Protein AF-A0A7W8F7G6-F1 (afdb_monomer)

Organism: NCBI:txid67303

Foldseek 3Di:
DWKDQFQLDVIDDDDDDPDDDDDDDPPPCPVSVLLVLLQLQVLLVVLLLDQDPVDFRWRQCDDQQHNQFWPVSTGHPPHDDDPPDDDDPFGKIKDWDQDPNDIWIWIFGCPPVCRRDSTTGTPDGDNDDPSNVDLDEAEDPQADAFDQWAFQDCVACPVSVYCGNRSRCVLNNLVVQVPDPHHDFDDDDPLAQPPFPGRGPQSSVQSVVCVQPPQKHWDWADDPPDRIIGIWIAGDDDPPGDRPDIDGSVPCPPPPPSCVVCVVVVLVVLLVPQQALLSCVVCCVVNQVQEAEDPVVNVCSNPDDSVCRNQVSVQSNQQSVQLVPDQCVVDVGTPGPADKDFADPVCQVQQWDQDPVRDTDTQRIWGATDDDQWIFTWDDDNVSSHIYTYDTGHDRDPDD

Solvent-accessible surface area (backbone atoms only — not comparable to full-atom values): 22681 Å² total; per-residue (Å²): 63,36,39,27,12,42,42,78,25,54,65,44,81,45,88,78,57,101,77,71,87,88,82,79,64,86,91,70,36,62,65,50,56,55,44,53,54,32,30,52,34,52,10,47,77,70,53,25,41,48,69,48,101,88,46,81,16,22,44,40,31,56,55,87,72,34,74,53,54,30,46,66,63,40,42,15,90,78,50,72,91,52,92,93,49,84,96,62,96,53,57,59,33,38,43,35,40,74,54,98,94,40,81,36,45,37,30,26,35,46,52,81,94,53,51,83,37,45,51,27,43,47,77,43,57,48,82,69,49,68,86,58,69,49,95,70,84,60,76,50,92,71,52,62,68,69,46,80,62,34,53,48,46,62,64,49,23,58,76,65,60,30,37,48,41,36,46,51,19,44,62,37,39,48,36,54,39,63,74,38,100,74,51,44,61,52,63,90,57,93,85,43,52,88,84,26,90,47,54,35,48,59,41,32,49,32,39,58,46,23,78,78,39,76,37,46,38,76,48,57,42,77,39,84,98,55,64,30,24,32,55,34,35,27,41,38,91,78,78,89,46,63,53,84,63,66,39,47,43,71,74,60,56,82,60,76,62,62,60,65,83,39,41,66,56,52,52,50,56,54,61,71,67,53,80,44,23,45,52,50,56,80,36,35,75,80,76,26,80,38,51,44,71,41,79,73,32,53,61,37,30,52,66,39,55,75,80,42,36,63,34,51,51,55,48,52,50,30,49,32,58,16,37,71,71,41,51,61,91,83,38,96,66,54,74,66,70,52,73,65,45,69,52,56,82,92,49,38,77,77,28,57,42,71,45,98,87,66,49,77,43,68,29,36,38,29,38,66,36,57,82,74,62,29,31,38,24,22,34,83,36,64,93,73,58,29,34,42,34,67,42,57,43,70,62,82,73,75,86,128

Structure (mmCIF, N/CA/C/O backbone):
data_AF-A0A7W8F7G6-F1
#
_entry.id   AF-A0A7W8F7G6-F1
#
loop_
_atom_site.group_PDB
_atom_site.id
_atom_site.type_symbol
_atom_site.label_atom_id
_atom_site.label_alt_id
_atom_site.label_comp_id
_atom_site.label_asym_id
_atom_site.label_entity_id
_atom_site.label_seq_id
_atom_site.pdbx_PDB_ins_code
_atom_site.Cartn_x
_atom_site.Cartn_y
_atom_site.Cartn_z
_atom_site.occupancy
_atom_site.B_iso_or_equiv
_atom_site.auth_seq_id
_atom_site.auth_comp_id
_atom_site.auth_asym_id
_atom_site.auth_atom_id
_atom_site.pdbx_PDB_model_num
ATOM 1 N N . MET A 1 1 ? 19.450 1.355 -2.710 1.00 92.44 1 MET A N 1
ATOM 2 C CA . MET A 1 1 ? 18.835 0.384 -3.642 1.00 92.44 1 MET A CA 1
ATOM 3 C C . MET A 1 1 ? 18.897 0.944 -5.053 1.00 92.44 1 MET A C 1
ATOM 5 O O . MET A 1 1 ? 18.663 2.134 -5.230 1.00 92.44 1 MET A O 1
ATOM 9 N N . LYS A 1 2 ? 19.199 0.111 -6.049 1.00 95.56 2 LYS A N 1
ATOM 10 C CA . LYS A 1 2 ? 19.146 0.460 -7.468 1.00 95.56 2 LYS A CA 1
ATOM 11 C C . LYS A 1 2 ? 18.276 -0.541 -8.228 1.00 95.56 2 LYS A C 1
ATOM 13 O O . LYS A 1 2 ? 18.344 -1.739 -7.954 1.00 95.56 2 LYS A O 1
ATOM 18 N N . LEU A 1 3 ? 17.468 -0.037 -9.157 1.00 96.88 3 LEU A N 1
ATOM 19 C CA . LEU A 1 3 ? 16.695 -0.826 -10.119 1.00 96.88 3 LEU A CA 1
ATOM 20 C C . LEU A 1 3 ? 17.192 -0.527 -11.523 1.00 96.88 3 LEU A C 1
ATOM 22 O O . LEU A 1 3 ? 17.430 0.636 -11.852 1.00 96.88 3 LEU A O 1
ATOM 26 N N . ILE A 1 4 ? 17.299 -1.560 -12.349 1.00 96.31 4 ILE A N 1
ATOM 27 C CA . ILE A 1 4 ? 17.745 -1.444 -13.732 1.00 96.31 4 ILE A CA 1
ATOM 28 C C . ILE A 1 4 ? 16.785 -2.226 -14.629 1.00 96.31 4 ILE A C 1
ATOM 30 O O . ILE A 1 4 ? 16.515 -3.398 -14.368 1.00 96.31 4 ILE A O 1
ATOM 34 N N . ASN A 1 5 ? 16.277 -1.564 -15.671 1.00 95.62 5 ASN A N 1
ATOM 35 C CA . ASN A 1 5 ? 15.314 -2.078 -16.648 1.00 95.62 5 ASN A CA 1
ATOM 36 C C . ASN A 1 5 ? 14.088 -2.772 -16.019 1.00 95.62 5 ASN A C 1
ATOM 38 O O . ASN A 1 5 ? 13.561 -3.727 -16.579 1.00 95.62 5 ASN A O 1
ATOM 42 N N . PHE A 1 6 ? 13.621 -2.292 -14.866 1.00 96.50 6 PHE A N 1
ATOM 43 C CA . PHE A 1 6 ? 12.532 -2.896 -14.104 1.00 96.50 6 PHE A CA 1
ATOM 44 C C . PHE A 1 6 ? 11.254 -2.056 -14.199 1.00 96.50 6 PHE A C 1
ATOM 46 O O . PHE A 1 6 ? 11.149 -0.981 -13.596 1.00 96.50 6 PHE A O 1
ATOM 53 N N . LYS A 1 7 ? 10.243 -2.578 -14.893 1.00 95.81 7 LYS A N 1
ATOM 54 C CA . LYS A 1 7 ? 8.890 -2.025 -15.029 1.00 95.81 7 LYS A CA 1
ATOM 55 C C . LYS A 1 7 ? 8.886 -0.558 -15.452 1.00 95.81 7 LYS A C 1
ATOM 57 O O . LYS A 1 7 ? 9.111 -0.250 -16.608 1.00 95.81 7 LYS A O 1
ATOM 62 N N . ALA A 1 8 ? 8.644 0.345 -14.500 1.00 94.50 8 ALA A N 1
ATOM 63 C CA . ALA A 1 8 ? 8.554 1.788 -14.719 1.00 94.50 8 ALA A CA 1
ATOM 64 C C . ALA A 1 8 ? 9.922 2.494 -14.702 1.00 94.50 8 ALA A C 1
ATOM 66 O O . ALA A 1 8 ? 9.988 3.706 -14.882 1.00 94.50 8 ALA A O 1
ATOM 67 N N . PHE A 1 9 ? 11.005 1.765 -14.418 1.00 95.62 9 PHE A N 1
ATOM 68 C CA . PHE A 1 9 ? 12.338 2.330 -14.281 1.00 95.62 9 PHE A CA 1
ATOM 69 C C . PHE A 1 9 ? 13.339 1.648 -15.204 1.00 95.62 9 PHE A C 1
ATOM 71 O O . PHE A 1 9 ? 13.794 0.536 -14.936 1.00 95.62 9 PHE A O 1
ATOM 78 N N . ARG A 1 10 ? 13.784 2.367 -16.238 1.00 94.56 10 ARG A N 1
ATOM 79 C CA . ARG A 1 10 ? 15.011 2.001 -16.954 1.00 94.56 10 ARG A CA 1
ATOM 80 C C . ARG A 1 10 ? 16.210 2.027 -16.004 1.00 94.56 10 ARG A C 1
ATOM 82 O O . ARG A 1 10 ? 17.043 1.129 -16.019 1.00 94.56 10 ARG A O 1
ATOM 89 N N . ARG A 1 11 ? 16.265 3.042 -15.138 1.00 94.50 11 ARG A N 1
ATOM 90 C CA . ARG A 1 11 ? 17.217 3.146 -14.032 1.00 94.50 11 ARG A CA 1
ATOM 91 C C . ARG A 1 11 ? 16.590 3.924 -12.882 1.00 94.50 11 ARG A C 1
ATOM 93 O O . ARG A 1 11 ? 16.018 4.989 -13.099 1.00 94.50 11 ARG A O 1
ATOM 100 N N . LEU A 1 12 ? 16.726 3.413 -11.666 1.00 95.75 12 LEU A N 1
ATOM 101 C CA . LEU A 1 12 ? 16.382 4.117 -10.434 1.00 95.75 12 LEU A CA 1
ATOM 102 C C . LEU A 1 12 ? 17.508 3.921 -9.430 1.00 95.75 12 LEU A C 1
ATOM 104 O O . LEU A 1 12 ? 17.932 2.793 -9.205 1.00 95.75 12 LEU A O 1
ATOM 108 N N . GLU A 1 13 ? 17.923 4.998 -8.775 1.00 95.38 13 GLU A N 1
ATOM 109 C CA . GLU A 1 13 ? 18.744 4.938 -7.570 1.00 95.38 13 GLU A CA 1
ATOM 110 C C . GLU A 1 13 ? 17.950 5.561 -6.425 1.00 95.38 13 GLU A C 1
ATOM 112 O O . GLU A 1 13 ? 17.568 6.729 -6.479 1.00 95.38 13 GLU A O 1
ATOM 117 N N . LEU A 1 14 ? 17.644 4.751 -5.414 1.00 94.56 14 LEU A N 1
ATOM 118 C CA . LEU A 1 14 ? 16.808 5.129 -4.285 1.00 94.56 14 LEU A CA 1
ATOM 119 C C . LEU A 1 14 ? 17.520 4.767 -2.972 1.00 94.56 14 LEU A C 1
ATOM 121 O O . LEU A 1 14 ? 17.702 3.574 -2.685 1.00 94.56 14 LEU A O 1
ATOM 125 N N . PRO A 1 15 ? 17.926 5.754 -2.156 1.00 92.19 15 PRO A N 1
ATOM 126 C CA . PRO A 1 15 ? 18.392 5.483 -0.804 1.00 92.19 15 PRO A CA 1
ATOM 127 C C . PRO A 1 15 ? 17.218 4.989 0.050 1.00 92.19 15 PRO A C 1
ATOM 129 O O . PRO A 1 15 ? 16.138 5.578 0.032 1.00 92.19 15 PRO A O 1
ATOM 132 N N . LEU A 1 16 ? 17.432 3.899 0.788 1.00 89.56 16 LEU A N 1
ATOM 133 C CA . LEU A 1 16 ? 16.465 3.373 1.749 1.00 89.56 16 LEU A CA 1
ATOM 134 C C . LEU A 1 16 ? 16.978 3.674 3.155 1.00 89.56 16 LEU A C 1
ATOM 136 O O . LEU A 1 16 ? 18.107 3.323 3.487 1.00 89.56 16 LEU A O 1
ATOM 140 N N . GLY A 1 17 ? 16.154 4.340 3.959 1.00 89.50 17 GLY A N 1
ATOM 141 C CA . GLY A 1 17 ? 16.392 4.530 5.388 1.00 89.50 17 GLY A CA 1
ATOM 142 C C . GLY A 1 17 ? 15.479 3.640 6.239 1.00 89.50 17 GLY A C 1
ATOM 143 O O . GLY A 1 17 ? 14.558 3.022 5.694 1.00 89.50 17 GLY A O 1
ATOM 144 N N . PRO A 1 18 ? 15.661 3.634 7.577 1.00 88.06 18 PRO A N 1
ATOM 145 C CA . PRO A 1 18 ? 14.818 2.872 8.508 1.00 88.06 18 PRO A CA 1
ATOM 146 C C . PRO A 1 18 ? 13.317 3.153 8.355 1.00 88.06 18 PRO A C 1
ATOM 148 O O . PRO A 1 18 ? 12.490 2.271 8.565 1.00 88.06 18 PRO A O 1
ATOM 151 N N . LEU A 1 19 ? 12.969 4.377 7.946 1.00 92.38 19 LEU A N 1
ATOM 152 C CA . LEU A 1 19 ? 11.637 4.750 7.491 1.00 92.38 19 LEU A CA 1
ATOM 153 C C . LEU A 1 19 ? 11.757 5.441 6.134 1.00 92.38 19 LEU A C 1
ATOM 155 O O . LEU A 1 19 ? 12.357 6.509 6.024 1.00 92.38 19 LEU A O 1
ATOM 159 N N . THR A 1 20 ? 11.164 4.838 5.107 1.00 93.25 20 THR A N 1
ATOM 160 C CA . THR A 1 20 ? 11.126 5.394 3.751 1.00 93.25 20 THR A CA 1
ATOM 161 C C . THR A 1 20 ? 9.673 5.543 3.316 1.00 93.25 20 THR A C 1
ATOM 163 O O . THR A 1 20 ? 8.952 4.553 3.210 1.00 93.25 20 THR A O 1
ATOM 166 N N . LEU A 1 21 ? 9.235 6.778 3.058 1.00 94.56 21 LEU A N 1
ATOM 167 C CA . LEU A 1 21 ? 7.876 7.074 2.605 1.00 94.56 21 LEU A CA 1
ATOM 168 C C . LEU A 1 21 ? 7.875 7.416 1.111 1.00 94.56 21 LEU A C 1
ATOM 170 O O . LEU A 1 21 ? 8.414 8.442 0.700 1.00 94.56 21 LEU A O 1
ATOM 174 N N . LEU A 1 22 ? 7.230 6.574 0.301 1.00 92.00 22 LEU A N 1
ATOM 175 C CA . LEU A 1 22 ? 7.057 6.809 -1.133 1.00 92.00 22 LEU A CA 1
ATOM 176 C C . LEU A 1 22 ? 5.720 7.515 -1.389 1.00 92.00 22 LEU A C 1
ATOM 178 O O . LEU A 1 22 ? 4.657 6.924 -1.204 1.00 92.00 22 LEU A O 1
ATOM 182 N N . THR A 1 23 ? 5.762 8.764 -1.853 1.00 90.50 23 THR A N 1
ATOM 183 C CA . THR A 1 23 ? 4.569 9.557 -2.202 1.00 90.50 23 THR A CA 1
ATOM 184 C C . THR A 1 23 ? 4.595 9.971 -3.675 1.00 90.50 23 THR A C 1
ATOM 186 O O . THR A 1 23 ? 5.631 9.913 -4.334 1.00 90.50 23 THR A O 1
ATOM 189 N N . GLY A 1 24 ? 3.433 10.312 -4.238 1.00 84.38 24 GLY A N 1
ATOM 190 C CA . GLY A 1 24 ? 3.299 10.716 -5.642 1.00 84.38 24 GLY A CA 1
ATOM 191 C C . GLY A 1 24 ? 2.054 10.146 -6.316 1.00 84.38 24 GLY A C 1
ATOM 192 O O . GLY A 1 24 ? 1.374 9.285 -5.754 1.00 84.38 24 GLY A O 1
ATOM 193 N N . LEU A 1 25 ? 1.772 10.599 -7.539 1.00 81.94 25 LEU A N 1
ATOM 194 C CA . LEU A 1 25 ? 0.599 10.195 -8.325 1.00 81.94 25 LEU A CA 1
ATOM 195 C C . LEU A 1 25 ? 0.576 8.692 -8.623 1.00 81.94 25 LEU A C 1
ATOM 197 O O . LEU A 1 25 ? 1.619 8.039 -8.668 1.00 81.94 25 LEU A O 1
ATOM 201 N N . ASN A 1 26 ? -0.607 8.122 -8.845 1.00 80.06 26 ASN A N 1
ATOM 202 C CA . ASN A 1 26 ? -0.709 6.750 -9.344 1.00 80.06 26 ASN A CA 1
ATOM 203 C C . ASN A 1 26 ? 0.092 6.596 -10.645 1.00 80.06 26 ASN A C 1
ATOM 205 O O . ASN A 1 26 ? 0.277 7.557 -11.385 1.00 80.06 26 ASN A O 1
ATOM 209 N N . SER A 1 27 ? 0.619 5.396 -10.888 1.00 80.12 27 SER A N 1
ATOM 210 C CA . SER A 1 27 ? 1.508 5.108 -12.024 1.00 80.12 27 SER A CA 1
ATOM 211 C C . SER A 1 27 ? 2.899 5.767 -11.995 1.00 80.12 27 SER A C 1
ATOM 213 O O . SER A 1 27 ? 3.693 5.534 -12.896 1.00 80.12 27 SER A O 1
ATOM 215 N N . SER A 1 28 ? 3.277 6.493 -10.935 1.00 85.38 28 SER A N 1
ATOM 216 C CA . SER A 1 28 ? 4.629 7.073 -10.798 1.00 85.38 28 SER A CA 1
ATOM 217 C C . SER A 1 28 ? 5.741 6.062 -10.441 1.00 85.38 28 SER A C 1
ATOM 219 O O . SER A 1 28 ? 6.811 6.463 -9.993 1.00 85.38 28 SER A O 1
ATOM 221 N N . GLY A 1 29 ? 5.473 4.753 -10.509 1.00 89.12 29 GLY A N 1
ATOM 222 C CA . GLY A 1 29 ? 6.448 3.695 -10.200 1.00 89.12 29 GLY A CA 1
ATOM 223 C C . GLY A 1 29 ? 6.619 3.310 -8.719 1.00 89.12 29 GLY A C 1
ATOM 224 O O . GLY A 1 29 ? 7.398 2.412 -8.417 1.00 89.12 29 GLY A O 1
ATOM 225 N N . LYS A 1 30 ? 5.866 3.898 -7.774 1.00 93.75 30 LYS A N 1
ATOM 226 C CA . LYS A 1 30 ? 5.946 3.538 -6.333 1.00 93.75 30 LYS A CA 1
ATOM 227 C C . LYS A 1 30 ? 5.715 2.046 -6.078 1.00 93.75 30 LYS A C 1
ATOM 229 O O . LYS A 1 30 ? 6.479 1.410 -5.359 1.00 93.75 30 LYS A O 1
ATOM 234 N N . SER A 1 31 ? 4.672 1.487 -6.694 1.00 93.00 31 SER A N 1
ATOM 235 C CA . SER A 1 31 ? 4.369 0.060 -6.581 1.00 93.00 31 SER A CA 1
ATOM 236 C C . SER A 1 31 ? 5.477 -0.794 -7.186 1.00 93.00 31 SER A C 1
ATOM 238 O O . SER A 1 31 ? 5.771 -1.838 -6.626 1.00 93.00 31 SER A O 1
ATOM 240 N N . SER A 1 32 ? 6.137 -0.336 -8.256 1.00 95.50 32 SER A N 1
ATOM 241 C CA . SER A 1 32 ? 7.269 -1.043 -8.864 1.00 95.50 32 SER A CA 1
ATOM 242 C C . SER A 1 32 ? 8.444 -1.174 -7.890 1.00 95.50 32 SER A C 1
ATOM 244 O O . SER A 1 32 ? 9.045 -2.238 -7.817 1.00 95.50 32 SER A O 1
ATOM 246 N N . VAL A 1 33 ? 8.729 -0.150 -7.074 1.00 96.00 33 VAL A N 1
ATOM 247 C CA . VAL A 1 33 ? 9.761 -0.242 -6.021 1.00 96.00 33 VAL A CA 1
ATOM 248 C C . VAL A 1 33 ? 9.411 -1.327 -5.000 1.00 96.00 33 VAL A C 1
ATOM 250 O O . VAL A 1 33 ? 10.226 -2.206 -4.731 1.00 96.00 33 VAL A O 1
ATOM 253 N N . LEU A 1 34 ? 8.187 -1.300 -4.461 1.00 95.00 34 LEU A N 1
ATOM 254 C CA . LEU A 1 34 ? 7.732 -2.300 -3.487 1.00 95.00 34 LEU A CA 1
ATOM 255 C C . LEU A 1 34 ? 7.693 -3.711 -4.088 1.00 95.00 34 LEU A C 1
ATOM 257 O O . LEU A 1 34 ? 8.066 -4.680 -3.433 1.00 95.00 34 LEU A O 1
ATOM 261 N N . GLN A 1 35 ? 7.276 -3.817 -5.348 1.00 95.75 35 GLN A N 1
ATOM 262 C CA . GLN A 1 35 ? 7.217 -5.072 -6.086 1.00 95.75 35 GLN A CA 1
ATOM 263 C C . GLN A 1 35 ? 8.600 -5.679 -6.305 1.00 95.75 35 GLN A C 1
ATOM 265 O O . GLN A 1 35 ? 8.737 -6.892 -6.217 1.00 95.75 35 GLN A O 1
ATOM 270 N N . ALA A 1 36 ? 9.624 -4.861 -6.543 1.00 96.25 36 ALA A N 1
ATOM 271 C CA . ALA A 1 36 ? 10.991 -5.341 -6.692 1.00 96.25 36 ALA A CA 1
ATOM 272 C C . ALA A 1 36 ? 11.545 -5.935 -5.381 1.00 96.25 36 ALA A C 1
ATOM 274 O O . ALA A 1 36 ? 12.225 -6.960 -5.401 1.00 96.25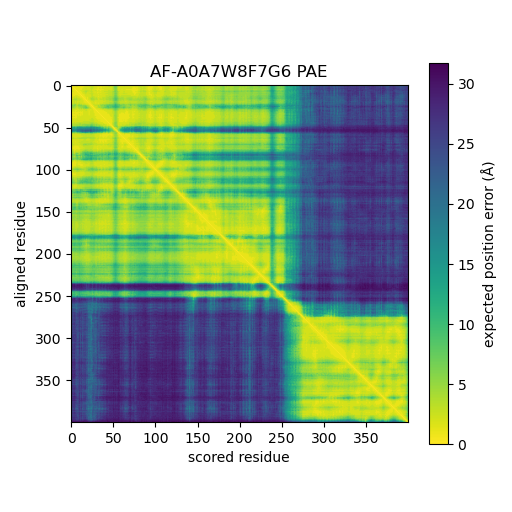 36 ALA A O 1
ATOM 275 N N . LEU A 1 37 ? 11.194 -5.343 -4.233 1.00 94.69 37 LEU A N 1
ATOM 276 C CA . LEU A 1 37 ? 11.518 -5.904 -2.916 1.00 94.69 37 LEU A CA 1
ATOM 277 C C . LEU A 1 37 ? 10.762 -7.213 -2.647 1.00 94.69 37 LEU A C 1
ATOM 279 O O . LEU A 1 37 ? 11.361 -8.187 -2.195 1.00 94.69 37 LEU A O 1
ATOM 283 N N . GLY A 1 38 ? 9.464 -7.256 -2.967 1.00 95.38 38 GLY A N 1
ATOM 284 C CA . GLY A 1 38 ? 8.654 -8.473 -2.864 1.00 95.38 38 GLY A CA 1
ATOM 285 C C . GLY A 1 38 ? 9.170 -9.604 -3.759 1.00 95.38 38 GLY A C 1
ATOM 286 O O . GLY A 1 38 ? 9.269 -10.742 -3.306 1.00 95.38 38 GLY A O 1
ATOM 287 N N . LEU A 1 39 ? 9.582 -9.275 -4.989 1.00 96.00 39 LEU A N 1
ATOM 288 C CA . LEU A 1 39 ? 10.209 -10.195 -5.940 1.00 96.00 39 LEU A CA 1
ATOM 289 C C . LEU A 1 39 ? 11.482 -10.816 -5.360 1.00 96.00 39 LEU A C 1
ATOM 291 O O . LEU A 1 39 ? 11.638 -12.039 -5.380 1.00 96.00 39 LEU A O 1
ATOM 295 N N . LEU A 1 40 ? 12.379 -9.986 -4.820 1.00 94.06 40 LEU A N 1
ATOM 296 C CA . LEU A 1 40 ? 13.609 -10.464 -4.195 1.00 94.06 40 LEU A CA 1
ATOM 297 C C . LEU A 1 40 ? 13.300 -11.392 -3.018 1.00 94.06 40 LEU A C 1
ATOM 299 O O . LEU A 1 40 ? 13.834 -12.499 -2.948 1.00 94.06 40 LEU A O 1
ATOM 303 N N . ARG A 1 41 ? 12.409 -10.963 -2.117 1.00 93.50 41 ARG A N 1
ATOM 304 C CA . ARG A 1 41 ? 12.056 -11.728 -0.921 1.00 93.50 41 ARG A CA 1
ATOM 305 C C . ARG A 1 41 ? 11.445 -13.087 -1.263 1.00 93.50 41 ARG A C 1
ATOM 307 O O . ARG A 1 41 ? 11.890 -14.089 -0.712 1.00 93.50 41 ARG A O 1
ATOM 314 N N . GLN A 1 42 ? 10.471 -13.156 -2.173 1.00 93.62 42 GLN A N 1
ATOM 315 C CA . GLN A 1 42 ? 9.834 -14.438 -2.505 1.00 93.62 42 GLN A CA 1
ATOM 316 C C . GLN A 1 42 ? 10.785 -15.383 -3.248 1.00 93.62 42 GLN A C 1
ATOM 318 O O . GLN A 1 42 ? 10.744 -16.596 -3.044 1.00 93.62 42 GLN A O 1
ATOM 323 N N . SER A 1 43 ? 11.693 -14.834 -4.060 1.00 93.75 43 SER A N 1
ATOM 324 C CA . SER A 1 43 ? 12.751 -15.615 -4.713 1.00 93.75 43 SER A CA 1
ATOM 325 C C . SER A 1 43 ? 13.758 -16.163 -3.695 1.00 93.75 43 SER A C 1
ATOM 327 O O . SER A 1 43 ? 14.259 -17.277 -3.848 1.00 93.75 43 SER A O 1
ATOM 329 N N . TYR A 1 44 ? 14.048 -15.401 -2.636 1.00 91.62 44 TYR A N 1
ATOM 330 C CA . TYR A 1 44 ? 14.892 -15.844 -1.526 1.00 91.62 44 TYR A CA 1
ATOM 331 C C . TYR A 1 44 ? 14.228 -16.968 -0.717 1.00 91.62 44 TYR A C 1
ATOM 333 O O . TYR A 1 44 ? 14.829 -18.020 -0.503 1.00 91.62 44 TYR A O 1
ATOM 341 N N . GLU A 1 45 ? 12.969 -16.788 -0.308 1.00 89.44 45 GLU A N 1
ATOM 342 C CA . GLU A 1 45 ? 12.237 -17.767 0.511 1.00 89.44 45 GLU A CA 1
ATOM 343 C C . GLU A 1 45 ? 12.066 -19.117 -0.195 1.00 89.44 45 GLU A C 1
ATOM 345 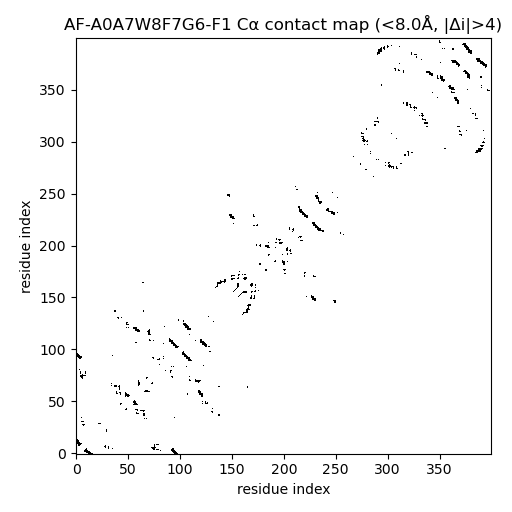O O . GLU A 1 45 ? 12.119 -20.165 0.445 1.00 89.44 45 GLU A O 1
ATOM 350 N N . THR A 1 46 ? 11.936 -19.102 -1.521 1.00 89.69 46 THR A N 1
ATOM 351 C CA . THR A 1 46 ? 11.849 -20.309 -2.359 1.00 89.69 46 THR A CA 1
ATOM 352 C C . THR A 1 46 ? 13.213 -20.895 -2.735 1.00 89.69 46 THR A C 1
ATOM 354 O O . THR A 1 46 ? 13.280 -21.869 -3.481 1.00 89.69 46 THR A O 1
ATOM 357 N N . GLN A 1 47 ? 14.309 -20.333 -2.207 1.00 88.25 47 GLN A N 1
ATOM 358 C CA . GLN A 1 47 ? 15.695 -20.731 -2.487 1.00 88.25 47 GLN A CA 1
ATOM 359 C C . GLN A 1 47 ? 16.087 -20.610 -3.972 1.00 88.25 47 GLN A C 1
ATOM 361 O O . GLN A 1 47 ? 17.090 -21.179 -4.405 1.00 88.25 47 GLN A O 1
ATOM 366 N N . MET A 1 48 ? 15.340 -19.827 -4.757 1.00 88.38 48 MET A N 1
ATOM 367 C CA . MET A 1 48 ? 15.591 -19.634 -6.187 1.00 88.38 48 MET A CA 1
ATOM 368 C C . MET A 1 48 ? 16.746 -18.670 -6.463 1.00 88.38 48 MET A C 1
ATOM 370 O O . MET A 1 48 ? 17.306 -18.692 -7.555 1.00 88.38 48 MET A O 1
ATOM 374 N N . LEU A 1 49 ? 17.188 -17.887 -5.474 1.00 87.19 49 LEU A N 1
ATOM 375 C CA . LEU A 1 49 ? 18.394 -17.058 -5.612 1.00 87.19 49 LEU A CA 1
ATOM 376 C C . LEU A 1 49 ? 19.698 -17.876 -5.644 1.00 87.19 49 LEU A C 1
ATOM 378 O O . LEU A 1 49 ? 20.751 -17.345 -5.997 1.00 87.19 49 LEU A O 1
ATOM 382 N N . ILE A 1 50 ? 19.645 -19.171 -5.312 1.00 75.38 50 ILE A N 1
ATOM 383 C CA . ILE A 1 50 ? 20.805 -20.064 -5.329 1.00 75.38 50 ILE A CA 1
ATOM 384 C C . ILE A 1 50 ? 20.868 -20.795 -6.669 1.00 75.38 50 ILE A C 1
ATOM 386 O O . ILE A 1 50 ? 20.040 -21.648 -6.986 1.00 75.38 50 ILE A O 1
ATOM 390 N N . ARG A 1 51 ? 21.918 -20.531 -7.446 1.00 69.44 51 ARG A N 1
ATOM 391 C CA . ARG A 1 51 ? 22.202 -21.288 -8.667 1.00 69.44 51 ARG A CA 1
ATOM 392 C C . ARG A 1 51 ? 22.943 -22.580 -8.316 1.00 69.44 51 ARG A C 1
ATOM 394 O O . ARG A 1 51 ? 24.090 -22.542 -7.875 1.00 69.44 51 ARG A O 1
ATOM 401 N N . THR A 1 52 ? 22.320 -23.736 -8.542 1.00 63.47 52 THR A N 1
ATOM 402 C CA . THR A 1 52 ? 22.973 -25.045 -8.364 1.00 63.47 52 THR A CA 1
ATOM 403 C C . THR A 1 52 ? 23.256 -25.709 -9.712 1.00 63.47 52 THR A C 1
ATOM 405 O O . THR A 1 52 ? 22.717 -25.321 -10.745 1.00 63.47 52 THR A O 1
ATOM 408 N N . LYS A 1 53 ? 24.092 -26.757 -9.727 1.00 55.72 53 LYS A N 1
ATOM 409 C CA . LYS A 1 53 ? 24.337 -27.550 -10.949 1.00 55.72 53 LYS A CA 1
ATOM 410 C C . LYS A 1 53 ? 23.095 -28.315 -11.441 1.00 55.72 53 LYS A C 1
ATOM 412 O O . LYS A 1 53 ? 23.104 -28.779 -12.574 1.00 55.72 53 LYS A O 1
ATOM 417 N N . ARG A 1 54 ? 22.073 -28.500 -10.591 1.00 49.72 54 ARG A N 1
ATOM 418 C CA . ARG A 1 54 ? 20.863 -29.300 -10.876 1.00 49.72 54 ARG A CA 1
ATOM 419 C C . ARG A 1 54 ? 19.598 -28.462 -11.070 1.00 49.72 54 ARG A C 1
ATOM 421 O O . ARG A 1 54 ? 18.718 -28.888 -11.804 1.00 49.72 54 ARG A O 1
ATOM 428 N N . ALA A 1 55 ? 19.518 -27.296 -10.438 1.00 58.62 55 ALA A N 1
ATOM 429 C CA . ALA A 1 55 ? 18.428 -26.340 -10.578 1.00 58.62 55 ALA A CA 1
ATOM 430 C C . ALA A 1 55 ? 19.019 -24.964 -10.906 1.00 58.62 55 ALA A C 1
ATOM 432 O O . ALA A 1 55 ? 19.865 -24.455 -10.163 1.00 58.62 55 ALA A O 1
ATOM 433 N N . GLY A 1 56 ? 18.600 -24.392 -12.038 1.00 68.06 56 GLY A N 1
ATOM 434 C CA . GLY A 1 56 ? 18.922 -23.010 -12.378 1.00 68.06 56 GLY A CA 1
ATOM 435 C C . GLY A 1 56 ? 18.289 -22.068 -11.355 1.00 68.06 56 GLY A C 1
ATOM 436 O O . GLY A 1 56 ? 17.132 -22.255 -10.994 1.00 68.06 56 GLY A O 1
ATOM 437 N N . GLY A 1 57 ? 19.059 -21.094 -10.870 1.00 86.06 57 GLY A N 1
ATOM 438 C CA . GLY A 1 57 ? 18.522 -20.020 -10.035 1.00 86.06 57 GLY A CA 1
ATOM 439 C C . GLY A 1 57 ? 17.745 -19.008 -10.880 1.00 86.06 57 GLY A C 1
ATOM 440 O O . GLY A 1 57 ? 17.985 -18.884 -12.085 1.00 86.06 57 GLY 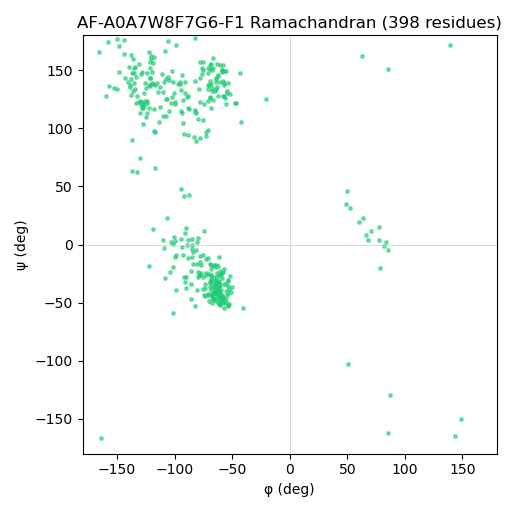A O 1
ATOM 441 N N . GLY A 1 58 ? 16.833 -18.272 -10.257 1.00 91.94 58 GLY A N 1
ATOM 442 C CA . GLY A 1 58 ? 15.976 -17.307 -10.927 1.00 91.94 58 GLY A CA 1
ATOM 443 C C . GLY A 1 58 ? 15.269 -16.347 -9.974 1.00 91.94 58 GLY A C 1
ATOM 444 O O . GLY A 1 58 ? 15.199 -16.578 -8.768 1.00 91.94 58 GLY A O 1
ATOM 445 N N . LEU A 1 59 ? 14.723 -15.276 -10.544 1.00 94.25 59 LEU A N 1
ATOM 446 C CA . LEU A 1 59 ? 13.732 -14.432 -9.889 1.00 94.25 59 LEU A CA 1
ATOM 447 C C . LEU A 1 59 ? 12.341 -15.012 -10.159 1.00 94.25 59 LEU A C 1
ATOM 449 O O . LEU A 1 59 ? 11.916 -15.078 -11.313 1.00 94.25 59 LEU A O 1
ATOM 453 N N . LEU A 1 60 ? 11.652 -15.439 -9.101 1.00 95.19 60 LEU A N 1
ATOM 454 C CA . LEU A 1 60 ? 10.290 -15.967 -9.147 1.00 95.19 60 LEU A CA 1
ATOM 455 C C . LEU A 1 60 ? 9.306 -14.814 -9.335 1.00 95.19 60 LEU A C 1
ATOM 457 O O . LEU A 1 60 ? 9.072 -14.064 -8.394 1.00 95.19 60 LEU A O 1
ATOM 461 N N . LEU A 1 61 ? 8.714 -14.667 -10.516 1.00 96.06 61 LEU A N 1
ATOM 462 C CA . LEU A 1 61 ? 7.868 -13.517 -10.850 1.00 96.06 61 LEU A CA 1
ATOM 463 C C . LEU A 1 61 ? 6.484 -13.580 -10.202 1.00 96.06 61 LEU A C 1
ATOM 465 O O . LEU A 1 61 ? 5.889 -12.534 -9.938 1.00 96.06 61 LEU A O 1
ATOM 469 N N . ASN A 1 62 ? 5.988 -14.790 -9.930 1.00 96.38 62 ASN A N 1
ATOM 470 C CA . ASN A 1 62 ? 4.665 -15.020 -9.360 1.00 96.38 62 ASN A CA 1
ATOM 471 C C . ASN A 1 62 ? 4.752 -15.891 -8.104 1.00 96.38 62 ASN A C 1
ATOM 473 O O . ASN A 1 62 ? 5.197 -17.033 -8.157 1.00 96.38 62 ASN A O 1
ATOM 477 N N . GLY A 1 63 ? 4.309 -15.344 -6.976 1.00 94.00 63 GLY A N 1
ATOM 478 C CA . GLY A 1 63 ? 4.291 -16.008 -5.678 1.00 94.00 63 GLY A CA 1
ATOM 479 C C . GLY A 1 63 ? 3.388 -15.273 -4.692 1.00 94.00 63 GLY A C 1
ATOM 480 O O . GLY A 1 63 ? 2.609 -14.401 -5.077 1.00 94.00 63 GLY A O 1
ATOM 481 N N . ASP A 1 64 ? 3.508 -15.615 -3.409 1.00 91.75 64 ASP A N 1
ATOM 482 C CA . ASP A 1 64 ? 2.632 -15.077 -2.360 1.00 91.75 64 ASP A CA 1
ATOM 483 C C . ASP A 1 64 ? 2.743 -13.553 -2.201 1.00 91.75 64 ASP A C 1
ATOM 485 O O . ASP A 1 64 ? 1.767 -12.896 -1.844 1.00 91.75 64 ASP A O 1
ATOM 489 N N . LEU A 1 65 ? 3.938 -12.984 -2.417 1.00 95.19 65 LEU A N 1
ATOM 490 C CA . LEU A 1 65 ? 4.187 -11.563 -2.174 1.00 95.19 65 LEU A CA 1
ATOM 491 C C . LEU A 1 65 ? 3.802 -10.720 -3.385 1.00 95.19 65 LEU A C 1
ATOM 493 O O . LEU A 1 65 ? 3.138 -9.694 -3.230 1.00 95.19 65 LEU A O 1
ATOM 497 N N . VAL A 1 66 ? 4.223 -11.132 -4.581 1.00 96.19 66 VAL A N 1
ATOM 498 C CA . VAL A 1 66 ? 3.957 -10.437 -5.840 1.00 96.19 66 VAL A CA 1
ATOM 499 C C . VAL A 1 66 ? 3.596 -11.414 -6.955 1.00 96.19 66 VAL A C 1
ATOM 501 O O . VAL A 1 66 ? 4.197 -12.478 -7.095 1.00 96.19 66 VAL A O 1
ATOM 504 N N . ALA A 1 67 ? 2.650 -10.992 -7.791 1.00 95.81 67 ALA A N 1
ATOM 505 C CA . ALA A 1 67 ? 2.325 -11.612 -9.069 1.00 95.81 67 ALA A CA 1
ATOM 506 C C . ALA A 1 67 ? 2.613 -10.593 -10.174 1.00 95.81 67 ALA A C 1
ATOM 508 O O . ALA A 1 67 ? 1.837 -9.659 -10.388 1.00 95.81 67 ALA A O 1
ATOM 509 N N . LEU A 1 68 ? 3.792 -10.699 -10.786 1.00 95.94 68 LEU A N 1
ATOM 510 C CA . LEU A 1 68 ? 4.268 -9.747 -11.789 1.00 95.94 68 LEU A CA 1
ATOM 511 C C . LEU A 1 68 ? 3.936 -10.160 -13.222 1.00 95.94 68 LEU A C 1
ATOM 513 O O . LEU A 1 68 ? 4.104 -9.331 -14.108 1.00 95.94 68 LEU A O 1
ATOM 517 N N . GLY A 1 69 ? 3.444 -11.381 -13.435 1.00 94.94 69 GLY A N 1
ATOM 518 C CA . GLY A 1 69 ? 3.181 -11.924 -14.762 1.00 94.94 69 GLY A CA 1
ATOM 519 C C . GLY A 1 69 ? 4.421 -12.595 -15.340 1.00 94.94 69 GLY A C 1
ATOM 520 O O . GLY A 1 69 ? 5.034 -13.452 -14.700 1.00 94.94 69 GLY A O 1
ATOM 521 N N . THR A 1 70 ? 4.766 -12.226 -16.561 1.00 93.69 70 THR A N 1
ATOM 522 C CA . THR A 1 70 ? 5.875 -12.794 -17.328 1.00 93.69 70 THR A CA 1
ATOM 523 C C . THR A 1 70 ? 7.121 -11.919 -17.253 1.00 93.69 70 THR A C 1
ATOM 525 O O . THR A 1 70 ? 7.101 -10.785 -16.769 1.00 93.69 70 THR A O 1
ATOM 528 N N . ALA A 1 71 ? 8.235 -12.426 -17.777 1.00 90.56 71 ALA A N 1
ATOM 529 C CA . ALA A 1 71 ? 9.466 -11.648 -17.864 1.00 90.56 71 ALA A CA 1
ATOM 530 C C . ALA A 1 71 ? 9.303 -10.383 -18.736 1.00 90.56 71 ALA A C 1
ATOM 532 O O . ALA A 1 71 ? 9.985 -9.386 -18.499 1.00 90.56 71 ALA A O 1
ATOM 533 N N . GLN A 1 72 ? 8.369 -10.395 -19.695 1.00 90.81 72 GLN A N 1
ATOM 534 C CA . GLN A 1 72 ? 8.030 -9.227 -20.508 1.00 90.81 72 GLN A CA 1
ATOM 535 C C . GLN A 1 72 ? 7.341 -8.129 -19.684 1.00 90.81 72 GLN A C 1
ATOM 537 O O . GLN A 1 72 ? 7.667 -6.960 -19.854 1.00 90.81 72 GLN A O 1
ATOM 542 N N . ASP A 1 73 ? 6.450 -8.491 -18.756 1.00 93.06 73 ASP A N 1
ATOM 543 C CA . ASP A 1 73 ? 5.739 -7.538 -17.882 1.00 93.06 73 ASP A CA 1
ATOM 544 C C . ASP A 1 73 ? 6.666 -6.849 -16.863 1.00 93.06 73 ASP A C 1
ATOM 546 O O . ASP A 1 73 ? 6.346 -5.799 -16.289 1.00 93.06 73 ASP A O 1
ATOM 550 N N . VAL A 1 74 ? 7.816 -7.472 -16.597 1.00 94.62 74 VAL A N 1
ATOM 551 C CA . VAL A 1 74 ? 8.838 -6.981 -15.669 1.00 94.62 74 VAL A CA 1
ATOM 552 C C . VAL A 1 74 ? 9.877 -6.115 -16.370 1.00 94.62 74 VAL A C 1
ATOM 554 O O . VAL A 1 74 ? 10.404 -5.190 -15.749 1.00 94.62 74 VAL A O 1
ATOM 557 N N . LEU A 1 75 ? 10.180 -6.388 -17.636 1.00 93.56 75 LEU A N 1
ATOM 558 C CA . LEU A 1 75 ? 11.164 -5.633 -18.401 1.00 93.56 75 LEU A CA 1
ATOM 559 C C . LEU A 1 75 ? 10.634 -4.227 -18.729 1.00 93.56 75 LEU A C 1
ATOM 561 O O . LEU A 1 75 ? 9.495 -4.053 -19.148 1.00 93.56 75 LEU A O 1
ATOM 565 N N . HIS A 1 76 ? 11.468 -3.208 -18.532 1.00 94.88 76 HIS A N 1
ATOM 566 C CA . HIS A 1 76 ? 11.141 -1.837 -18.930 1.00 94.88 76 HIS A CA 1
ATOM 567 C C . HIS A 1 76 ? 10.985 -1.718 -20.454 1.00 94.88 76 HIS A C 1
ATOM 569 O O . HIS A 1 76 ? 11.770 -2.311 -21.185 1.00 94.88 76 HIS A O 1
ATOM 575 N N . GLU A 1 77 ? 10.046 -0.900 -20.940 1.00 91.81 77 GLU A N 1
ATOM 576 C CA . GLU A 1 77 ? 9.784 -0.733 -22.382 1.00 91.81 77 GLU A CA 1
ATOM 577 C C . GLU A 1 77 ? 11.007 -0.216 -23.164 1.00 91.81 77 GLU A C 1
ATOM 579 O O . GLU A 1 77 ? 11.408 -0.814 -24.157 1.00 91.81 77 GLU A O 1
ATOM 584 N N . ASP A 1 78 ? 11.680 0.814 -22.644 1.00 91.12 78 ASP A N 1
ATOM 585 C CA . ASP A 1 78 ? 12.942 1.346 -23.182 1.00 91.12 78 ASP A CA 1
ATOM 586 C C . ASP A 1 78 ? 14.184 0.694 -22.543 1.00 91.12 78 ASP A C 1
ATOM 588 O O . ASP A 1 78 ? 15.127 1.388 -22.138 1.00 91.12 78 ASP A O 1
ATOM 592 N N . PHE A 1 79 ? 14.176 -0.627 -22.342 1.00 90.50 79 PHE A N 1
ATOM 593 C CA . PHE A 1 79 ? 15.342 -1.316 -21.784 1.00 90.50 79 PHE A CA 1
ATOM 594 C C . PHE A 1 79 ? 16.592 -1.070 -22.643 1.00 90.50 79 PHE A C 1
ATOM 596 O O . PHE A 1 79 ? 16.535 -0.903 -23.861 1.00 90.50 79 PHE A O 1
ATOM 603 N N . GLY A 1 80 ? 17.759 -1.061 -22.007 1.00 85.31 80 GLY A N 1
ATOM 604 C CA . GLY A 1 80 ? 19.015 -0.905 -22.730 1.00 85.31 80 GLY A CA 1
ATOM 605 C C . GLY A 1 80 ? 20.213 -1.440 -21.960 1.00 85.31 80 GLY A C 1
ATOM 606 O O . GLY A 1 80 ? 20.067 -1.831 -20.797 1.00 85.31 80 GLY A O 1
ATOM 607 N N . PRO A 1 81 ? 21.395 -1.452 -22.598 1.00 80.75 81 PRO A N 1
ATOM 608 C CA . PRO A 1 81 ? 22.629 -1.826 -21.930 1.00 80.75 81 PRO A CA 1
ATOM 609 C C . PRO A 1 81 ? 22.933 -0.821 -20.821 1.00 80.75 81 PRO A C 1
ATOM 611 O O . PRO A 1 81 ? 22.691 0.382 -20.970 1.00 80.75 81 PRO A O 1
ATOM 614 N N . VAL A 1 82 ? 23.458 -1.326 -19.710 1.00 78.56 82 VAL A N 1
ATOM 615 C CA . VAL A 1 82 ? 23.868 -0.518 -18.564 1.00 78.56 82 VAL A CA 1
ATOM 616 C C . VAL A 1 82 ? 25.221 -1.043 -18.097 1.00 78.56 82 VAL A C 1
ATOM 618 O O . VAL A 1 82 ? 25.383 -2.254 -17.986 1.00 78.56 82 VAL A O 1
ATOM 621 N N . GLU A 1 83 ? 26.188 -0.150 -17.878 1.00 76.56 83 GLU A N 1
ATOM 622 C CA . GLU A 1 83 ? 27.587 -0.510 -17.590 1.00 76.56 83 GLU A CA 1
ATOM 623 C C . GLU A 1 83 ? 27.744 -1.387 -16.340 1.00 76.56 83 GLU A C 1
ATOM 625 O O . GLU A 1 83 ? 28.662 -2.199 -16.280 1.00 76.56 83 GLU A O 1
ATOM 630 N N . GLU A 1 84 ? 26.843 -1.266 -15.359 1.00 73.69 84 GLU A N 1
ATOM 631 C CA . GLU A 1 84 ? 26.860 -2.099 -14.151 1.00 73.69 84 GLU A CA 1
ATOM 632 C C . GLU A 1 84 ? 26.368 -3.535 -14.373 1.00 73.69 84 GLU A C 1
ATOM 634 O O . GLU A 1 84 ? 26.457 -4.352 -13.457 1.00 73.69 84 GLU A O 1
ATOM 639 N N . LEU A 1 85 ? 25.812 -3.850 -15.546 1.00 78.56 85 LEU A N 1
ATOM 640 C CA . LEU A 1 85 ? 25.306 -5.180 -15.858 1.00 78.56 85 LEU A CA 1
ATOM 641 C C . LEU A 1 85 ? 26.283 -5.963 -16.751 1.00 78.56 85 LEU A C 1
ATOM 643 O O . LEU A 1 85 ? 26.970 -5.374 -17.588 1.00 78.56 85 LEU A O 1
ATOM 647 N N . PRO A 1 86 ? 26.326 -7.303 -16.623 1.00 79.38 86 PRO A N 1
ATOM 648 C CA . PRO A 1 86 ? 27.144 -8.134 -17.491 1.00 79.38 86 PRO A CA 1
ATOM 649 C C . PRO A 1 86 ? 26.790 -7.921 -18.967 1.00 79.38 86 PRO A C 1
ATOM 651 O O . PRO A 1 86 ? 25.619 -7.867 -19.343 1.00 79.38 86 PRO A O 1
ATOM 654 N N . ALA A 1 87 ? 27.814 -7.861 -19.818 1.00 78.00 87 ALA A N 1
ATOM 655 C CA . ALA A 1 87 ? 27.633 -7.790 -21.261 1.00 78.00 87 ALA A CA 1
ATOM 656 C C . ALA A 1 87 ? 27.164 -9.152 -21.801 1.00 78.00 87 ALA A C 1
ATOM 658 O O . ALA A 1 87 ? 27.974 -10.032 -22.100 1.00 78.00 87 ALA A O 1
ATOM 659 N N . VAL A 1 88 ? 25.847 -9.323 -21.910 1.00 80.75 88 VAL A N 1
ATOM 660 C CA . VAL A 1 88 ? 25.206 -10.464 -22.577 1.00 80.75 88 VAL A CA 1
ATOM 661 C C . VAL A 1 88 ? 24.284 -9.985 -23.697 1.00 80.75 88 VAL A C 1
ATOM 663 O O . VAL A 1 88 ? 23.971 -8.799 -23.795 1.00 80.75 88 VAL A O 1
ATOM 666 N N . ASN A 1 89 ? 23.875 -10.908 -24.569 1.00 82.62 89 ASN A N 1
ATOM 667 C CA . ASN A 1 89 ? 23.012 -10.586 -25.708 1.00 82.62 89 ASN A CA 1
ATOM 668 C C . ASN A 1 89 ? 21.538 -10.448 -25.300 1.00 82.62 89 ASN A C 1
ATOM 670 O O . ASN A 1 89 ? 20.756 -9.811 -26.003 1.00 82.62 89 ASN A O 1
ATOM 674 N N . GLU A 1 90 ? 21.148 -11.073 -24.192 1.00 87.69 90 GLU A N 1
ATOM 675 C CA . GLU A 1 90 ? 19.795 -11.027 -23.661 1.00 87.69 90 GLU A CA 1
ATOM 676 C C . GLU A 1 90 ? 19.517 -9.706 -22.921 1.00 87.69 90 GLU A C 1
ATOM 678 O O . GLU A 1 90 ? 20.386 -9.204 -22.204 1.00 87.69 90 GLU A O 1
ATOM 683 N N . PRO A 1 91 ? 18.295 -9.148 -23.015 1.00 90.75 91 PRO A N 1
ATOM 684 C CA . PRO A 1 91 ? 17.880 -8.056 -22.144 1.00 90.75 91 PRO A CA 1
ATOM 685 C C . PRO A 1 91 ? 17.963 -8.467 -20.673 1.00 90.75 91 PRO A C 1
ATOM 687 O O . PRO A 1 91 ? 17.608 -9.588 -20.306 1.00 90.75 91 PRO A O 1
ATOM 690 N N . LEU A 1 92 ? 18.406 -7.544 -19.825 1.00 93.12 92 LEU A N 1
ATOM 691 C CA . LEU A 1 92 ? 18.648 -7.807 -18.412 1.00 93.12 92 LEU A CA 1
ATOM 692 C C . LEU A 1 92 ? 17.810 -6.904 -17.522 1.00 93.12 92 LEU A C 1
ATOM 694 O O . LEU A 1 92 ? 17.686 -5.710 -17.791 1.00 93.12 92 LEU A O 1
ATOM 698 N N . VAL A 1 93 ? 17.347 -7.471 -16.413 1.00 94.56 93 VAL A N 1
ATOM 699 C CA . VAL A 1 93 ? 16.760 -6.768 -15.272 1.00 94.56 93 VAL A CA 1
ATOM 700 C C . VAL A 1 93 ? 17.732 -6.862 -14.104 1.00 94.56 93 VAL A C 1
ATOM 702 O O . VAL A 1 93 ? 18.223 -7.947 -13.793 1.00 94.56 93 VAL A O 1
ATOM 705 N N . GLY A 1 94 ? 18.010 -5.732 -13.455 1.00 94.38 94 GLY A N 1
ATOM 706 C CA . GLY A 1 94 ? 18.977 -5.643 -12.363 1.00 94.38 94 GLY A CA 1
ATOM 707 C C . GLY A 1 94 ? 18.373 -5.104 -11.072 1.00 94.38 94 GLY A C 1
ATOM 708 O O . GLY A 1 94 ? 17.641 -4.111 -11.074 1.00 94.38 94 GLY A O 1
ATOM 709 N N . LEU A 1 95 ? 18.738 -5.735 -9.962 1.00 94.44 95 LEU A N 1
ATOM 710 C CA . LEU A 1 95 ? 18.463 -5.294 -8.604 1.00 94.44 95 LEU A CA 1
ATOM 711 C C . LEU A 1 95 ? 19.785 -5.183 -7.848 1.00 94.44 95 LEU A C 1
ATOM 713 O O . LEU A 1 95 ? 20.521 -6.164 -7.758 1.00 94.44 95 LEU A O 1
ATOM 717 N N . VAL A 1 96 ? 20.082 -4.010 -7.290 1.00 93.00 96 VAL A N 1
ATOM 718 C CA . VAL A 1 96 ? 21.288 -3.806 -6.474 1.00 93.00 96 VAL A CA 1
ATOM 719 C C . VAL A 1 96 ? 20.903 -3.215 -5.127 1.00 93.00 96 VAL A C 1
ATOM 721 O O . VAL A 1 96 ? 20.169 -2.226 -5.045 1.00 93.00 96 VAL A O 1
ATOM 724 N N . ILE A 1 97 ? 21.404 -3.797 -4.048 1.00 91.56 97 ILE A N 1
ATOM 725 C CA . ILE A 1 97 ? 21.214 -3.303 -2.685 1.00 91.56 97 ILE A CA 1
ATOM 726 C C . ILE A 1 97 ? 22.593 -3.110 -2.070 1.00 91.56 97 ILE A C 1
ATOM 728 O O . ILE A 1 97 ? 23.467 -3.951 -2.225 1.00 91.56 97 ILE A O 1
ATOM 732 N N . GLU A 1 98 ? 22.792 -1.979 -1.406 1.00 90.38 98 GLU A N 1
ATOM 733 C CA . GLU A 1 98 ? 24.010 -1.701 -0.653 1.00 90.38 98 GLU A CA 1
ATOM 734 C C . GLU A 1 98 ? 23.726 -1.968 0.825 1.00 90.38 98 GLU A C 1
ATOM 736 O O . GLU A 1 98 ? 22.792 -1.388 1.383 1.00 90.38 98 GLU A O 1
ATOM 741 N N . GLU A 1 99 ? 24.485 -2.880 1.428 1.00 87.19 99 GLU A N 1
ATOM 742 C CA . GLU A 1 99 ? 24.349 -3.322 2.819 1.00 87.19 99 GLU A CA 1
ATOM 743 C C . GLU A 1 99 ? 25.751 -3.445 3.425 1.00 87.19 99 GLU A C 1
ATOM 745 O O . GLU A 1 99 ? 26.621 -4.074 2.830 1.00 87.19 99 GLU A O 1
ATOM 750 N N . ASP A 1 100 ? 25.986 -2.837 4.591 1.00 86.38 100 ASP A N 1
ATOM 751 C CA . ASP A 1 100 ? 27.272 -2.881 5.313 1.00 86.38 100 ASP A CA 1
ATOM 752 C C . ASP A 1 100 ? 28.504 -2.476 4.478 1.00 86.38 100 ASP A C 1
ATOM 754 O O . ASP A 1 100 ? 29.612 -2.966 4.685 1.00 86.38 100 ASP A O 1
ATOM 758 N N . GLY A 1 101 ? 28.317 -1.562 3.519 1.00 85.62 101 GLY A N 1
ATOM 759 C CA . GLY A 1 101 ? 29.370 -1.121 2.598 1.00 85.62 101 GLY A CA 1
ATOM 760 C C . GLY A 1 101 ? 29.675 -2.106 1.462 1.00 85.62 101 GLY A C 1
ATOM 761 O O . GLY A 1 101 ? 30.568 -1.844 0.659 1.00 85.62 101 GLY A O 1
ATOM 762 N N . GLU A 1 102 ? 28.931 -3.211 1.356 1.00 89.62 102 GLU A N 1
ATOM 763 C CA . GLU A 1 102 ? 29.002 -4.162 0.248 1.00 89.62 102 GLU A CA 1
ATOM 764 C C . GLU A 1 102 ? 27.792 -4.026 -0.684 1.00 89.62 102 GLU A C 1
ATOM 766 O O . GLU A 1 102 ? 26.655 -3.815 -0.256 1.00 89.62 102 GLU A O 1
ATOM 771 N N . GLN A 1 103 ? 28.020 -4.205 -1.986 1.00 89.94 103 GLN A N 1
ATOM 772 C CA . GLN A 1 103 ? 26.938 -4.301 -2.963 1.00 89.94 103 GLN A CA 1
ATOM 773 C C . GLN A 1 103 ? 26.494 -5.755 -3.124 1.00 89.94 103 GLN A C 1
ATOM 775 O O . GLN A 1 103 ? 27.293 -6.650 -3.400 1.00 89.94 103 GLN A O 1
ATOM 780 N N . ARG A 1 104 ? 25.192 -5.979 -2.968 1.00 91.69 104 ARG A N 1
ATOM 781 C CA . ARG A 1 104 ? 24.493 -7.217 -3.301 1.00 91.69 104 ARG A CA 1
ATOM 782 C C . ARG A 1 104 ? 23.742 -7.010 -4.607 1.00 91.69 104 ARG A C 1
ATOM 784 O O . ARG A 1 104 ? 22.894 -6.123 -4.703 1.00 91.69 104 ARG A O 1
ATOM 791 N N . THR A 1 105 ? 24.050 -7.838 -5.592 1.00 91.31 105 THR A N 1
ATOM 792 C CA . THR A 1 105 ? 23.542 -7.710 -6.959 1.00 91.31 105 THR A CA 1
ATOM 793 C C . THR A 1 105 ? 22.791 -8.967 -7.377 1.00 91.31 105 THR A C 1
ATOM 795 O O . THR A 1 105 ? 23.251 -10.086 -7.132 1.00 91.31 105 THR A O 1
ATOM 798 N N . TRP A 1 106 ? 21.645 -8.775 -8.029 1.00 92.94 106 TRP A N 1
ATOM 799 C CA . TRP A 1 106 ? 20.882 -9.809 -8.721 1.00 92.94 106 TRP A CA 1
ATOM 800 C C . TRP A 1 106 ? 20.537 -9.321 -10.117 1.00 92.94 106 TRP A C 1
ATOM 802 O O . TRP A 1 106 ? 19.893 -8.287 -10.286 1.00 92.94 106 TRP A O 1
ATOM 812 N N . VAL A 1 107 ? 20.959 -10.084 -11.114 1.00 93.06 107 VAL A N 1
ATOM 813 C CA . VAL A 1 107 ? 20.739 -9.802 -12.525 1.00 93.06 107 VAL A CA 1
ATOM 814 C C . VAL A 1 107 ? 20.042 -10.996 -13.137 1.00 93.06 107 VAL A C 1
ATOM 816 O O . VAL A 1 107 ? 20.567 -12.111 -13.109 1.00 93.06 107 VAL A O 1
ATOM 819 N N . ALA A 1 108 ? 18.869 -10.764 -13.709 1.00 93.25 108 ALA A N 1
ATOM 820 C CA . ALA A 1 108 ? 18.084 -11.794 -14.363 1.00 93.25 108 ALA A CA 1
ATOM 821 C C . ALA A 1 108 ? 17.919 -11.485 -15.850 1.00 93.25 108 ALA A C 1
ATOM 823 O O . ALA A 1 108 ? 17.682 -10.340 -16.237 1.00 93.25 108 ALA A O 1
ATOM 824 N N . ALA A 1 109 ? 18.058 -12.517 -16.675 1.00 91.75 109 ALA A N 1
ATOM 825 C CA . ALA A 1 109 ? 17.957 -12.401 -18.120 1.00 91.75 109 ALA A CA 1
ATOM 826 C C . ALA A 1 109 ? 16.521 -12.643 -18.591 1.00 91.75 109 ALA A C 1
ATOM 828 O O . ALA A 1 109 ? 15.832 -13.548 -18.115 1.00 91.75 109 ALA A O 1
ATOM 829 N N . TYR A 1 110 ? 16.089 -11.854 -19.568 1.00 90.69 110 TYR A N 1
ATOM 830 C CA . TYR A 1 110 ? 14.893 -12.121 -20.349 1.00 90.69 110 TYR A CA 1
ATOM 831 C C . TYR A 1 110 ? 15.211 -13.165 -21.430 1.00 90.69 110 TYR A C 1
ATOM 833 O O . TYR A 1 110 ? 15.899 -12.875 -22.410 1.00 90.69 110 TYR A O 1
ATOM 841 N N . ASP A 1 111 ? 14.711 -14.393 -21.264 1.00 86.50 111 ASP A N 1
ATOM 842 C CA . ASP A 1 111 ? 14.842 -15.441 -22.282 1.00 86.50 111 ASP A CA 1
ATOM 843 C C . ASP A 1 111 ? 13.741 -15.286 -23.337 1.00 86.50 111 ASP A C 1
ATOM 845 O O . ASP A 1 111 ? 12.651 -15.837 -23.204 1.00 86.50 111 ASP A O 1
ATOM 849 N N . ILE A 1 112 ? 14.046 -14.563 -24.417 1.00 83.38 112 ILE A N 1
ATOM 850 C CA . ILE A 1 112 ? 13.113 -14.311 -25.529 1.00 83.38 112 ILE A CA 1
ATOM 851 C C . ILE A 1 112 ? 12.563 -15.591 -26.178 1.00 83.38 112 ILE A C 1
ATOM 853 O O . ILE A 1 112 ? 11.524 -15.560 -26.831 1.00 83.38 112 ILE A O 1
ATOM 857 N N . ARG A 1 113 ? 13.244 -16.731 -26.010 1.00 85.31 113 ARG A N 1
ATOM 858 C CA . ARG A 1 113 ? 12.780 -18.027 -26.531 1.00 85.31 113 ARG A CA 1
ATOM 859 C C . ARG A 1 113 ? 11.668 -18.633 -25.679 1.00 85.31 113 ARG A C 1
ATOM 861 O O . ARG A 1 113 ? 10.990 -19.544 -26.141 1.00 85.31 113 ARG A O 1
ATOM 868 N N . HIS A 1 114 ? 11.505 -18.158 -24.447 1.00 85.31 114 HIS A N 1
ATOM 869 C CA . HIS A 1 114 ? 10.503 -18.628 -23.499 1.00 85.31 114 HIS A CA 1
ATOM 870 C C . HIS A 1 114 ? 9.843 -17.437 -22.778 1.00 85.31 114 HIS A C 1
ATOM 872 O O . HIS A 1 114 ? 9.980 -17.313 -21.556 1.00 85.31 114 HIS A O 1
ATOM 878 N N . PRO A 1 115 ? 9.136 -16.561 -23.517 1.00 82.25 115 PRO A N 1
ATOM 879 C CA . PRO A 1 115 ? 8.585 -15.318 -22.976 1.00 82.25 115 PRO A CA 1
ATOM 880 C C . PRO A 1 115 ? 7.534 -15.560 -21.885 1.00 82.25 115 PRO A C 1
ATOM 882 O O . PRO A 1 115 ? 7.427 -14.765 -20.959 1.00 82.25 115 PRO A O 1
ATOM 885 N N . ASP A 1 116 ? 6.832 -16.695 -21.939 1.00 85.62 116 ASP A N 1
ATOM 886 C CA . ASP A 1 116 ? 5.749 -17.047 -21.012 1.00 85.62 116 ASP A CA 1
ATOM 887 C C . ASP A 1 116 ? 6.236 -17.597 -19.659 1.00 85.62 116 ASP A C 1
ATOM 889 O O . ASP A 1 116 ? 5.427 -18.007 -18.826 1.00 85.62 116 ASP A O 1
ATOM 893 N N . ARG A 1 117 ? 7.555 -17.661 -19.422 1.00 85.56 117 ARG A N 1
ATOM 894 C CA . ARG A 1 117 ? 8.085 -18.126 -18.135 1.00 85.56 117 ARG A CA 1
ATOM 895 C C . ARG A 1 117 ? 7.803 -17.111 -17.031 1.00 85.56 117 ARG A C 1
ATOM 897 O O . ARG A 1 117 ? 8.049 -15.914 -17.165 1.00 85.56 117 ARG A O 1
ATOM 904 N N . ASP A 1 118 ? 7.387 -17.645 -15.894 1.00 88.44 118 ASP A N 1
ATOM 905 C CA . ASP A 1 118 ? 7.159 -16.951 -14.627 1.00 88.44 118 ASP A CA 1
ATOM 906 C C . ASP A 1 118 ? 8.405 -16.928 -13.724 1.00 88.44 118 ASP A C 1
ATOM 908 O O . ASP A 1 118 ? 8.338 -16.537 -12.559 1.00 88.44 118 ASP A O 1
ATOM 912 N N . VAL A 1 119 ? 9.558 -17.333 -14.260 1.00 92.00 119 VAL A N 1
ATOM 913 C CA . VAL A 1 119 ? 10.857 -17.291 -13.590 1.00 92.00 119 VAL A CA 1
ATOM 914 C C . VAL A 1 119 ? 11.887 -16.709 -14.547 1.00 92.00 119 VAL A C 1
ATOM 916 O O . VAL A 1 119 ? 12.138 -17.271 -15.616 1.00 92.00 119 VAL A O 1
ATOM 919 N N . MET A 1 120 ? 12.533 -15.613 -14.144 1.00 92.75 120 MET A N 1
ATOM 920 C CA . MET A 1 120 ? 13.652 -15.048 -14.901 1.00 92.75 120 MET A CA 1
ATOM 921 C C . MET A 1 120 ? 14.969 -15.682 -14.447 1.00 92.75 120 MET A C 1
ATOM 923 O O . MET A 1 120 ? 15.333 -15.519 -13.282 1.00 92.75 120 MET A O 1
ATOM 927 N N . PRO A 1 121 ? 15.706 -16.395 -15.316 1.00 91.50 121 PRO A N 1
ATOM 928 C CA . PRO A 1 121 ? 16.958 -17.040 -14.938 1.00 91.50 121 PRO A CA 1
ATOM 929 C C . PRO A 1 121 ? 18.015 -16.015 -14.512 1.00 91.50 121 PRO A C 1
ATOM 931 O O . PRO A 1 121 ? 18.224 -15.004 -15.185 1.00 91.50 121 PRO A O 1
ATOM 934 N N . LEU A 1 122 ? 18.713 -16.295 -13.409 1.00 91.12 122 LEU A N 1
ATOM 935 C CA . LEU A 1 122 ? 19.784 -15.430 -12.913 1.00 91.12 122 LEU A CA 1
ATOM 936 C C . LEU A 1 122 ? 21.041 -15.562 -13.784 1.00 91.12 122 LEU A C 1
ATOM 938 O O . LEU A 1 122 ? 21.638 -16.640 -13.891 1.00 91.12 122 LEU A O 1
ATOM 942 N N . ALA A 1 123 ? 21.470 -14.439 -14.353 1.00 88.31 123 ALA A N 1
ATOM 943 C CA . ALA A 1 123 ? 22.794 -14.274 -14.941 1.00 88.31 123 ALA A CA 1
ATOM 944 C C . ALA A 1 123 ? 23.853 -14.137 -13.834 1.00 88.31 123 ALA A C 1
ATOM 946 O O . ALA A 1 123 ? 24.882 -14.811 -13.870 1.00 88.31 123 ALA A O 1
ATOM 947 N N . GLU A 1 124 ? 23.539 -13.342 -12.810 1.00 87.38 124 GLU A N 1
ATOM 948 C CA . GLU A 1 124 ? 24.361 -13.093 -11.627 1.00 87.38 124 GLU A CA 1
ATOM 949 C C . GLU A 1 124 ? 23.446 -12.963 -10.405 1.00 87.38 124 GLU A C 1
ATOM 951 O O . GLU A 1 124 ? 22.343 -12.433 -10.509 1.00 87.38 124 GLU A O 1
ATOM 956 N N . GLY A 1 125 ? 23.864 -13.455 -9.241 1.00 84.81 125 GLY A N 1
ATOM 957 C CA . GLY A 1 125 ? 23.037 -13.378 -8.042 1.00 84.81 125 GLY A CA 1
ATOM 958 C C . GLY A 1 125 ? 23.843 -13.529 -6.766 1.00 84.81 125 GLY A C 1
ATOM 959 O O . GLY A 1 125 ? 24.579 -14.501 -6.593 1.00 84.81 125 GLY A O 1
ATOM 960 N N . SER A 1 126 ? 23.668 -12.580 -5.855 1.00 84.81 126 SER A N 1
ATOM 961 C CA . SER A 1 126 ? 24.165 -12.684 -4.488 1.00 84.81 126 SER A CA 1
ATO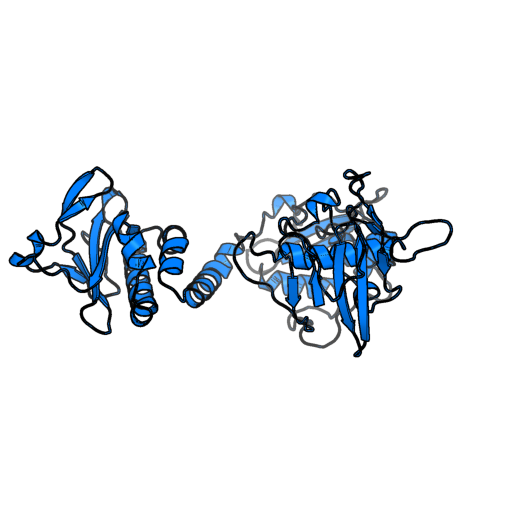M 962 C C . SER A 1 126 ? 23.352 -13.720 -3.711 1.00 84.81 126 SER A C 1
ATOM 964 O O . SER A 1 126 ? 22.127 -13.769 -3.799 1.00 84.81 126 SER A O 1
ATOM 966 N N . VAL A 1 127 ? 24.027 -14.561 -2.931 1.00 74.12 127 VAL A N 1
ATOM 967 C CA . VAL A 1 127 ? 23.360 -15.649 -2.190 1.00 74.12 127 VAL A CA 1
ATOM 968 C C . VAL A 1 127 ? 22.692 -15.146 -0.907 1.00 74.12 127 VAL A C 1
ATOM 970 O O . VAL A 1 127 ? 21.719 -15.739 -0.448 1.00 74.12 127 VAL A O 1
ATOM 973 N N . ARG A 1 128 ? 23.215 -14.064 -0.322 1.00 78.25 128 ARG A N 1
ATOM 974 C CA . ARG A 1 128 ? 22.770 -13.518 0.964 1.00 78.25 128 ARG A CA 1
ATOM 975 C C . ARG A 1 128 ? 22.492 -12.028 0.873 1.00 78.25 128 ARG A C 1
ATOM 977 O O . ARG A 1 128 ? 23.175 -11.313 0.142 1.00 78.25 128 ARG A O 1
ATOM 984 N N . SER A 1 129 ? 21.506 -11.587 1.642 1.00 82.06 129 SER A N 1
ATOM 985 C CA . SER A 1 129 ? 21.182 -10.181 1.873 1.00 82.06 129 SER A CA 1
ATOM 986 C C . SER A 1 129 ? 20.419 -10.058 3.178 1.00 82.06 129 SER A C 1
ATOM 988 O O . SER A 1 129 ? 19.495 -10.830 3.435 1.00 82.06 129 SER A O 1
ATOM 990 N N . HIS A 1 130 ? 20.783 -9.063 3.979 1.00 83.88 130 HIS A N 1
ATOM 991 C CA . HIS A 1 130 ? 20.101 -8.767 5.230 1.00 83.88 130 HIS A CA 1
ATOM 992 C C . HIS A 1 130 ? 18.637 -8.405 4.982 1.00 83.88 130 HIS A C 1
ATOM 994 O O . HIS A 1 130 ? 17.764 -8.869 5.712 1.00 83.88 130 HIS A O 1
ATOM 1000 N N . LEU A 1 131 ? 18.345 -7.641 3.925 1.00 80.44 131 LEU A N 1
ATOM 1001 C CA . LEU A 1 131 ? 16.974 -7.310 3.546 1.00 80.44 131 LEU A CA 1
ATOM 1002 C C . LEU A 1 131 ? 16.146 -8.556 3.203 1.00 80.44 131 LEU A C 1
ATOM 1004 O O . LEU A 1 131 ? 14.953 -8.611 3.502 1.00 80.44 131 LEU A O 1
ATOM 1008 N N . ALA A 1 132 ? 16.775 -9.559 2.588 1.00 79.56 132 ALA A N 1
ATOM 1009 C CA . ALA A 1 132 ? 16.123 -10.816 2.251 1.00 79.56 132 ALA A CA 1
ATOM 1010 C C . ALA A 1 132 ? 15.994 -11.768 3.452 1.00 79.56 132 ALA A C 1
ATOM 1012 O O . ALA A 1 132 ? 15.069 -12.571 3.457 1.00 79.56 132 ALA A O 1
ATOM 1013 N N . GLU A 1 133 ? 16.867 -11.675 4.459 1.00 83.31 133 GLU A N 1
ATOM 1014 C CA . GLU A 1 133 ? 16.932 -12.573 5.626 1.00 83.31 133 GLU A CA 1
ATOM 1015 C C . GLU A 1 133 ? 16.109 -12.099 6.835 1.00 83.31 133 GLU A C 1
ATOM 1017 O O . GLU A 1 133 ? 15.632 -12.918 7.621 1.00 83.31 133 GLU A O 1
ATOM 1022 N N . GLN A 1 134 ? 15.905 -10.790 6.987 1.00 86.06 134 GLN A N 1
ATOM 1023 C CA . GLN A 1 134 ? 15.180 -10.218 8.125 1.00 86.06 134 GLN A CA 1
ATOM 1024 C C . GLN A 1 134 ? 13.687 -10.600 8.151 1.00 86.06 134 GLN A C 1
ATOM 1026 O O . GLN A 1 134 ? 13.116 -10.983 7.122 1.00 86.06 134 GLN A O 1
ATOM 1031 N N . PRO A 1 135 ? 13.011 -10.485 9.314 1.00 88.00 135 PRO A N 1
ATOM 1032 C CA . PRO A 1 135 ? 11.556 -10.561 9.373 1.00 88.00 135 PRO A CA 1
ATOM 1033 C C . PRO A 1 135 ? 10.929 -9.589 8.371 1.00 88.00 135 PRO A C 1
ATOM 1035 O O . PRO A 1 135 ? 11.283 -8.411 8.331 1.00 88.00 135 PRO A O 1
ATOM 1038 N N . PHE A 1 136 ? 9.997 -10.081 7.557 1.00 91.25 136 PHE A N 1
ATOM 1039 C CA . PHE A 1 136 ? 9.463 -9.326 6.430 1.00 91.25 136 PHE A CA 1
ATOM 1040 C C . PHE A 1 136 ? 7.939 -9.344 6.449 1.00 91.25 136 PHE A C 1
ATOM 1042 O O . PHE A 1 136 ? 7.320 -10.407 6.427 1.00 91.25 136 PHE A O 1
ATOM 1049 N N . GLN A 1 137 ? 7.333 -8.158 6.462 1.00 93.81 137 GLN A N 1
ATOM 1050 C CA . GLN A 1 137 ? 5.904 -7.985 6.227 1.00 93.81 137 GLN A CA 1
ATOM 1051 C C . GLN A 1 137 ? 5.716 -7.213 4.933 1.00 93.81 137 GLN A C 1
ATOM 1053 O O . GLN A 1 137 ? 6.301 -6.147 4.744 1.00 93.81 137 GLN A O 1
ATOM 1058 N N . TYR A 1 138 ? 4.850 -7.725 4.066 1.00 93.88 138 TYR A N 1
ATOM 1059 C CA . TYR A 1 138 ? 4.413 -7.011 2.881 1.00 93.88 138 TYR A CA 1
ATOM 1060 C C . TYR A 1 138 ? 2.907 -6.954 2.865 1.00 93.88 138 TYR A C 1
ATOM 1062 O O . TYR A 1 138 ? 2.239 -7.973 2.945 1.00 93.88 138 TYR A O 1
ATOM 1070 N N . LEU A 1 139 ? 2.389 -5.739 2.797 1.00 93.31 139 LEU A N 1
ATOM 1071 C CA . LEU A 1 139 ? 1.003 -5.445 3.076 1.00 93.31 139 LEU A CA 1
ATOM 1072 C C . LEU A 1 139 ? 0.428 -4.658 1.886 1.00 93.31 139 LEU A C 1
ATOM 1074 O O . LEU A 1 139 ? 0.630 -3.451 1.770 1.00 93.31 139 LEU A O 1
ATOM 1078 N N . HIS A 1 140 ? -0.359 -5.330 1.039 1.00 90.75 140 HIS A N 1
ATOM 1079 C CA . HIS A 1 140 ? -1.000 -4.783 -0.171 1.00 90.75 140 HIS A CA 1
ATOM 1080 C C . HIS A 1 140 ? -2.095 -3.755 0.124 1.00 90.75 140 HIS A C 1
ATOM 1082 O O . HIS A 1 140 ? -2.724 -3.802 1.170 1.00 90.75 140 HIS A O 1
ATOM 1088 N N . ALA A 1 141 ? -2.389 -2.854 -0.813 1.00 84.38 141 ALA A N 1
ATOM 1089 C CA . ALA A 1 141 ? -3.498 -1.910 -0.643 1.00 84.38 141 ALA A CA 1
ATOM 1090 C C . ALA A 1 141 ? -4.878 -2.606 -0.561 1.00 84.38 141 ALA A C 1
ATOM 1092 O O . ALA A 1 141 ? -5.750 -2.134 0.166 1.00 84.38 141 ALA A O 1
ATOM 1093 N N . ASP A 1 142 ? -5.058 -3.737 -1.254 1.00 84.50 142 ASP A N 1
ATOM 1094 C CA . ASP A 1 142 ? -6.239 -4.603 -1.128 1.00 84.50 142 ASP A CA 1
ATOM 1095 C C . ASP A 1 142 ? -6.135 -5.449 0.150 1.00 84.50 142 ASP A C 1
ATOM 1097 O O . ASP A 1 142 ? -5.540 -6.529 0.184 1.00 84.50 142 ASP A O 1
ATOM 1101 N N . ARG A 1 143 ? -6.687 -4.910 1.237 1.00 85.19 143 ARG A N 1
ATOM 1102 C CA . ARG A 1 143 ? -6.784 -5.588 2.533 1.00 85.19 143 ARG A CA 1
ATOM 1103 C C . ARG A 1 143 ? -7.917 -6.604 2.532 1.00 85.19 143 ARG A C 1
ATOM 1105 O O . ARG A 1 143 ? -8.894 -6.473 1.798 1.00 85.19 143 ARG A O 1
ATOM 1112 N N . ILE A 1 144 ? -7.827 -7.584 3.427 1.00 84.75 144 ILE A N 1
ATOM 1113 C CA . ILE A 1 144 ? -8.948 -8.479 3.692 1.00 84.75 144 ILE A CA 1
ATOM 1114 C C . ILE A 1 144 ? -10.170 -7.648 4.107 1.00 84.75 144 ILE A C 1
ATOM 1116 O O . ILE A 1 144 ? -10.112 -6.819 5.017 1.00 84.75 144 ILE A O 1
ATOM 1120 N N . THR A 1 145 ? -11.288 -7.850 3.416 1.00 80.88 145 THR A N 1
ATOM 1121 C CA . THR A 1 145 ? -12.567 -7.248 3.799 1.00 80.88 145 THR A CA 1
ATOM 1122 C C . THR A 1 145 ? -13.077 -7.886 5.092 1.00 80.88 145 THR A C 1
ATOM 1124 O O . THR A 1 145 ? -12.750 -9.047 5.351 1.00 80.88 145 THR A O 1
ATOM 1127 N N . PRO A 1 146 ? -13.913 -7.196 5.892 1.00 79.56 146 PRO A N 1
ATOM 1128 C CA . PRO A 1 146 ? -14.518 -7.791 7.080 1.00 79.56 146 PRO A CA 1
ATOM 1129 C C . PRO A 1 146 ? -15.123 -9.168 6.779 1.00 79.56 146 PRO A C 1
ATOM 1131 O O . PRO A 1 146 ? -15.987 -9.300 5.912 1.00 79.56 146 PRO A O 1
ATOM 1134 N N . ALA A 1 147 ? -14.651 -10.190 7.490 1.00 79.31 147 ALA A N 1
ATOM 1135 C CA . ALA A 1 147 ? -15.018 -11.581 7.260 1.00 79.31 147 ALA A CA 1
ATOM 1136 C C . ALA A 1 147 ? -15.639 -12.194 8.519 1.00 79.31 147 ALA A C 1
ATOM 1138 O O . ALA A 1 147 ? -15.431 -11.722 9.638 1.00 79.31 147 ALA A O 1
ATOM 1139 N N . VAL A 1 148 ? -16.431 -13.252 8.338 1.00 78.19 148 VAL A N 1
ATOM 1140 C CA . VAL A 1 148 ? -17.020 -13.999 9.464 1.00 78.19 148 VAL A CA 1
ATOM 1141 C C . VAL A 1 148 ? -15.960 -14.851 10.169 1.00 78.19 148 VAL A C 1
ATOM 1143 O O . VAL A 1 148 ? -16.019 -15.019 11.386 1.00 78.19 148 VAL A O 1
ATOM 1146 N N . THR A 1 149 ? -14.994 -15.361 9.407 1.00 86.94 149 THR A N 1
ATOM 1147 C CA . THR A 1 149 ? -13.890 -16.201 9.872 1.00 86.94 149 THR A CA 1
ATOM 1148 C C . THR A 1 149 ? -12.595 -15.820 9.164 1.00 86.94 149 THR A C 1
ATOM 1150 O O . THR A 1 149 ? -12.612 -15.332 8.034 1.00 86.94 149 THR A O 1
ATOM 1153 N N . TYR A 1 150 ? -11.477 -16.073 9.838 1.00 92.31 150 TYR A N 1
ATOM 1154 C CA . TYR A 1 150 ? -10.117 -15.816 9.374 1.00 92.31 150 TYR A CA 1
ATOM 1155 C C . TYR A 1 150 ? -9.297 -17.113 9.420 1.00 92.31 150 TYR A C 1
ATOM 1157 O O . TYR A 1 150 ? -9.537 -17.932 10.312 1.00 92.31 150 TYR A O 1
ATOM 1165 N N . PRO A 1 151 ? -8.329 -17.323 8.510 1.00 93.06 151 PRO A N 1
ATOM 1166 C CA . PRO A 1 151 ? -7.545 -18.554 8.480 1.00 93.06 151 PRO A CA 1
ATOM 1167 C C . PRO A 1 151 ? -6.713 -18.772 9.751 1.00 93.06 151 PRO A C 1
ATOM 1169 O O . PRO A 1 151 ? -5.900 -17.926 10.140 1.00 93.06 151 PRO A O 1
ATOM 1172 N N . ARG A 1 152 ? -6.853 -19.952 10.360 1.00 93.19 152 ARG A N 1
ATOM 1173 C CA . ARG A 1 152 ? -6.018 -20.427 11.469 1.00 93.19 152 ARG A CA 1
ATOM 1174 C C . ARG A 1 152 ? -4.845 -21.231 10.908 1.00 93.19 152 ARG A C 1
ATOM 1176 O O . ARG A 1 152 ? -4.964 -22.426 10.680 1.00 93.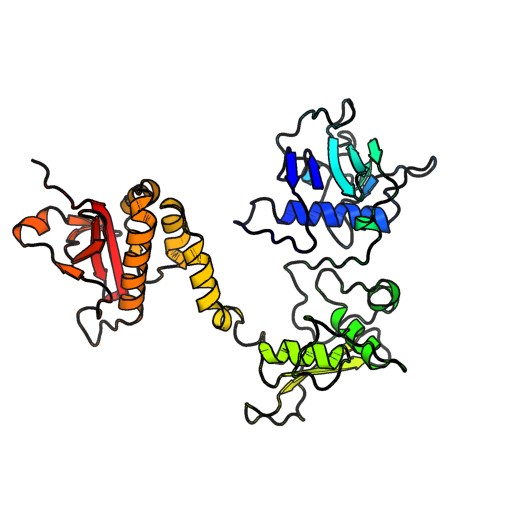19 152 ARG A O 1
ATOM 1183 N N . SER A 1 153 ? -3.696 -20.592 10.710 1.00 93.00 153 SER A N 1
ATOM 1184 C CA . SER A 1 153 ? -2.474 -21.272 10.256 1.00 93.00 153 SER A CA 1
ATOM 1185 C C . SER A 1 153 ? -1.332 -21.029 11.229 1.00 93.00 153 SER A C 1
ATOM 1187 O O . SER A 1 153 ? -0.850 -19.904 11.348 1.00 93.00 153 SER A O 1
ATOM 1189 N N . HIS A 1 154 ? -0.883 -22.083 11.915 1.00 92.44 154 HIS A N 1
ATOM 1190 C CA . HIS A 1 154 ? 0.312 -21.998 12.756 1.00 92.44 154 HIS A CA 1
ATOM 1191 C C . HIS A 1 154 ? 1.566 -21.774 11.902 1.00 92.44 154 HIS A C 1
ATOM 1193 O O . HIS A 1 154 ? 2.399 -20.940 12.238 1.00 92.44 154 HIS A O 1
ATOM 1199 N N . GLN A 1 155 ? 1.683 -22.471 10.767 1.00 92.62 155 GLN A N 1
ATOM 1200 C CA . GLN A 1 155 ? 2.868 -22.384 9.915 1.00 92.62 155 GLN A CA 1
ATOM 1201 C C . GLN A 1 155 ? 3.069 -20.978 9.334 1.00 92.62 155 GLN A C 1
ATOM 1203 O O . GLN A 1 155 ? 4.185 -20.465 9.341 1.00 92.62 155 GLN A O 1
ATOM 1208 N N . ILE A 1 156 ? 1.999 -20.343 8.845 1.00 91.44 156 ILE A N 1
ATOM 1209 C CA . ILE A 1 156 ? 2.098 -19.024 8.205 1.00 91.44 156 ILE A CA 1
ATOM 1210 C C . ILE A 1 156 ? 2.113 -17.912 9.256 1.00 91.44 156 ILE A C 1
ATOM 1212 O O . ILE A 1 156 ? 3.030 -17.094 9.268 1.00 91.44 156 ILE A O 1
ATOM 1216 N N . ALA A 1 157 ? 1.125 -17.894 10.155 1.00 92.50 157 ALA A N 1
ATOM 1217 C CA . ALA A 1 157 ? 0.981 -16.786 11.092 1.00 92.50 157 ALA A CA 1
ATOM 1218 C C . ALA A 1 157 ? 2.083 -16.803 12.155 1.00 92.50 157 ALA A C 1
ATOM 1220 O O . ALA A 1 157 ? 2.639 -15.760 12.462 1.00 92.50 157 ALA A O 1
ATOM 1221 N N . ILE A 1 158 ? 2.405 -17.976 12.710 1.00 92.12 158 ILE A N 1
ATOM 1222 C CA . ILE A 1 158 ? 3.238 -18.076 13.915 1.00 92.12 158 ILE A CA 1
ATOM 1223 C C . ILE A 1 158 ? 4.671 -18.453 13.554 1.00 92.12 158 ILE A C 1
ATOM 1225 O O . ILE A 1 158 ? 5.586 -17.682 13.813 1.00 92.12 158 ILE A O 1
ATOM 1229 N N . ALA A 1 159 ? 4.876 -19.599 12.898 1.00 91.00 159 ALA A N 1
ATOM 1230 C CA . ALA A 1 159 ? 6.223 -20.087 12.595 1.00 91.00 159 ALA A CA 1
ATOM 1231 C C . ALA A 1 159 ? 6.974 -19.165 11.618 1.00 91.00 159 ALA A C 1
ATOM 1233 O O . ALA A 1 159 ? 8.151 -18.885 11.822 1.00 91.00 159 ALA A O 1
ATOM 1234 N N . ARG A 1 160 ? 6.294 -18.664 10.575 1.00 89.69 160 ARG A N 1
ATOM 1235 C CA . ARG A 1 160 ? 6.851 -17.658 9.652 1.00 89.69 160 ARG A CA 1
ATOM 1236 C C . ARG A 1 160 ? 6.692 -16.223 10.173 1.00 89.69 160 ARG A C 1
ATOM 1238 O O . ARG A 1 160 ? 7.353 -15.323 9.661 1.00 89.69 160 ARG A O 1
ATOM 1245 N N . GLY A 1 161 ? 5.818 -15.991 11.155 1.00 91.62 161 GLY A N 1
ATOM 1246 C CA . GLY A 1 161 ? 5.508 -14.650 11.649 1.00 91.62 161 GLY A CA 1
ATOM 1247 C C . GLY A 1 161 ? 4.861 -13.745 10.596 1.00 91.62 161 GLY A C 1
ATOM 1248 O O . GLY A 1 161 ? 4.997 -12.532 10.692 1.00 91.62 161 GLY A O 1
ATOM 1249 N N . PHE A 1 162 ? 4.229 -14.291 9.549 1.00 94.00 162 PHE A N 1
ATOM 1250 C CA . PHE A 1 162 ? 3.733 -13.527 8.399 1.00 94.00 162 PHE A CA 1
ATOM 1251 C C . PHE A 1 162 ? 2.221 -13.312 8.478 1.00 94.00 162 PHE A C 1
ATOM 1253 O O . PHE A 1 162 ? 1.448 -14.263 8.591 1.00 94.00 162 PHE A O 1
ATOM 1260 N N . LEU A 1 163 ? 1.782 -12.054 8.375 1.00 95.06 163 LEU A N 1
ATOM 1261 C CA . LEU A 1 163 ? 0.367 -11.697 8.524 1.00 95.06 163 LEU A CA 1
ATOM 1262 C C . LEU A 1 163 ? -0.467 -11.926 7.253 1.00 95.06 163 LEU A C 1
ATOM 1264 O O . LEU A 1 163 ? -1.690 -11.780 7.296 1.00 95.06 163 LEU A O 1
ATOM 1268 N N . GLY A 1 164 ? 0.172 -12.318 6.147 1.00 94.19 164 GLY A N 1
ATOM 1269 C CA . GLY A 1 164 ? -0.462 -12.409 4.835 1.00 94.19 164 GLY A CA 1
ATOM 1270 C C . GLY A 1 164 ? -0.454 -11.066 4.106 1.00 94.19 164 GLY A C 1
ATOM 1271 O O . GLY A 1 164 ? -0.487 -10.004 4.734 1.00 94.19 164 GLY A O 1
ATOM 1272 N N . VAL A 1 165 ? -0.427 -11.090 2.770 1.00 94.94 165 VAL A N 1
ATOM 1273 C CA . VAL A 1 165 ? -0.356 -9.852 1.970 1.00 94.94 165 VAL A CA 1
ATOM 1274 C C . VAL A 1 165 ? -1.579 -8.954 2.142 1.00 94.94 165 VAL A C 1
ATOM 1276 O O . VAL A 1 165 ? -1.482 -7.732 1.988 1.00 94.94 165 VAL A O 1
ATOM 1279 N N . ARG A 1 166 ? -2.718 -9.532 2.531 1.00 93.38 166 ARG A N 1
ATOM 1280 C CA . ARG A 1 166 ? -3.969 -8.819 2.804 1.00 93.38 166 ARG A CA 1
ATOM 1281 C C . ARG A 1 166 ? -4.216 -8.637 4.305 1.00 93.38 166 ARG A C 1
ATOM 1283 O O . ARG A 1 166 ? -5.218 -8.023 4.671 1.00 93.38 166 ARG A O 1
ATOM 1290 N N . GLY A 1 167 ? -3.310 -9.109 5.164 1.00 93.25 167 GLY A N 1
ATOM 1291 C CA . GLY A 1 167 ? -3.453 -9.114 6.623 1.00 93.25 167 GLY A CA 1
ATOM 1292 C C . GLY A 1 167 ? -4.366 -10.225 7.157 1.00 93.25 167 GLY A C 1
ATOM 1293 O O . GLY A 1 167 ? -4.804 -10.161 8.306 1.00 93.25 167 GLY A O 1
ATOM 1294 N N . GLU A 1 168 ? -4.686 -11.230 6.344 1.00 93.06 168 GLU A N 1
ATOM 1295 C CA . GLU A 1 168 ? -5.648 -12.295 6.632 1.00 93.06 168 GLU A CA 1
ATOM 1296 C C . GLU A 1 168 ? -5.308 -13.146 7.867 1.00 93.06 168 GLU A C 1
ATOM 1298 O O . GLU A 1 168 ? -6.215 -13.679 8.508 1.00 93.06 168 GLU A O 1
ATOM 1303 N N . HIS A 1 169 ? -4.034 -13.231 8.256 1.00 95.31 169 HIS A N 1
ATOM 1304 C CA . HIS A 1 169 ? -3.586 -14.002 9.418 1.00 95.31 169 HIS A CA 1
ATOM 1305 C C . HIS A 1 169 ? -3.486 -13.187 10.712 1.00 95.31 169 HIS A C 1
ATOM 1307 O O . HIS A 1 169 ? -3.217 -13.763 11.766 1.00 95.31 169 HIS A O 1
ATOM 1313 N N . THR A 1 170 ? -3.762 -11.879 10.670 1.00 94.75 170 THR A N 1
ATOM 1314 C CA . THR A 1 170 ? -3.670 -10.976 11.835 1.00 94.75 170 THR A CA 1
ATOM 1315 C C . THR A 1 170 ? -4.497 -11.471 13.017 1.00 94.75 170 THR A C 1
ATOM 1317 O O . THR A 1 170 ? -4.021 -11.499 14.147 1.00 94.75 170 THR A O 1
ATOM 1320 N N . VAL A 1 171 ? -5.723 -11.932 12.760 1.00 94.00 171 VAL A N 1
ATOM 1321 C CA . VAL A 1 171 ? -6.632 -12.410 13.812 1.00 94.00 171 VAL A CA 1
ATOM 1322 C C . VAL A 1 171 ? -6.082 -13.667 14.489 1.00 94.00 171 VAL A C 1
ATOM 1324 O O . VAL A 1 171 ? -6.134 -13.778 15.709 1.00 94.00 171 VAL A O 1
ATOM 1327 N N . ASN A 1 172 ? -5.509 -14.596 13.718 1.00 94.69 172 ASN A N 1
ATOM 1328 C CA . ASN A 1 172 ? -4.881 -15.789 14.283 1.00 94.69 172 ASN A CA 1
ATOM 1329 C C . ASN A 1 172 ? -3.589 -15.458 15.043 1.00 94.69 172 ASN A C 1
ATOM 1331 O O . ASN A 1 172 ? -3.326 -16.074 16.072 1.00 94.69 172 ASN A O 1
ATOM 1335 N N . TYR A 1 173 ? -2.813 -14.487 14.554 1.00 95.12 173 TYR A N 1
ATOM 1336 C CA . TYR A 1 173 ? -1.596 -14.011 15.209 1.00 95.12 173 TYR A CA 1
ATOM 1337 C C . TYR A 1 173 ? -1.899 -13.437 16.597 1.00 95.12 173 TYR A C 1
ATOM 1339 O O . TYR A 1 173 ? -1.329 -13.889 17.587 1.00 95.12 173 TYR A O 1
ATOM 1347 N N . LEU A 1 174 ? -2.857 -12.505 16.680 1.00 94.19 174 LEU A N 1
ATOM 1348 C CA . LEU A 1 174 ? -3.298 -11.916 17.948 1.00 94.19 174 LEU A CA 1
ATOM 1349 C C . LEU A 1 174 ? -3.783 -12.995 18.915 1.00 94.19 174 LEU A C 1
ATOM 1351 O O . LEU A 1 174 ? -3.288 -13.077 20.034 1.00 94.19 174 LEU A O 1
ATOM 1355 N N . ARG A 1 175 ? -4.677 -13.871 18.440 1.00 92.81 175 ARG A N 1
ATOM 1356 C CA . ARG A 1 175 ? -5.230 -14.970 19.232 1.00 92.81 175 ARG A CA 1
ATOM 1357 C C . ARG A 1 175 ? -4.138 -15.835 19.842 1.00 92.81 175 ARG A C 1
ATOM 1359 O O . ARG A 1 175 ? -4.130 -16.058 21.047 1.00 92.81 175 ARG A O 1
ATOM 1366 N N . HIS A 1 176 ? -3.216 -16.315 19.006 1.00 92.44 176 HIS A N 1
ATOM 1367 C CA . HIS A 1 176 ? -2.150 -17.201 19.454 1.00 92.44 176 HIS A CA 1
ATOM 1368 C C . HIS A 1 176 ? -1.313 -16.549 20.550 1.00 92.44 176 HIS A C 1
ATOM 1370 O O . HIS A 1 176 ? -1.078 -17.184 21.564 1.00 92.44 176 HIS A O 1
ATOM 1376 N N . HIS A 1 177 ? -0.917 -15.287 20.372 1.00 91.12 177 HIS A N 1
ATOM 1377 C CA . HIS A 1 177 ? -0.049 -14.576 21.310 1.00 91.12 177 HIS A CA 1
ATOM 1378 C C . HIS A 1 177 ? -0.744 -14.058 22.578 1.00 91.12 177 HIS A C 1
ATOM 1380 O O . HIS A 1 177 ? -0.053 -13.635 23.503 1.00 91.12 177 HIS A O 1
ATOM 1386 N N . THR A 1 178 ? -2.077 -14.097 22.642 1.00 86.94 178 THR A N 1
ATOM 1387 C CA . THR A 1 178 ? -2.847 -13.871 23.878 1.00 86.94 178 THR A CA 1
ATOM 1388 C C . THR A 1 178 ? -3.008 -15.153 24.697 1.00 86.94 178 THR A C 1
ATOM 1390 O O . THR A 1 178 ? -3.004 -15.095 25.920 1.00 86.94 178 THR A O 1
ATOM 1393 N N . GLU A 1 179 ? -3.127 -16.311 24.044 1.00 81.75 179 GLU A N 1
ATOM 1394 C CA . GLU A 1 179 ? -3.374 -17.606 24.701 1.00 81.75 179 GLU A CA 1
ATOM 1395 C C . GLU A 1 179 ? -2.101 -18.320 25.204 1.00 81.75 179 GLU A C 1
ATOM 1397 O O . GLU A 1 179 ? -2.199 -19.420 25.744 1.00 81.75 179 GLU A O 1
ATOM 1402 N N . GLN A 1 180 ? -0.905 -17.748 25.015 1.00 80.19 180 GLN A N 1
ATOM 1403 C CA . GLN A 1 180 ? 0.347 -18.358 25.490 1.00 80.19 180 GLN A CA 1
ATOM 1404 C C . GLN A 1 180 ? 0.526 -18.205 27.006 1.00 80.19 180 GLN A C 1
ATOM 1406 O O . GLN A 1 180 ? 0.139 -17.190 27.580 1.00 80.19 180 GLN A O 1
ATOM 1411 N N . ASP A 1 181 ? 1.225 -19.165 27.628 1.00 74.06 181 ASP A N 1
ATOM 1412 C CA . ASP A 1 181 ? 1.633 -19.097 29.044 1.00 74.06 181 ASP A CA 1
ATOM 1413 C C . ASP A 1 181 ? 2.428 -17.820 29.361 1.00 74.06 181 ASP A C 1
ATOM 1415 O O . ASP A 1 181 ? 2.318 -17.255 30.449 1.00 74.06 181 ASP A O 1
ATOM 1419 N N . VAL A 1 182 ? 3.220 -17.359 28.388 1.00 76.75 182 VAL A N 1
ATOM 1420 C CA . VAL A 1 182 ? 3.872 -16.049 28.396 1.00 76.75 182 VAL A CA 1
ATOM 1421 C C . VAL A 1 182 ? 3.331 -15.259 27.204 1.00 76.75 182 VAL A C 1
ATOM 1423 O O . VAL A 1 182 ? 3.797 -15.473 26.082 1.00 76.75 182 VAL A O 1
ATOM 1426 N N . PRO A 1 183 ? 2.335 -14.381 27.415 1.00 82.12 183 PRO A N 1
ATOM 1427 C CA . PRO A 1 183 ? 1.776 -13.563 26.350 1.00 82.12 183 PRO A CA 1
ATOM 1428 C C . PRO A 1 183 ? 2.837 -12.676 25.697 1.00 82.12 183 PRO A C 1
ATOM 1430 O O . PRO A 1 183 ? 3.771 -12.205 26.349 1.00 82.12 183 PRO A O 1
ATOM 1433 N N . MET A 1 184 ? 2.676 -12.403 24.403 1.00 89.75 184 MET A N 1
ATOM 1434 C CA . MET A 1 184 ? 3.562 -11.466 23.715 1.00 89.75 184 MET A CA 1
ATOM 1435 C C . MET A 1 184 ? 3.317 -10.046 24.224 1.00 89.75 184 MET A C 1
ATOM 1437 O O . MET A 1 184 ? 2.192 -9.546 24.172 1.00 89.75 184 MET A O 1
ATOM 1441 N N . GLU A 1 185 ? 4.384 -9.375 24.643 1.00 92.56 185 GLU A N 1
ATOM 1442 C CA . GLU A 1 185 ? 4.348 -7.993 25.109 1.00 92.56 185 GLU A CA 1
ATOM 1443 C C . GLU A 1 185 ? 4.988 -7.036 24.098 1.00 92.56 185 GLU A C 1
ATOM 1445 O O . GLU A 1 185 ? 5.991 -7.351 23.455 1.00 92.56 185 GLU A O 1
ATOM 1450 N N . VAL A 1 186 ? 4.406 -5.845 23.961 1.00 93.12 186 VAL A N 1
ATOM 1451 C CA . VAL A 1 186 ? 4.994 -4.740 23.204 1.00 93.12 186 VAL A CA 1
ATOM 1452 C C . VAL A 1 186 ? 6.089 -4.101 24.062 1.00 93.12 186 VAL A C 1
ATOM 1454 O O . VAL A 1 186 ? 5.789 -3.650 25.173 1.00 93.12 186 VAL A O 1
ATOM 1457 N N . PRO A 1 187 ? 7.341 -4.029 23.567 1.00 91.94 187 PRO A N 1
ATOM 1458 C CA . PRO A 1 187 ? 8.441 -3.420 24.303 1.00 91.94 187 PRO A CA 1
ATOM 1459 C C . PRO A 1 187 ? 8.171 -1.960 24.674 1.00 91.94 187 PRO A C 1
ATOM 1461 O O . PRO A 1 187 ? 7.445 -1.245 23.976 1.00 91.94 187 PRO A O 1
ATOM 1464 N N . ASP A 1 188 ? 8.818 -1.494 25.742 1.00 90.75 188 ASP A N 1
ATOM 1465 C CA . ASP A 1 188 ? 8.816 -0.077 26.093 1.00 90.75 188 ASP A CA 1
ATOM 1466 C C . ASP A 1 188 ? 9.345 0.784 24.944 1.00 90.75 188 ASP A C 1
ATOM 1468 O O . ASP A 1 188 ? 10.343 0.463 24.298 1.00 90.75 188 ASP A O 1
ATOM 1472 N N . GLY A 1 189 ? 8.670 1.906 24.694 1.00 91.75 189 GLY A N 1
ATOM 1473 C CA . GLY A 1 189 ? 9.047 2.831 23.634 1.00 91.75 189 GLY A CA 1
ATOM 1474 C C . GLY A 1 189 ? 7.848 3.468 22.933 1.00 91.75 189 GLY A C 1
ATOM 1475 O O . GLY A 1 189 ? 6.727 3.416 23.438 1.00 91.75 189 GLY A O 1
ATOM 1476 N N . PRO A 1 190 ? 8.068 4.086 21.759 1.00 89.19 190 PRO A N 1
ATOM 1477 C CA . PRO A 1 190 ? 7.044 4.861 21.056 1.00 89.19 190 PRO A CA 1
ATOM 1478 C C . PRO A 1 190 ? 5.890 4.013 20.505 1.00 89.19 190 PRO A C 1
ATOM 1480 O O . PRO A 1 190 ? 4.833 4.556 20.206 1.00 89.19 190 PRO A O 1
ATOM 1483 N N . LEU A 1 191 ? 6.079 2.695 20.376 1.00 88.44 191 LEU A N 1
ATOM 1484 C CA . LEU A 1 191 ? 5.038 1.766 19.925 1.00 88.44 191 LEU A CA 1
ATOM 1485 C C . LEU A 1 191 ? 4.066 1.374 21.048 1.00 88.44 191 LEU A C 1
ATOM 1487 O O . LEU A 1 191 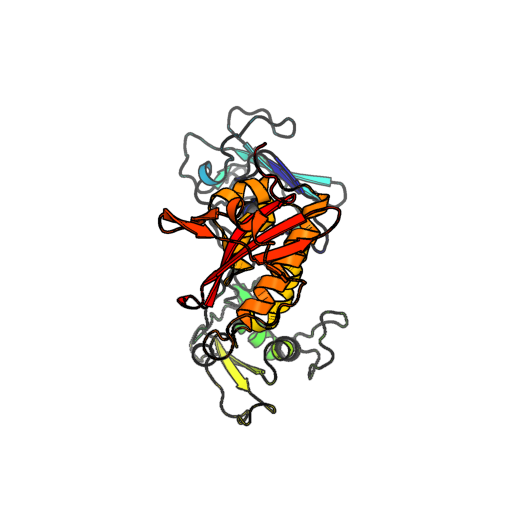? 2.977 0.875 20.764 1.00 88.44 191 LEU A O 1
ATOM 1491 N N . ARG A 1 192 ? 4.443 1.604 22.313 1.00 93.81 192 ARG A N 1
ATOM 1492 C CA . ARG A 1 192 ? 3.612 1.293 23.473 1.00 93.81 192 ARG A CA 1
ATOM 1493 C C . ARG A 1 192 ? 2.608 2.421 23.701 1.00 93.81 192 ARG A C 1
ATOM 1495 O O . ARG A 1 192 ? 2.973 3.553 24.024 1.00 93.81 192 ARG A O 1
ATOM 1502 N N . HIS A 1 193 ? 1.330 2.104 23.557 1.00 94.94 193 HIS A N 1
ATOM 1503 C CA . HIS A 1 193 ? 0.242 3.021 23.832 1.00 94.94 193 HIS A CA 1
ATOM 1504 C C . HIS A 1 193 ? 0.114 3.258 25.339 1.00 94.94 193 HIS A C 1
ATOM 1506 O O . HIS A 1 193 ? -0.063 2.323 26.124 1.00 94.94 193 HIS A O 1
ATOM 1512 N N . ARG A 1 194 ? 0.179 4.527 25.757 1.00 91.19 194 ARG A N 1
ATOM 1513 C CA . ARG A 1 194 ? 0.178 4.909 27.183 1.00 91.19 194 ARG A CA 1
ATOM 1514 C C . ARG A 1 194 ? -1.152 4.633 27.883 1.00 91.19 194 ARG A C 1
ATOM 1516 O O . ARG A 1 194 ? -1.163 4.431 29.088 1.00 91.19 194 ARG A O 1
ATOM 1523 N N . GLY A 1 195 ? -2.252 4.644 27.132 1.00 89.06 195 GLY A N 1
ATOM 1524 C CA . GLY A 1 195 ? -3.596 4.354 27.639 1.00 89.06 195 GLY A CA 1
ATOM 1525 C C . GLY A 1 195 ? -3.987 2.874 27.599 1.00 89.06 195 GLY A C 1
ATOM 1526 O O . GLY A 1 195 ? -5.137 2.560 27.883 1.00 89.06 195 GLY A O 1
ATOM 1527 N N . ALA A 1 196 ? -3.086 1.972 27.196 1.00 92.44 196 ALA A N 1
ATOM 1528 C CA . ALA A 1 196 ? -3.394 0.545 27.148 1.00 92.44 196 ALA A CA 1
ATOM 1529 C C . ALA A 1 196 ? -3.506 -0.067 28.550 1.00 92.44 196 ALA A C 1
ATOM 1531 O O . ALA A 1 196 ? -2.785 0.317 29.470 1.00 92.44 196 ALA A O 1
ATOM 1532 N N . THR A 1 197 ? -4.373 -1.069 28.692 1.00 90.12 197 THR A N 1
ATOM 1533 C CA . THR A 1 197 ? -4.597 -1.776 29.962 1.00 90.12 197 THR A CA 1
ATOM 1534 C C . THR A 1 197 ? -3.389 -2.611 30.399 1.00 90.12 197 THR A C 1
ATOM 1536 O O . THR A 1 197 ? -3.147 -2.749 31.595 1.00 90.12 197 THR A O 1
ATOM 1539 N N . SER A 1 198 ? -2.602 -3.131 29.452 1.00 93.12 198 SER A N 1
ATOM 1540 C CA . SER A 1 198 ? -1.360 -3.865 29.725 1.00 93.12 198 SER A CA 1
ATOM 1541 C C . SER A 1 198 ? -0.337 -3.701 28.588 1.00 93.12 198 SER A C 1
ATOM 1543 O O . SER A 1 198 ? -0.607 -3.039 27.583 1.00 93.12 198 SER A O 1
ATOM 1545 N N . SER A 1 199 ? 0.867 -4.271 28.736 1.00 93.69 199 SER A N 1
ATOM 1546 C CA . SER A 1 199 ? 1.855 -4.394 27.645 1.00 93.69 199 SER A CA 1
ATOM 1547 C C . SER A 1 199 ? 1.487 -5.447 26.602 1.00 93.69 199 SER A C 1
ATOM 1549 O O . SER A 1 199 ? 2.134 -5.480 25.558 1.00 93.69 199 SER A O 1
ATOM 1551 N N . GLN A 1 200 ? 0.503 -6.312 26.851 1.00 93.62 200 GLN A N 1
ATOM 1552 C CA . GLN A 1 200 ? 0.207 -7.424 25.954 1.00 93.62 200 GLN A CA 1
ATOM 1553 C C . GLN A 1 200 ? -0.219 -6.928 24.572 1.00 93.62 200 GLN A C 1
ATOM 1555 O O . GLN A 1 200 ? -0.908 -5.915 24.434 1.00 93.62 200 GLN A O 1
ATOM 1560 N N . LEU A 1 201 ? 0.171 -7.670 23.536 1.00 94.25 201 LEU A N 1
ATOM 1561 C CA . LEU A 1 201 ? -0.048 -7.303 22.140 1.00 94.25 201 LEU A CA 1
ATOM 1562 C C . LEU A 1 201 ? -1.518 -6.986 21.835 1.00 94.25 201 LEU A C 1
ATOM 1564 O O . LEU A 1 201 ? -1.797 -6.018 21.126 1.00 94.25 201 LEU A O 1
ATOM 1568 N N . LEU A 1 202 ? -2.455 -7.774 22.370 1.00 92.88 202 LEU A N 1
ATOM 1569 C CA . LEU A 1 202 ? -3.884 -7.566 22.143 1.00 92.88 202 LEU A CA 1
ATOM 1570 C C . LEU A 1 202 ? -4.376 -6.262 22.784 1.00 92.88 202 LEU A C 1
ATOM 1572 O O . LEU A 1 202 ? -5.009 -5.464 22.099 1.00 92.88 202 LEU A O 1
ATOM 1576 N N . ASP A 1 203 ? -4.022 -6.000 24.043 1.00 92.75 203 ASP A N 1
ATOM 1577 C CA . ASP A 1 203 ? -4.409 -4.770 24.749 1.00 92.75 203 ASP A CA 1
ATOM 1578 C C . ASP A 1 203 ? -3.808 -3.521 24.099 1.00 92.75 203 ASP A C 1
ATOM 1580 O O . ASP A 1 203 ? -4.465 -2.487 23.983 1.00 92.75 203 ASP A O 1
ATOM 1584 N N . GLN A 1 204 ? -2.568 -3.623 23.621 1.00 95.31 204 GLN A N 1
ATOM 1585 C CA . GLN A 1 204 ? -1.898 -2.565 22.868 1.00 95.31 204 GLN A CA 1
ATOM 1586 C C . GLN A 1 204 ? -2.576 -2.323 21.517 1.00 95.31 204 GLN A C 1
ATOM 1588 O O . GLN A 1 204 ? -2.811 -1.176 21.139 1.00 95.31 204 GLN A O 1
ATOM 1593 N N . THR A 1 205 ? -2.956 -3.394 20.816 1.00 94.00 205 THR A N 1
ATOM 1594 C CA . THR A 1 205 ? -3.714 -3.308 19.561 1.00 94.00 205 THR A CA 1
ATOM 1595 C C . THR A 1 205 ? -5.069 -2.642 19.793 1.00 94.00 205 THR A C 1
ATOM 1597 O O . THR A 1 205 ? -5.426 -1.719 19.064 1.00 94.00 205 THR A O 1
ATOM 1600 N N . ILE A 1 206 ? -5.803 -3.048 20.834 1.00 92.00 206 ILE A N 1
ATOM 1601 C CA . ILE A 1 206 ? -7.084 -2.446 21.223 1.00 92.00 206 ILE A CA 1
ATOM 1602 C C . ILE A 1 206 ? -6.912 -0.955 21.514 1.00 92.00 206 ILE A C 1
ATOM 1604 O O . ILE A 1 206 ? -7.684 -0.149 21.002 1.00 92.00 206 ILE A O 1
ATOM 1608 N N . ALA A 1 207 ? -5.898 -0.574 22.291 1.00 92.56 207 ALA A N 1
ATOM 1609 C CA . ALA A 1 207 ? -5.665 0.819 22.652 1.00 92.56 207 ALA A CA 1
ATOM 1610 C C . ALA A 1 207 ? -5.379 1.697 21.421 1.00 92.56 207 ALA A C 1
ATOM 1612 O O . ALA A 1 207 ? -5.992 2.748 21.267 1.00 92.56 207 ALA A O 1
ATOM 1613 N N . TRP A 1 208 ? -4.546 1.223 20.488 1.00 92.88 208 TRP A N 1
ATOM 1614 C CA . TRP A 1 208 ? -4.326 1.910 19.210 1.00 92.88 208 TRP A CA 1
ATOM 1615 C C . TRP A 1 208 ? -5.584 1.971 18.337 1.00 92.88 208 TRP A C 1
ATOM 1617 O O . TRP A 1 208 ? -5.820 2.966 17.657 1.00 92.88 208 TRP A O 1
ATOM 1627 N N . MET A 1 209 ? -6.426 0.936 18.356 1.00 88.56 209 MET A N 1
ATOM 1628 C CA . MET A 1 209 ? -7.710 0.968 17.652 1.00 88.56 209 MET A CA 1
ATOM 1629 C C . MET A 1 209 ? -8.696 1.961 18.279 1.00 88.56 209 MET A C 1
ATOM 1631 O O . MET A 1 209 ? -9.507 2.535 17.553 1.00 88.56 209 MET A O 1
ATOM 1635 N N . GLN A 1 210 ? -8.634 2.191 19.593 1.00 87.25 210 GLN A N 1
ATOM 1636 C CA . GLN A 1 210 ? -9.498 3.150 20.287 1.00 87.25 210 GLN A CA 1
ATOM 1637 C C . GLN A 1 210 ? -9.187 4.610 19.948 1.00 87.25 210 GLN A C 1
ATOM 1639 O O . GLN A 1 210 ? -10.104 5.426 19.989 1.00 87.25 210 GLN A O 1
ATOM 1644 N N . GLU A 1 211 ? -7.957 4.927 19.538 1.00 86.69 211 GLU A N 1
ATOM 1645 C CA . GLU A 1 211 ? -7.612 6.243 18.973 1.00 86.69 211 GLU A CA 1
ATOM 1646 C C . GLU A 1 211 ? -8.397 6.528 17.679 1.00 86.69 211 GLU A C 1
ATOM 1648 O O . GLU A 1 211 ? -8.747 7.671 17.393 1.00 86.69 211 GLU A O 1
ATOM 1653 N N . LEU A 1 212 ? -8.718 5.482 16.907 1.00 81.62 212 LEU A N 1
ATOM 1654 C CA . LEU A 1 212 ? -9.508 5.591 15.675 1.00 81.62 212 LEU A CA 1
ATOM 1655 C C . LEU A 1 212 ? -11.013 5.442 15.924 1.00 81.62 212 LEU A C 1
ATOM 1657 O O . LEU A 1 212 ? -11.823 6.090 15.265 1.00 81.62 212 LEU A O 1
ATOM 1661 N N . CYS A 1 213 ? -11.404 4.555 16.839 1.00 79.75 213 CYS A N 1
ATOM 1662 C CA . CYS A 1 213 ? -12.796 4.256 17.150 1.00 79.75 213 CYS A CA 1
ATOM 1663 C C . CYS A 1 213 ? -12.985 4.142 18.672 1.00 79.75 213 CYS A C 1
ATOM 1665 O O . CYS A 1 213 ? -12.848 3.049 19.235 1.00 79.75 213 CYS A O 1
ATOM 1667 N N . PRO A 1 214 ? -13.301 5.254 19.361 1.00 81.12 214 PRO A N 1
ATOM 1668 C CA . PRO A 1 214 ? -13.393 5.277 20.814 1.00 81.12 214 PRO A CA 1
ATOM 1669 C C . PRO A 1 214 ? -14.345 4.217 21.373 1.00 81.12 214 PRO A C 1
ATOM 1671 O O . PRO A 1 214 ? -15.481 4.064 20.923 1.00 81.12 214 PRO A O 1
ATOM 1674 N N . GLY A 1 215 ? -13.876 3.489 22.387 1.00 79.62 215 GLY A N 1
ATOM 1675 C CA . GLY A 1 215 ? -14.642 2.432 23.047 1.00 79.62 215 GLY A CA 1
ATOM 1676 C C . GLY A 1 215 ? -14.636 1.083 22.324 1.00 79.62 215 GLY A C 1
ATOM 1677 O O . GLY A 1 215 ? -15.228 0.139 22.851 1.00 79.62 215 GLY A O 1
ATOM 1678 N N . VAL A 1 216 ? -13.979 0.952 21.163 1.00 84.81 216 VAL A N 1
ATOM 1679 C CA . VAL A 1 216 ? -13.831 -0.341 20.484 1.00 84.81 216 VAL A CA 1
ATOM 1680 C C . VAL A 1 216 ? -13.013 -1.319 21.328 1.00 84.81 216 VAL A C 1
ATOM 1682 O O . VAL A 1 216 ? -12.008 -0.977 21.948 1.00 84.81 216 VAL A O 1
ATOM 1685 N N . ASN A 1 217 ? -13.446 -2.570 21.336 1.00 86.50 217 ASN A N 1
ATOM 1686 C CA . ASN A 1 217 ? -12.715 -3.690 21.905 1.00 86.50 217 ASN A CA 1
ATOM 1687 C C . ASN A 1 217 ? -12.821 -4.885 20.952 1.00 86.50 217 ASN A C 1
ATOM 1689 O O . ASN A 1 217 ? -13.855 -5.045 20.301 1.00 86.50 217 ASN A O 1
ATOM 1693 N N . ILE A 1 218 ? -11.794 -5.729 20.891 1.00 88.56 218 ILE A N 1
ATOM 1694 C CA . ILE A 1 218 ? -11.761 -6.922 20.043 1.00 88.56 218 ILE A CA 1
ATOM 1695 C C . ILE A 1 218 ? -11.554 -8.191 20.866 1.00 88.56 218 ILE A C 1
ATOM 1697 O O . ILE A 1 218 ? -10.965 -8.171 21.938 1.00 88.56 218 ILE A O 1
ATOM 1701 N N . GLU A 1 219 ? -12.069 -9.298 20.351 1.00 88.94 219 GLU A N 1
ATOM 1702 C CA . GLU A 1 219 ? -11.941 -10.633 20.928 1.00 88.94 219 GLU A CA 1
ATOM 1703 C C . GLU A 1 219 ? -11.734 -11.637 19.797 1.00 88.94 219 GLU A C 1
ATOM 1705 O O . GLU A 1 219 ? -12.345 -11.510 18.728 1.00 88.94 219 GLU A O 1
ATOM 1710 N N . THR A 1 220 ? -10.852 -12.606 20.017 1.00 89.69 220 THR A N 1
ATOM 1711 C CA . THR A 1 220 ? -10.458 -13.587 19.007 1.00 89.69 220 THR A CA 1
ATOM 1712 C C . THR A 1 220 ? -10.625 -14.997 19.549 1.00 89.69 220 THR A C 1
ATOM 1714 O O . THR A 1 220 ? -9.912 -15.370 20.474 1.00 89.69 220 THR A O 1
ATOM 1717 N N . ASP A 1 221 ? -11.501 -15.787 18.930 1.00 88.44 221 ASP A N 1
ATOM 1718 C CA . ASP A 1 221 ? -11.808 -17.152 19.373 1.00 88.44 221 ASP A CA 1
ATOM 1719 C C . ASP A 1 221 ? -11.473 -18.176 18.284 1.00 88.44 221 ASP A C 1
ATOM 1721 O O . ASP A 1 221 ? -11.813 -17.948 17.114 1.00 88.44 221 ASP A O 1
ATOM 1725 N N . PRO A 1 222 ? -10.890 -19.342 18.611 1.00 90.62 222 PRO A N 1
ATOM 1726 C CA . PRO A 1 222 ? -10.885 -20.462 17.681 1.00 90.62 222 PRO A CA 1
ATOM 1727 C C . PRO A 1 222 ? -12.316 -20.921 17.374 1.00 90.62 222 PRO A C 1
ATOM 1729 O O . PRO A 1 222 ? -13.202 -20.919 18.228 1.00 90.62 222 PRO A O 1
ATOM 1732 N N . VAL A 1 223 ? -12.542 -21.366 16.141 1.00 88.31 223 VAL A N 1
ATOM 1733 C CA . VAL A 1 223 ? -13.744 -22.125 15.798 1.00 88.31 223 VAL A CA 1
ATOM 1734 C C . VAL A 1 223 ? -13.401 -23.605 15.941 1.00 88.31 223 VAL A C 1
ATOM 1736 O O . VAL A 1 223 ? -12.676 -24.163 15.115 1.00 88.31 223 VAL A O 1
ATOM 1739 N N . GLU A 1 224 ? -13.885 -24.219 17.019 1.00 88.12 224 GLU A N 1
ATOM 1740 C CA . GLU A 1 224 ? -13.579 -25.611 17.359 1.00 88.12 224 GLU A CA 1
ATOM 1741 C C . GLU A 1 224 ? -13.872 -26.583 16.211 1.00 88.12 224 GLU A C 1
ATOM 1743 O O . GLU A 1 224 ? -14.870 -26.455 15.500 1.00 88.12 224 GLU A O 1
ATOM 1748 N N . GLY A 1 225 ? -12.972 -27.551 16.021 1.00 86.38 225 GLY A N 1
ATOM 1749 C CA . GLY A 1 225 ? -13.048 -28.519 14.924 1.00 86.38 225 GLY A CA 1
ATOM 1750 C C . GLY A 1 225 ? -12.761 -27.948 13.528 1.00 86.38 225 GLY A C 1
ATOM 1751 O O . GLY A 1 225 ? -13.015 -28.637 12.543 1.00 86.38 225 GLY A O 1
ATOM 1752 N N . THR A 1 226 ? -12.248 -26.714 13.415 1.00 89.12 226 THR A N 1
ATOM 1753 C CA . THR A 1 226 ? -11.932 -26.081 12.123 1.00 89.12 226 THR A CA 1
ATOM 1754 C C . THR A 1 226 ? -10.602 -25.317 12.131 1.00 89.12 226 THR A C 1
ATOM 1756 O O . THR A 1 226 ? -10.102 -24.899 13.180 1.00 89.12 226 THR A O 1
ATOM 1759 N N . ASP A 1 227 ? -10.088 -25.029 10.933 1.00 88.31 227 ASP A N 1
ATOM 1760 C CA . ASP A 1 227 ? -8.924 -24.162 10.708 1.00 88.31 227 ASP A CA 1
ATOM 1761 C C . ASP A 1 227 ? -9.321 -22.679 10.593 1.00 88.31 227 ASP A C 1
ATOM 1763 O O . ASP A 1 227 ? -8.834 -21.934 9.739 1.00 88.31 227 ASP A O 1
ATOM 1767 N N . SER A 1 228 ? -10.233 -22.226 11.457 1.00 90.12 228 SER A N 1
ATOM 1768 C CA . SER A 1 228 ? -10.743 -20.852 11.461 1.00 90.12 228 SER A CA 1
ATOM 1769 C C . SER A 1 228 ? -10.659 -20.182 12.830 1.00 90.12 228 SER A C 1
ATOM 1771 O O . SER A 1 228 ? -10.788 -20.817 13.877 1.00 90.12 228 SER A O 1
ATOM 1773 N N . VAL A 1 229 ? -10.462 -18.864 12.809 1.00 89.94 229 VAL A N 1
ATOM 1774 C CA . VAL A 1 229 ? -10.545 -17.969 13.969 1.00 89.94 229 VAL A CA 1
ATOM 1775 C C . VAL A 1 229 ? -11.647 -16.947 13.718 1.00 89.94 229 VAL A C 1
ATOM 1777 O O . VAL A 1 229 ? -11.788 -16.421 12.612 1.00 89.94 229 VAL A O 1
ATOM 1780 N N . ARG A 1 230 ? -12.447 -16.661 14.738 1.00 89.94 230 ARG A N 1
ATOM 1781 C CA . ARG A 1 230 ? -13.496 -15.647 14.713 1.00 89.94 230 ARG A CA 1
ATOM 1782 C C . ARG A 1 230 ? -12.997 -14.388 15.408 1.00 89.94 230 ARG A C 1
ATOM 1784 O O . ARG A 1 230 ? -12.537 -14.455 16.539 1.00 89.94 230 ARG A O 1
ATOM 1791 N N . LEU A 1 231 ? -13.155 -13.247 14.747 1.00 89.56 231 LEU A N 1
ATOM 1792 C CA . LEU A 1 231 ? -12.994 -11.926 15.352 1.00 89.56 231 LEU A CA 1
ATOM 1793 C C . LEU A 1 231 ? -14.367 -11.407 15.784 1.00 89.56 231 LEU A C 1
ATOM 1795 O O . LEU A 1 231 ? -15.335 -11.531 15.033 1.00 89.56 231 LEU A O 1
ATOM 1799 N N . SER A 1 232 ? -14.449 -10.796 16.960 1.00 87.25 232 SER A N 1
ATOM 1800 C CA . SER A 1 232 ? -15.655 -10.133 17.452 1.00 87.25 232 SER A CA 1
ATOM 1801 C C . SER A 1 232 ? -15.324 -8.762 18.026 1.00 87.25 232 SER A C 1
ATOM 1803 O O . SER A 1 232 ? -14.296 -8.587 18.667 1.00 87.25 232 SER A O 1
ATOM 1805 N N . TYR A 1 233 ? -16.223 -7.799 17.839 1.00 85.75 233 TYR A N 1
ATOM 1806 C CA . TYR A 1 233 ? -16.088 -6.436 18.348 1.00 85.75 233 TYR A CA 1
ATOM 1807 C C . TYR A 1 233 ? -17.067 -6.165 19.488 1.00 85.75 233 TYR A C 1
ATOM 1809 O O . TYR A 1 233 ? -18.233 -6.549 19.408 1.00 85.75 233 TYR A O 1
ATOM 1817 N N . GLY A 1 234 ? -16.623 -5.459 20.522 1.00 83.00 234 GLY A N 1
ATOM 1818 C CA . GLY A 1 234 ? -17.481 -4.816 21.519 1.00 83.00 234 GLY A CA 1
ATOM 1819 C C . GLY A 1 234 ? -17.294 -3.300 21.506 1.00 83.00 234 GLY A C 1
ATOM 1820 O O . GLY A 1 234 ? -16.286 -2.809 21.007 1.00 83.00 234 GLY A O 1
ATOM 1821 N N . PHE A 1 235 ? -18.262 -2.579 22.070 1.00 79.50 235 PHE A N 1
ATOM 1822 C CA . PHE A 1 235 ? -18.191 -1.130 22.266 1.00 79.50 235 PHE A CA 1
ATOM 1823 C C . PHE A 1 235 ? -18.533 -0.809 23.716 1.00 79.50 235 PHE A C 1
ATOM 1825 O O . PHE A 1 235 ? -19.620 -1.163 24.173 1.00 79.50 235 PHE A O 1
ATOM 1832 N N . GLY A 1 236 ? -17.604 -0.193 24.442 1.00 68.25 236 GLY A N 1
ATOM 1833 C CA . GLY A 1 236 ? -17.778 0.202 25.837 1.00 68.25 236 GLY A CA 1
ATOM 1834 C C . GLY A 1 236 ? -17.853 1.718 26.023 1.00 68.25 236 GLY A C 1
ATOM 1835 O O . GLY A 1 236 ? -17.188 2.476 25.327 1.00 68.25 236 GLY A O 1
ATOM 1836 N N . GLY A 1 237 ? -18.643 2.159 27.005 1.00 57.69 237 GLY A N 1
ATOM 1837 C CA . GLY A 1 237 ? -18.389 3.391 27.766 1.00 57.69 237 GLY A CA 1
ATOM 1838 C C . GLY A 1 237 ? -18.726 4.753 27.147 1.00 57.69 237 GLY A C 1
ATOM 1839 O O . GLY A 1 237 ? -18.907 5.688 27.916 1.00 57.69 237 GLY A O 1
ATOM 1840 N N . THR A 1 238 ? -18.872 4.909 25.829 1.00 44.38 238 THR A N 1
ATOM 1841 C CA . THR A 1 238 ? -19.075 6.250 25.221 1.00 44.38 238 THR A CA 1
ATOM 1842 C C . THR A 1 238 ? -20.351 6.410 24.389 1.00 44.38 238 THR A C 1
ATOM 1844 O O . THR A 1 238 ? -20.805 7.533 24.198 1.00 44.38 238 THR A O 1
ATOM 1847 N N . ALA A 1 239 ? -20.989 5.318 23.953 1.00 42.62 239 ALA A N 1
ATOM 1848 C CA . ALA A 1 239 ? -22.145 5.361 23.040 1.00 42.62 239 ALA A CA 1
ATOM 1849 C C . ALA A 1 239 ? -23.455 4.773 23.612 1.00 42.62 239 ALA A C 1
ATOM 1851 O O . ALA A 1 239 ? -24.374 4.463 22.857 1.00 42.62 239 ALA A O 1
ATOM 1852 N N . GLY A 1 240 ? -23.548 4.534 24.927 1.00 40.16 240 GLY A N 1
ATOM 1853 C CA . GLY A 1 240 ? -24.729 3.896 25.542 1.00 40.16 240 GLY A CA 1
ATOM 1854 C C . GLY A 1 240 ? -24.957 2.430 25.130 1.00 40.16 240 GLY A C 1
ATOM 1855 O O . GLY A 1 240 ? -25.984 1.839 25.459 1.00 40.16 240 GLY A O 1
ATOM 1856 N N . ILE A 1 241 ? -24.003 1.824 24.416 1.00 48.38 241 ILE A N 1
ATOM 1857 C CA . ILE A 1 241 ? -24.025 0.415 24.022 1.00 48.38 241 ILE A CA 1
ATOM 1858 C C . ILE A 1 241 ? -23.371 -0.395 25.141 1.00 48.38 241 ILE A C 1
ATOM 1860 O O . ILE A 1 241 ? -22.264 -0.098 25.583 1.00 48.38 241 ILE A O 1
ATOM 1864 N N . ASN A 1 242 ? -24.073 -1.424 25.609 1.00 49.56 242 ASN A N 1
ATOM 1865 C CA . ASN A 1 242 ? -23.566 -2.335 26.624 1.00 49.56 242 ASN A CA 1
ATOM 1866 C C . ASN A 1 242 ? -22.426 -3.184 26.025 1.00 49.56 242 ASN A C 1
ATOM 1868 O O . ASN A 1 242 ? -22.628 -3.843 25.000 1.00 49.56 242 ASN A O 1
ATOM 1872 N N . ALA A 1 243 ? -21.255 -3.202 26.671 1.00 55.72 243 ALA A N 1
ATOM 1873 C CA . ALA A 1 243 ? -20.051 -3.899 26.192 1.00 55.72 243 ALA A CA 1
ATOM 1874 C C . ALA A 1 243 ? -20.230 -5.427 26.041 1.00 55.72 243 ALA A C 1
ATOM 1876 O O . ALA A 1 243 ? -19.399 -6.095 25.432 1.00 55.72 243 ALA A O 1
ATOM 1877 N N . THR A 1 244 ? -21.333 -5.977 26.558 1.00 58.78 244 THR A N 1
ATOM 1878 C CA . THR A 1 244 ? -21.672 -7.404 26.522 1.00 58.78 244 THR A CA 1
ATOM 1879 C C . THR A 1 244 ? -22.106 -7.902 25.144 1.00 58.78 244 THR A C 1
ATOM 1881 O O . THR A 1 244 ? -21.940 -9.083 24.840 1.00 58.78 244 THR A O 1
ATOM 1884 N N . ARG A 1 245 ? -22.657 -7.041 24.272 1.00 70.38 245 ARG A N 1
ATOM 1885 C CA . ARG A 1 245 ? -23.133 -7.481 22.950 1.00 70.38 245 ARG A CA 1
ATOM 1886 C C . ARG A 1 245 ? -22.019 -7.410 21.912 1.00 70.38 245 ARG A C 1
ATOM 1888 O O . ARG A 1 245 ? -21.834 -6.387 21.252 1.00 70.38 245 ARG A O 1
ATOM 1895 N N . ARG A 1 246 ? -21.335 -8.537 21.721 1.00 81.56 246 ARG A N 1
ATOM 1896 C CA . ARG A 1 246 ? -20.326 -8.707 20.672 1.00 81.56 246 ARG A CA 1
ATOM 1897 C C . ARG A 1 246 ? -20.947 -8.722 19.270 1.00 81.56 246 ARG A C 1
ATOM 1899 O O . ARG A 1 246 ? -22.024 -9.280 19.048 1.00 81.56 246 ARG A O 1
ATOM 1906 N N . ARG A 1 247 ? -20.271 -8.093 18.310 1.00 81.38 247 ARG A N 1
ATOM 1907 C CA . ARG A 1 247 ? -20.694 -7.953 16.909 1.00 81.38 247 ARG A CA 1
ATOM 1908 C C . ARG A 1 247 ? -19.649 -8.558 15.979 1.00 81.38 247 ARG A C 1
ATOM 1910 O O . ARG A 1 247 ? -18.453 -8.444 16.223 1.00 81.38 247 ARG A O 1
ATOM 1917 N N . ARG A 1 248 ? -20.110 -9.182 14.894 1.00 79.44 248 ARG A N 1
ATOM 1918 C CA . ARG A 1 248 ? -19.234 -9.706 13.835 1.00 79.44 248 ARG A CA 1
ATOM 1919 C C . ARG A 1 248 ? -18.629 -8.549 13.031 1.00 79.44 248 ARG A C 1
ATOM 1921 O O . ARG A 1 248 ? -19.322 -7.543 12.874 1.00 79.44 248 ARG A O 1
ATOM 1928 N N . PRO A 1 249 ? -17.429 -8.704 12.442 1.00 80.81 249 PRO A N 1
ATOM 1929 C CA . PRO A 1 249 ? -16.801 -7.675 11.613 1.00 80.81 249 PRO A CA 1
ATOM 1930 C C . PRO A 1 249 ? -17.726 -7.183 10.492 1.00 80.81 249 PRO A C 1
ATOM 1932 O O . PRO A 1 249 ? -17.835 -5.986 10.249 1.00 80.81 249 PRO A O 1
ATOM 1935 N N . THR A 1 250 ? -18.495 -8.094 9.888 1.00 78.62 250 THR A N 1
ATOM 1936 C CA . THR A 1 250 ? -19.481 -7.797 8.833 1.00 78.62 250 THR A CA 1
ATOM 1937 C C . THR A 1 250 ? -20.623 -6.870 9.271 1.00 78.62 250 THR A C 1
ATOM 1939 O O . THR A 1 250 ? -21.304 -6.310 8.421 1.00 78.62 250 THR A O 1
ATOM 1942 N N . HIS A 1 251 ? -20.863 -6.709 10.577 1.00 68.56 251 HIS A N 1
ATOM 1943 C CA . HIS A 1 251 ? -21.941 -5.881 11.139 1.00 68.56 251 HIS A CA 1
ATOM 1944 C C . HIS A 1 251 ? -21.446 -4.603 11.818 1.00 68.56 251 HIS A C 1
ATOM 1946 O O . HIS A 1 251 ? -22.256 -3.827 12.320 1.00 68.56 251 HIS A O 1
ATOM 1952 N N . VAL A 1 252 ? -20.133 -4.402 11.896 1.00 64.75 252 VAL A N 1
ATOM 1953 C CA . VAL A 1 252 ? -19.553 -3.196 12.501 1.00 64.75 252 VAL A CA 1
ATOM 1954 C C . VAL A 1 252 ? -19.400 -2.081 11.464 1.00 64.75 252 VAL A C 1
ATOM 1956 O O . VAL A 1 252 ? -19.226 -0.927 11.839 1.00 64.75 252 VAL A O 1
ATOM 1959 N N . GLY A 1 253 ? -19.574 -2.403 10.174 1.00 55.06 253 GLY A N 1
ATOM 1960 C CA . GLY A 1 253 ? -19.249 -1.501 9.076 1.00 55.06 253 GLY A CA 1
ATOM 1961 C C . GLY A 1 253 ? -17.750 -1.204 9.067 1.00 55.06 253 GLY A C 1
ATOM 1962 O O . GLY A 1 253 ? -17.047 -1.403 10.057 1.00 55.06 253 GLY A O 1
ATOM 1963 N N . PHE A 1 254 ? -17.224 -0.716 7.950 1.00 49.50 254 PHE A N 1
ATOM 1964 C CA . PHE A 1 254 ? -16.016 0.093 8.062 1.00 49.50 254 PHE A CA 1
ATOM 1965 C C . PHE A 1 254 ? -16.394 1.209 9.039 1.00 49.50 254 PHE A C 1
ATOM 1967 O O . PHE A 1 254 ? -17.409 1.866 8.795 1.00 49.50 254 PHE A O 1
ATOM 1974 N N . GLY A 1 255 ? -15.686 1.348 10.170 1.00 47.06 255 GLY A N 1
ATOM 1975 C CA . GLY A 1 255 ? -15.909 2.470 11.090 1.00 47.06 255 GLY A CA 1
ATOM 1976 C C . GLY A 1 255 ? -16.059 3.760 10.281 1.00 47.06 255 GLY A C 1
ATOM 1977 O O . GLY A 1 255 ? -15.497 3.809 9.182 1.00 47.06 255 GLY A O 1
ATOM 1978 N N . GLU A 1 256 ? -16.877 4.715 10.762 1.00 38.56 256 GLU A N 1
ATOM 1979 C CA . GLU A 1 256 ? -17.149 6.018 10.113 1.00 38.56 256 GLU A CA 1
ATOM 1980 C C . GLU A 1 256 ? -16.054 6.376 9.118 1.00 38.56 256 GLU A C 1
ATOM 1982 O O . GLU A 1 256 ? -14.905 6.348 9.562 1.00 38.56 256 GLU A O 1
ATOM 1987 N N . PRO A 1 257 ? -16.357 6.661 7.830 1.00 44.34 257 PRO A N 1
ATOM 1988 C CA . PRO A 1 257 ? -15.363 6.649 6.764 1.00 44.34 257 PRO A CA 1
ATOM 1989 C C . PRO A 1 257 ? -14.103 7.315 7.284 1.00 44.34 257 PRO A C 1
ATOM 1991 O O . PRO A 1 257 ? -14.115 8.520 7.491 1.00 44.34 257 PRO A O 1
ATOM 1994 N N . HIS A 1 258 ? -13.062 6.538 7.595 1.00 50.78 258 HIS A N 1
ATOM 1995 C CA . HIS A 1 258 ? -11.851 7.047 8.253 1.00 50.78 258 HIS A CA 1
ATOM 1996 C C . HIS A 1 258 ? -11.302 8.260 7.486 1.00 50.78 258 HIS A C 1
ATOM 1998 O O . HIS A 1 258 ? -10.702 9.173 8.044 1.00 50.78 258 HIS A O 1
ATOM 2004 N N . LEU A 1 259 ? -11.586 8.301 6.182 1.00 43.41 259 LEU A N 1
ATOM 2005 C CA . LEU A 1 259 ? -11.481 9.479 5.344 1.00 43.41 259 LEU A CA 1
ATOM 2006 C C . LEU A 1 259 ? -11.985 10.761 6.029 1.00 43.41 259 LEU A C 1
ATOM 2008 O O . LEU A 1 259 ? -11.197 11.685 6.110 1.00 43.41 259 LEU A O 1
ATOM 2012 N N . ASN A 1 260 ? -13.219 10.822 6.540 1.00 45.75 260 ASN A N 1
ATOM 2013 C CA . ASN A 1 260 ? -13.844 11.988 7.176 1.00 45.75 260 ASN A CA 1
ATOM 2014 C C . ASN A 1 260 ? -13.058 12.520 8.374 1.00 45.75 260 ASN A C 1
ATOM 2016 O O . ASN A 1 260 ? -12.829 13.723 8.444 1.00 45.75 260 ASN A O 1
ATOM 2020 N N . VAL A 1 261 ? -12.594 11.640 9.265 1.00 49.16 261 VAL A N 1
ATOM 2021 C CA . VAL A 1 261 ? -11.780 12.032 10.432 1.00 49.16 261 VAL A CA 1
ATOM 2022 C C . VAL A 1 261 ? -10.461 12.668 9.987 1.00 49.16 261 VAL A C 1
ATOM 2024 O O . VAL A 1 261 ? -9.966 13.609 10.602 1.00 49.16 261 VAL A O 1
ATOM 2027 N N . HIS A 1 262 ? -9.917 12.202 8.863 1.00 53.31 262 HIS A N 1
ATOM 2028 C CA . HIS A 1 262 ? -8.681 12.719 8.293 1.00 53.31 262 HIS A CA 1
ATOM 2029 C C . HIS A 1 262 ? -8.897 13.700 7.136 1.00 53.31 262 HIS A C 1
ATOM 2031 O O . HIS A 1 262 ? -7.908 14.154 6.570 1.00 53.31 262 HIS A O 1
ATOM 2037 N N . LEU A 1 263 ? -10.134 14.061 6.768 1.00 52.44 263 LEU A N 1
ATOM 2038 C CA . LEU A 1 263 ? -10.409 14.838 5.551 1.00 52.44 263 LEU A CA 1
ATOM 2039 C C . LEU A 1 263 ? -9.757 16.207 5.650 1.00 52.44 263 LEU A C 1
ATOM 2041 O O . LEU A 1 263 ? -9.157 16.668 4.683 1.00 52.44 263 LEU A O 1
ATOM 2045 N N . ASP A 1 264 ? -9.825 16.832 6.821 1.00 55.22 264 ASP A N 1
ATOM 2046 C CA . ASP A 1 264 ? -9.230 18.143 7.045 1.00 55.22 264 ASP A CA 1
ATOM 2047 C C . ASP A 1 264 ? -7.703 18.090 6.965 1.00 55.22 264 ASP A C 1
ATOM 2049 O O . ASP A 1 264 ? -7.102 18.930 6.289 1.00 55.22 264 ASP A O 1
ATOM 2053 N N . TRP A 1 265 ? -7.079 17.056 7.541 1.00 59.94 265 TRP A N 1
ATOM 2054 C CA . TRP A 1 265 ? -5.637 16.821 7.428 1.00 59.94 265 TRP A CA 1
ATOM 2055 C C . TRP A 1 265 ? -5.213 16.473 5.994 1.00 59.94 265 TRP A C 1
ATOM 2057 O O . TRP A 1 265 ? -4.273 17.067 5.479 1.00 59.94 265 TRP A O 1
ATOM 2067 N N . ILE A 1 266 ? -5.928 15.580 5.302 1.00 55.28 266 ILE A N 1
ATOM 2068 C CA . ILE A 1 266 ? -5.668 15.192 3.904 1.00 55.28 266 ILE A CA 1
ATOM 2069 C C . ILE A 1 266 ? -5.798 16.411 2.992 1.00 55.28 266 ILE A C 1
ATOM 2071 O O . ILE A 1 266 ? -4.946 16.643 2.132 1.00 55.28 266 ILE A O 1
ATOM 2075 N N . ARG A 1 267 ? -6.845 17.220 3.187 1.00 58.69 267 ARG A N 1
ATOM 2076 C CA . ARG A 1 267 ? -7.036 18.472 2.455 1.00 58.69 267 ARG A CA 1
ATOM 2077 C C . ARG A 1 267 ? -5.922 19.458 2.782 1.00 58.69 267 ARG A C 1
ATOM 2079 O O . ARG A 1 267 ? -5.473 20.143 1.873 1.00 58.69 267 ARG A O 1
ATOM 2086 N N . ALA A 1 268 ? -5.475 19.571 4.031 1.00 58.50 268 ALA A N 1
ATOM 2087 C CA . ALA A 1 268 ? -4.357 20.441 4.404 1.00 58.50 268 ALA A CA 1
ATOM 2088 C C . ALA A 1 268 ? -3.029 19.978 3.769 1.00 58.50 268 ALA A C 1
ATOM 2090 O O . ALA A 1 268 ? -2.356 20.768 3.112 1.00 58.50 268 ALA A O 1
ATOM 2091 N N . ALA A 1 269 ? -2.712 18.686 3.842 1.00 57.03 269 ALA A N 1
ATOM 2092 C CA . ALA A 1 269 ? -1.504 18.099 3.265 1.00 57.03 269 ALA A CA 1
ATOM 2093 C C . ALA A 1 269 ? -1.478 18.199 1.727 1.00 57.03 269 ALA A C 1
ATOM 2095 O O . ALA A 1 269 ? -0.459 18.563 1.138 1.00 57.03 269 ALA A O 1
ATOM 2096 N N . ARG A 1 270 ? -2.614 17.953 1.051 1.00 56.09 270 ARG A N 1
ATOM 2097 C CA . ARG A 1 270 ? -2.745 18.191 -0.400 1.00 56.09 270 ARG A CA 1
ATOM 2098 C C . ARG A 1 270 ? -2.548 19.668 -0.744 1.00 56.09 270 ARG A C 1
ATOM 2100 O O . ARG A 1 270 ? -1.867 19.966 -1.720 1.00 56.09 270 ARG A O 1
ATOM 2107 N N . ARG A 1 271 ? -3.087 20.587 0.067 1.00 60.59 271 ARG A N 1
ATOM 2108 C CA . ARG A 1 271 ? -2.957 22.046 -0.114 1.00 60.59 271 ARG A CA 1
ATOM 2109 C C . ARG A 1 271 ? -1.508 22.536 -0.015 1.00 60.59 271 ARG A C 1
ATOM 2111 O O . ARG A 1 271 ? -1.144 23.487 -0.708 1.00 60.59 271 ARG A O 1
ATOM 2118 N N . GLU A 1 272 ? -0.676 21.887 0.792 1.00 56.50 272 GLU A N 1
ATOM 2119 C CA . GLU A 1 272 ? 0.756 22.196 0.918 1.00 56.50 272 GLU A CA 1
ATOM 2120 C C . GLU A 1 272 ? 1.599 21.662 -0.256 1.00 56.50 272 GLU A C 1
ATOM 2122 O O . GLU A 1 272 ? 2.628 22.247 -0.587 1.00 56.50 272 GLU A O 1
ATOM 2127 N N . GLY A 1 273 ? 1.135 20.614 -0.952 1.00 56.06 273 GLY A N 1
ATOM 2128 C CA . GLY A 1 273 ? 1.813 20.013 -2.111 1.00 56.06 273 GLY A CA 1
ATOM 2129 C C . GLY A 1 273 ? 1.560 20.690 -3.469 1.00 56.06 273 GLY A C 1
ATOM 2130 O O . GLY A 1 273 ? 2.187 20.321 -4.474 1.00 56.06 273 GLY A O 1
ATOM 2131 N N . VAL A 1 274 ? 0.657 21.677 -3.535 1.00 61.06 274 VAL A N 1
ATOM 2132 C CA . VAL A 1 274 ? 0.367 22.439 -4.761 1.00 61.06 274 VAL A CA 1
ATOM 2133 C C . VAL A 1 274 ? 1.416 23.536 -4.951 1.00 61.06 274 VAL A C 1
ATOM 2135 O O . VAL A 1 274 ? 1.269 24.666 -4.485 1.00 61.06 274 VAL A O 1
ATOM 2138 N N . THR A 1 275 ? 2.501 23.183 -5.637 1.00 66.31 275 THR A N 1
ATOM 2139 C CA . THR A 1 275 ? 3.655 24.063 -5.882 1.00 66.31 275 THR A CA 1
ATOM 2140 C C . THR A 1 275 ? 3.643 24.731 -7.259 1.00 66.31 275 THR A C 1
ATOM 2142 O O . THR A 1 275 ? 4.445 25.628 -7.507 1.00 66.31 275 THR A O 1
ATOM 2145 N N . THR A 1 276 ? 2.731 24.336 -8.154 1.00 82.19 276 THR A N 1
ATOM 2146 C CA . THR A 1 276 ? 2.602 24.879 -9.515 1.00 82.19 276 THR A CA 1
ATOM 2147 C C . THR A 1 276 ? 1.142 25.135 -9.874 1.00 82.19 276 THR A C 1
ATOM 2149 O O . THR A 1 276 ? 0.232 24.561 -9.275 1.00 82.19 276 THR A O 1
ATOM 2152 N N . GLY A 1 277 ? 0.907 25.994 -10.865 1.00 82.62 277 GLY A N 1
ATOM 2153 C CA . GLY A 1 277 ? -0.443 26.300 -11.326 1.00 82.62 277 GLY A CA 1
ATOM 2154 C C . GLY A 1 277 ? -1.132 25.131 -12.049 1.00 82.62 277 GLY A C 1
ATOM 2155 O O . GLY A 1 277 ? -2.322 24.922 -11.834 1.00 82.62 277 GLY A O 1
ATOM 2156 N N . SER A 1 278 ? -0.392 24.281 -12.774 1.00 83.94 278 SER A N 1
ATOM 2157 C CA . SER A 1 278 ? -0.938 23.029 -13.335 1.00 83.94 278 SER A CA 1
ATOM 2158 C C . SER A 1 278 ? -1.470 22.093 -12.248 1.00 83.94 278 SER A C 1
ATOM 2160 O O . SER A 1 278 ? -2.561 21.557 -12.382 1.00 83.94 278 SER A O 1
ATOM 2162 N N . ARG A 1 279 ? -0.782 21.988 -11.100 1.00 80.75 279 ARG A N 1
ATOM 2163 C CA . ARG A 1 279 ? -1.282 21.190 -9.969 1.00 80.75 279 ARG A CA 1
ATOM 2164 C C . ARG A 1 279 ? -2.567 21.748 -9.353 1.00 80.75 279 ARG A C 1
ATOM 2166 O O . ARG A 1 279 ? -3.334 20.969 -8.793 1.00 80.75 279 ARG A O 1
ATOM 2173 N N . ILE A 1 280 ? -2.801 23.066 -9.430 1.00 83.62 280 ILE A N 1
ATOM 2174 C CA . ILE A 1 280 ? -4.094 23.657 -9.041 1.00 83.62 280 ILE A CA 1
ATOM 2175 C C . ILE A 1 280 ? -5.180 23.112 -9.973 1.00 83.62 280 ILE A C 1
ATOM 2177 O O . ILE A 1 280 ? -6.192 22.626 -9.479 1.00 83.62 280 ILE A O 1
ATOM 2181 N N . TRP A 1 281 ? -4.943 23.162 -11.288 1.00 88.06 281 TRP A N 1
ATOM 2182 C CA . TRP A 1 281 ? -5.891 22.706 -12.306 1.00 88.06 281 TRP A CA 1
ATOM 2183 C C . TRP A 1 281 ? -6.230 21.219 -12.180 1.00 88.06 281 TRP A C 1
ATOM 2185 O O . TRP A 1 281 ? -7.403 20.873 -12.048 1.00 88.06 281 TRP A O 1
ATOM 2195 N N . ASP A 1 282 ? -5.211 20.360 -12.107 1.00 81.06 282 ASP A N 1
ATOM 2196 C CA . ASP A 1 282 ? -5.380 18.904 -11.987 1.00 81.06 282 ASP A CA 1
ATOM 2197 C C . ASP A 1 282 ? -6.193 18.508 -10.743 1.00 81.06 282 ASP A C 1
ATOM 2199 O O . ASP A 1 282 ? -6.799 17.440 -10.693 1.00 81.06 282 ASP A O 1
ATOM 2203 N N . SER A 1 283 ? -6.211 19.377 -9.728 1.00 79.75 283 SER A N 1
ATOM 2204 C CA . SER A 1 283 ? -6.893 19.148 -8.454 1.00 79.75 283 SER A CA 1
ATOM 2205 C C . SER A 1 283 ? -8.218 19.911 -8.324 1.00 79.75 283 SER A C 1
ATOM 2207 O O . SER A 1 283 ? -8.843 19.836 -7.267 1.00 79.75 283 SER A O 1
ATOM 2209 N N . CYS A 1 284 ? -8.662 20.660 -9.344 1.00 82.69 284 CYS A N 1
ATOM 2210 C CA . CYS A 1 284 ? -9.817 21.559 -9.236 1.00 82.69 284 CYS A CA 1
ATOM 2211 C C . CYS A 1 284 ? -11.107 20.832 -8.835 1.00 82.69 284 CYS A C 1
ATOM 2213 O O . CYS A 1 284 ? -11.805 21.301 -7.940 1.00 82.69 284 CYS A O 1
ATOM 2215 N N . ALA A 1 285 ? -11.398 19.683 -9.453 1.00 74.94 285 ALA A N 1
ATOM 2216 C CA . ALA A 1 285 ? -12.608 18.909 -9.162 1.00 74.94 285 ALA A CA 1
ATOM 2217 C C . ALA A 1 285 ? -12.627 18.357 -7.724 1.00 74.94 285 ALA A C 1
ATOM 2219 O O . ALA A 1 285 ? -13.679 18.312 -7.092 1.00 74.94 285 ALA A O 1
ATOM 2220 N N . ASP A 1 286 ? -11.456 17.985 -7.200 1.00 73.69 286 ASP A N 1
ATOM 2221 C CA . ASP A 1 286 ? -11.309 17.416 -5.858 1.00 73.69 286 ASP A CA 1
ATOM 2222 C C . ASP A 1 286 ? -11.309 18.491 -4.762 1.00 73.69 286 ASP A C 1
ATOM 2224 O O . ASP A 1 286 ? -11.811 18.269 -3.659 1.00 73.69 286 ASP A O 1
ATOM 2228 N N . LEU A 1 287 ? -10.670 19.635 -5.030 1.00 79.75 287 LEU A N 1
ATOM 2229 C CA . LEU A 1 287 ? -10.441 20.681 -4.033 1.00 79.75 287 LEU A CA 1
ATOM 2230 C C . LEU A 1 287 ? -11.563 21.715 -3.984 1.00 79.75 287 LEU A C 1
ATOM 2232 O O . LEU A 1 287 ? -11.760 22.320 -2.931 1.00 79.75 287 LEU A O 1
ATOM 2236 N N . TYR A 1 288 ? -12.265 21.929 -5.098 1.00 90.19 288 TYR A N 1
ATOM 2237 C CA . TYR A 1 288 ? -13.213 23.027 -5.262 1.00 90.19 288 TYR A CA 1
ATOM 2238 C C . TYR A 1 288 ? -14.547 22.552 -5.863 1.00 90.19 288 TYR A C 1
ATOM 2240 O O . TYR A 1 288 ? -14.912 22.968 -6.965 1.00 90.19 288 TYR A O 1
ATOM 2248 N N . PRO A 1 289 ? -15.286 21.663 -5.176 1.00 88.38 289 PRO A N 1
ATOM 2249 C CA . PRO A 1 289 ? -16.518 21.082 -5.709 1.00 88.38 289 PRO A CA 1
ATOM 2250 C C . PRO A 1 289 ? -17.610 22.117 -6.028 1.00 88.38 289 PRO A C 1
ATOM 2252 O O . PRO A 1 289 ? -18.469 21.839 -6.865 1.00 88.38 289 PRO A O 1
ATOM 2255 N N . HIS A 1 290 ? -17.576 23.309 -5.417 1.00 95.31 290 HIS A N 1
ATOM 2256 C CA . HIS A 1 290 ? -18.536 24.385 -5.679 1.00 95.31 290 HIS A CA 1
ATOM 2257 C C . HIS A 1 290 ? -17.987 25.474 -6.621 1.00 95.31 290 HIS A C 1
ATOM 2259 O O . HIS A 1 290 ? -18.654 26.489 -6.854 1.00 95.31 290 HIS A O 1
ATOM 2265 N N . LEU A 1 291 ? -16.791 25.283 -7.191 1.00 95.50 291 LEU A N 1
ATOM 2266 C CA . LEU A 1 291 ? -16.209 26.166 -8.203 1.00 95.50 291 LEU A CA 1
ATOM 2267 C C . LEU A 1 291 ? -16.131 25.439 -9.549 1.00 95.50 291 LEU A C 1
ATOM 2269 O O . LEU A 1 291 ? -15.396 24.467 -9.710 1.00 95.50 291 LEU A O 1
ATOM 2273 N N . ARG A 1 292 ? -16.826 25.953 -10.565 1.00 94.88 292 ARG A N 1
ATOM 2274 C CA . ARG A 1 292 ? -16.661 25.489 -11.949 1.00 94.88 292 ARG A CA 1
ATOM 2275 C C . ARG A 1 292 ? -15.808 26.449 -12.755 1.00 94.88 292 ARG A C 1
ATOM 2277 O O . ARG A 1 292 ? -15.962 27.660 -12.654 1.00 94.88 292 ARG A O 1
ATOM 2284 N N . PHE A 1 293 ? -14.939 25.914 -13.600 1.00 94.62 293 PHE A N 1
ATOM 2285 C CA . PHE A 1 293 ? -13.982 26.698 -14.375 1.00 94.62 293 PHE A CA 1
ATOM 2286 C C . PHE A 1 293 ? -14.320 26.626 -15.864 1.00 94.62 293 PHE A C 1
ATOM 2288 O O . PHE A 1 293 ? -14.607 25.550 -16.386 1.00 94.62 293 PHE A O 1
ATOM 2295 N N . LEU A 1 294 ? -14.285 27.765 -16.561 1.00 94.94 294 LEU A N 1
ATOM 2296 C CA . LEU A 1 294 ? -14.389 27.771 -18.021 1.00 94.94 294 LEU A CA 1
ATOM 2297 C C . LEU A 1 294 ? -13.122 27.168 -18.656 1.00 94.94 294 LEU A C 1
ATOM 2299 O O . LEU A 1 294 ? -12.038 27.353 -18.097 1.00 94.94 294 LEU A O 1
ATOM 2303 N N . PRO A 1 295 ? -13.203 26.550 -19.855 1.00 91.81 295 PRO A N 1
ATOM 2304 C CA . PRO A 1 295 ? -12.061 25.877 -20.491 1.00 91.81 295 PRO A CA 1
ATOM 2305 C C . PRO A 1 295 ? -10.807 26.753 -20.625 1.00 91.81 295 PRO A C 1
ATOM 2307 O O . PRO A 1 295 ? -9.689 26.304 -20.412 1.00 91.81 295 PRO A O 1
ATOM 2310 N N . ARG A 1 296 ? -10.982 28.056 -20.883 1.00 90.75 296 ARG A N 1
ATOM 2311 C CA . ARG A 1 296 ? -9.872 29.025 -20.969 1.00 90.75 296 ARG A CA 1
ATOM 2312 C C . ARG A 1 296 ? -9.020 29.130 -19.699 1.00 90.75 296 ARG A C 1
ATOM 2314 O O . ARG A 1 296 ? -7.878 29.576 -19.781 1.00 90.75 296 ARG A O 1
ATOM 2321 N N . VAL A 1 297 ? -9.569 28.789 -18.532 1.00 93.38 297 VAL A N 1
ATOM 2322 C CA . VAL A 1 297 ? -8.878 28.937 -17.243 1.00 93.38 297 VAL A CA 1
ATOM 2323 C C . VAL A 1 297 ? -7.769 27.895 -17.081 1.00 93.38 297 VAL A C 1
ATOM 2325 O O . VAL A 1 297 ? -6.780 28.177 -16.408 1.00 93.38 297 VAL A O 1
ATOM 2328 N N . GLU A 1 298 ? -7.858 26.757 -17.771 1.00 90.88 298 GLU A N 1
ATOM 2329 C CA . GLU A 1 298 ? -6.810 25.732 -17.802 1.00 90.88 298 GLU A CA 1
ATOM 2330 C C . GLU A 1 298 ? -5.454 26.310 -18.216 1.00 90.88 298 GLU A C 1
ATOM 2332 O O . GLU A 1 298 ? -4.461 26.177 -17.497 1.00 90.88 298 GLU A O 1
ATOM 2337 N N . GLY A 1 299 ? -5.421 27.023 -19.346 1.00 88.06 299 GLY A N 1
ATOM 2338 C CA . GLY A 1 299 ? -4.201 27.659 -19.844 1.00 88.06 299 GLY A CA 1
ATOM 2339 C C . GLY A 1 299 ? -3.684 28.755 -18.909 1.00 88.06 299 GLY A C 1
ATOM 2340 O O . GLY A 1 299 ? -2.477 28.963 -18.797 1.00 88.06 299 GLY A O 1
ATOM 2341 N N . GLN A 1 300 ? -4.582 29.430 -18.187 1.00 92.38 300 GLN A N 1
ATOM 2342 C CA . GLN A 1 300 ? -4.228 30.494 -17.244 1.00 92.38 300 GLN A CA 1
ATOM 2343 C C . GLN A 1 300 ? -3.623 29.960 -15.947 1.00 92.38 300 GLN A C 1
ATOM 2345 O O . GLN A 1 300 ? -2.697 30.566 -15.409 1.00 92.38 300 GLN A O 1
ATOM 2350 N N . LEU A 1 301 ? -4.136 28.834 -15.449 1.00 90.19 301 LEU A N 1
ATOM 2351 C CA . LEU A 1 301 ? -3.572 28.143 -14.298 1.00 90.19 301 LEU A CA 1
ATOM 2352 C C . LEU A 1 301 ? -2.272 27.438 -14.681 1.00 90.19 301 LEU A C 1
ATOM 2354 O O . LEU A 1 301 ? -1.273 27.601 -13.991 1.00 90.19 301 LEU A O 1
ATOM 2358 N N . SER A 1 302 ? -2.228 26.747 -15.818 1.00 86.88 302 SER A N 1
ATOM 2359 C CA . SER A 1 302 ? -1.013 26.070 -16.285 1.00 86.88 302 SER A CA 1
ATOM 2360 C C . SER A 1 302 ? 0.141 27.043 -16.555 1.00 86.88 302 SER A C 1
ATOM 2362 O O . SER A 1 302 ? 1.284 26.753 -16.213 1.00 86.88 302 SER A O 1
ATOM 2364 N N . GLY A 1 303 ? -0.153 28.232 -17.093 1.00 87.25 303 GLY A N 1
ATOM 2365 C CA . GLY A 1 303 ? 0.818 29.309 -17.320 1.00 87.25 303 GLY A CA 1
ATOM 2366 C C . GLY A 1 303 ? 0.976 30.300 -16.159 1.00 87.25 303 GLY A C 1
ATOM 2367 O O . GLY A 1 303 ? 1.504 31.396 -16.362 1.00 87.25 303 GLY A O 1
ATOM 2368 N N . LEU A 1 304 ? 0.478 29.981 -14.960 1.00 88.69 304 LEU A N 1
ATOM 2369 C CA . LEU A 1 304 ? 0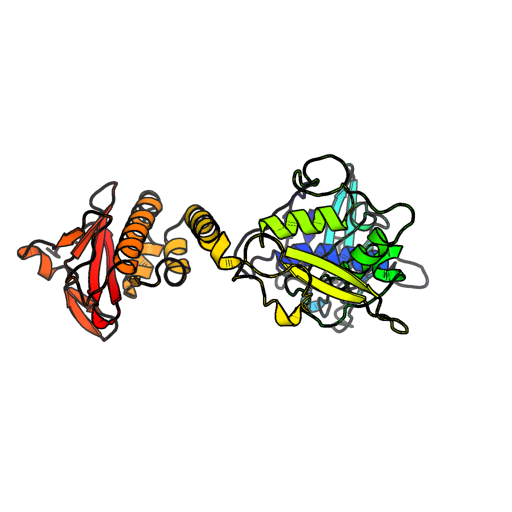.446 30.927 -13.846 1.00 88.69 304 LEU A CA 1
ATOM 2370 C C . LEU A 1 304 ? 1.859 31.261 -13.345 1.00 88.69 304 LEU A C 1
ATOM 2372 O O . LEU A 1 304 ? 2.675 30.375 -13.097 1.00 88.69 304 LEU A O 1
ATOM 2376 N N . ASN A 1 305 ? 2.132 32.552 -13.118 1.00 85.12 305 ASN A N 1
ATOM 2377 C CA . ASN A 1 305 ? 3.390 32.994 -12.511 1.00 85.12 305 ASN A CA 1
ATOM 2378 C C . ASN A 1 305 ? 3.607 32.267 -11.164 1.00 85.12 305 ASN A C 1
ATOM 2380 O O . ASN A 1 305 ? 2.699 32.303 -10.329 1.00 85.12 305 ASN A O 1
ATOM 2384 N N . PRO A 1 306 ? 4.788 31.672 -10.898 1.00 82.81 306 PRO A N 1
ATOM 2385 C CA . PRO A 1 306 ? 5.074 30.981 -9.637 1.00 82.81 306 PRO A CA 1
ATOM 2386 C C . PRO A 1 306 ? 4.745 31.797 -8.376 1.00 82.81 306 PRO A C 1
ATOM 2388 O O . PRO A 1 306 ? 4.200 31.261 -7.413 1.00 82.81 306 PRO A O 1
ATOM 2391 N N . HIS A 1 307 ? 4.965 33.117 -8.400 1.00 85.06 307 HIS A N 1
ATOM 2392 C CA . HIS A 1 307 ? 4.640 34.015 -7.282 1.00 85.06 307 HIS A CA 1
ATOM 2393 C C . HIS A 1 307 ? 3.130 34.186 -7.049 1.00 85.06 307 HIS A C 1
ATOM 2395 O O . HIS A 1 307 ? 2.716 34.676 -6.000 1.00 85.06 307 HIS A O 1
ATOM 2401 N N . TRP A 1 308 ? 2.299 33.817 -8.024 1.00 88.12 308 TRP A N 1
ATOM 2402 C CA . TRP A 1 308 ? 0.840 33.880 -7.961 1.00 88.12 308 TRP A CA 1
ATOM 2403 C C . TRP A 1 308 ? 0.187 32.542 -7.632 1.00 88.12 308 TRP A C 1
ATOM 2405 O O . TRP A 1 308 ? -0.987 32.545 -7.278 1.00 88.12 308 TRP A O 1
ATOM 2415 N N . VAL A 1 309 ? 0.928 31.430 -7.644 1.00 86.75 309 VAL A N 1
ATOM 2416 C CA . VAL A 1 309 ? 0.393 30.094 -7.329 1.00 86.75 309 VAL A CA 1
ATOM 2417 C C . VAL A 1 309 ? -0.250 30.068 -5.941 1.00 86.75 309 VAL A C 1
ATOM 2419 O O . VAL A 1 309 ? -1.432 29.755 -5.811 1.00 86.75 309 VAL A O 1
ATOM 2422 N N . VAL A 1 310 ? 0.482 30.473 -4.899 1.00 83.69 310 VAL A N 1
ATOM 2423 C CA . VAL A 1 310 ? -0.047 30.487 -3.522 1.00 83.69 310 VAL A CA 1
ATOM 2424 C C . VAL A 1 310 ? -1.172 31.522 -3.337 1.00 83.69 310 VAL A C 1
ATOM 2426 O O . VAL A 1 310 ? -2.203 31.164 -2.762 1.00 83.69 310 VAL A O 1
ATOM 2429 N N . PRO A 1 311 ? -1.046 32.778 -3.813 1.00 88.81 311 PRO A N 1
ATOM 2430 C CA . PRO A 1 311 ? -2.135 33.752 -3.739 1.00 88.81 311 PRO A CA 1
ATOM 2431 C C . PRO A 1 311 ? -3.425 33.327 -4.449 1.00 88.81 311 PRO A C 1
ATOM 2433 O O . PRO A 1 311 ? -4.503 33.503 -3.881 1.00 88.81 311 PRO A O 1
ATOM 2436 N N . VAL A 1 312 ? -3.330 32.759 -5.656 1.00 91.31 312 VAL A N 1
ATOM 2437 C CA . VAL A 1 312 ? -4.490 32.255 -6.407 1.00 91.31 312 VAL A CA 1
ATOM 2438 C C . VAL A 1 312 ? -5.120 31.081 -5.674 1.00 91.31 312 VAL A C 1
ATOM 2440 O O . VAL A 1 312 ? -6.326 31.110 -5.443 1.00 91.31 312 VAL A O 1
ATOM 2443 N N . ARG A 1 313 ? -4.317 30.105 -5.227 1.00 89.19 313 ARG A N 1
ATOM 2444 C CA . ARG A 1 313 ? -4.802 28.970 -4.430 1.00 89.19 313 ARG A CA 1
ATOM 2445 C C . ARG A 1 313 ? -5.594 29.442 -3.209 1.00 89.19 313 ARG A C 1
ATOM 2447 O O . ARG A 1 313 ? -6.737 29.038 -3.034 1.00 89.19 313 ARG A O 1
ATOM 2454 N N . ARG A 1 314 ? -5.031 30.353 -2.406 1.00 86.38 314 ARG A N 1
ATOM 2455 C CA . ARG A 1 314 ? -5.700 30.905 -1.211 1.00 86.38 314 ARG A CA 1
ATOM 2456 C C . ARG A 1 314 ? -6.977 31.677 -1.541 1.00 86.38 314 ARG A C 1
ATOM 2458 O O . ARG A 1 314 ? -7.906 31.702 -0.738 1.00 86.38 314 ARG A O 1
ATOM 2465 N N . ALA A 1 315 ? -7.018 32.356 -2.685 1.00 91.00 315 ALA A N 1
ATOM 2466 C CA . ALA A 1 315 ? -8.214 33.065 -3.122 1.00 91.00 315 ALA A CA 1
ATOM 2467 C C . ALA A 1 315 ? -9.325 32.089 -3.545 1.00 91.00 315 ALA A C 1
ATOM 2469 O O . ALA A 1 315 ? -10.464 32.286 -3.135 1.00 91.00 315 ALA A O 1
ATOM 2470 N N . LEU A 1 316 ? -8.992 31.024 -4.284 1.00 92.88 316 LEU A N 1
ATOM 2471 C CA . LEU A 1 316 ? -9.933 29.954 -4.635 1.00 92.88 316 LEU A CA 1
ATOM 2472 C C . LEU A 1 316 ? -10.459 29.234 -3.387 1.00 92.88 316 LEU A C 1
ATOM 2474 O O . LEU A 1 316 ? -11.659 29.041 -3.270 1.00 92.88 316 LEU A O 1
ATOM 2478 N N . GLU A 1 317 ? -9.595 28.937 -2.414 1.00 88.81 317 GLU A N 1
ATOM 2479 C CA . GLU A 1 317 ? -9.994 28.321 -1.137 1.00 88.81 317 GLU A CA 1
ATOM 2480 C C . GLU A 1 317 ? -11.034 29.159 -0.385 1.00 88.81 317 GLU A C 1
ATOM 2482 O O . GLU A 1 317 ? -12.057 28.644 0.053 1.00 88.81 317 GLU A O 1
ATOM 2487 N N . ARG A 1 318 ? -10.814 30.473 -0.282 1.00 90.69 318 ARG A N 1
ATOM 2488 C CA . ARG A 1 318 ? -11.762 31.379 0.385 1.00 90.69 318 ARG A CA 1
ATOM 2489 C C . ARG A 1 318 ? -13.090 31.499 -0.359 1.00 90.69 318 ARG A C 1
ATOM 2491 O O . ARG A 1 318 ? -14.112 31.725 0.282 1.00 90.69 318 ARG A O 1
ATOM 2498 N N . LEU A 1 319 ? -13.068 31.404 -1.689 1.00 94.50 319 LEU A N 1
ATOM 2499 C CA . LEU A 1 319 ? -14.286 31.389 -2.498 1.00 94.50 319 LEU A CA 1
ATOM 2500 C C . LEU A 1 319 ? -15.048 30.078 -2.295 1.00 94.50 319 LEU A C 1
ATOM 2502 O O . LEU A 1 319 ? -16.232 30.127 -1.995 1.00 94.50 319 LEU A O 1
ATOM 2506 N N . GLU A 1 320 ? -14.370 28.934 -2.379 1.00 93.94 320 GLU A N 1
ATOM 2507 C CA . GLU A 1 320 ? -14.955 27.611 -2.135 1.00 93.94 320 GLU A CA 1
ATOM 2508 C C . GLU A 1 320 ? -15.611 27.536 -0.751 1.00 93.94 320 GLU A C 1
ATOM 2510 O O . GLU A 1 320 ? -16.777 27.174 -0.644 1.00 93.94 320 GLU A O 1
ATOM 2515 N N . GLU A 1 321 ? -14.915 27.961 0.307 1.00 89.19 321 GLU A N 1
ATOM 2516 C CA . GLU A 1 321 ? -15.465 27.964 1.668 1.00 89.19 321 GLU A CA 1
ATOM 2517 C C . GLU A 1 321 ? -16.704 28.863 1.816 1.00 89.19 321 GLU A C 1
ATOM 2519 O O . GLU A 1 321 ? -17.625 28.522 2.558 1.00 89.19 321 GLU A O 1
ATOM 2524 N N . ALA A 1 322 ? -16.733 30.012 1.131 1.00 92.56 322 ALA A N 1
ATOM 2525 C CA . ALA A 1 322 ? -17.886 30.910 1.150 1.00 92.56 322 ALA A CA 1
ATOM 2526 C C . ALA A 1 322 ? -19.091 30.291 0.425 1.00 92.56 322 ALA A C 1
ATOM 2528 O O . ALA A 1 322 ? -20.209 30.339 0.930 1.00 92.56 322 ALA A O 1
ATOM 2529 N N . VAL A 1 323 ? -18.862 29.676 -0.738 1.00 94.31 323 VAL A N 1
ATOM 2530 C CA . VAL A 1 323 ? -19.921 29.081 -1.567 1.00 94.31 323 VAL A CA 1
ATOM 2531 C C . VAL A 1 323 ? -20.446 27.784 -0.949 1.00 94.31 323 VAL A C 1
ATOM 2533 O O . VAL A 1 323 ? -21.653 27.559 -0.942 1.00 94.31 323 VAL A O 1
ATOM 2536 N N . ALA A 1 324 ? -19.584 26.973 -0.335 1.00 91.00 324 ALA A N 1
ATOM 2537 C CA . ALA A 1 324 ? -19.995 25.770 0.387 1.00 91.00 324 ALA A CA 1
ATOM 2538 C C . ALA A 1 324 ? -20.953 26.086 1.555 1.00 91.00 324 ALA A C 1
ATOM 2540 O O . ALA A 1 324 ? -21.873 25.317 1.836 1.00 91.00 324 ALA A O 1
ATOM 2541 N N . ALA A 1 325 ? -20.767 27.231 2.222 1.00 89.75 325 ALA A N 1
ATOM 2542 C CA . ALA A 1 325 ? -21.637 27.702 3.302 1.00 89.75 325 ALA A CA 1
ATOM 2543 C C . ALA A 1 325 ? -22.872 28.481 2.809 1.00 89.75 325 ALA A C 1
ATOM 2545 O O . ALA A 1 325 ? -23.769 28.765 3.599 1.00 89.75 325 ALA A O 1
ATOM 2546 N N . TRP A 1 326 ? -22.929 28.832 1.523 1.00 93.88 326 TRP A N 1
ATOM 2547 C CA . TRP A 1 326 ? -23.992 29.656 0.960 1.00 93.88 326 TRP A CA 1
ATOM 2548 C C . TRP A 1 326 ? -25.266 28.851 0.713 1.00 93.88 326 TRP A C 1
ATOM 2550 O O . TRP A 1 326 ? -25.225 27.761 0.137 1.00 93.88 326 TRP A O 1
ATOM 2560 N N . ASP A 1 327 ? -26.396 29.423 1.120 1.00 90.62 327 ASP A N 1
ATOM 2561 C CA . ASP A 1 327 ? -27.736 28.977 0.758 1.00 90.62 327 ASP A CA 1
ATOM 2562 C C . ASP A 1 327 ? -28.413 30.047 -0.127 1.00 90.62 327 ASP A C 1
ATOM 2564 O O . ASP A 1 327 ? -28.832 31.095 0.376 1.00 90.62 327 ASP A O 1
ATOM 2568 N N . PRO A 1 328 ? -28.530 29.801 -1.446 1.00 90.06 328 PRO A N 1
ATOM 2569 C CA . PRO A 1 328 ? -29.130 30.748 -2.382 1.00 90.06 328 PRO A CA 1
ATOM 2570 C C . PRO A 1 328 ? -30.617 31.033 -2.136 1.00 90.06 328 PRO A C 1
ATOM 2572 O O . PRO A 1 328 ? -31.134 32.020 -2.658 1.00 90.06 328 PRO A O 1
ATOM 2575 N N . ALA A 1 329 ? -31.321 30.185 -1.374 1.00 88.12 329 ALA A N 1
ATOM 2576 C CA . ALA A 1 329 ? -32.732 30.395 -1.055 1.00 88.12 329 ALA A CA 1
ATOM 2577 C C . ALA A 1 329 ? -32.939 31.442 0.051 1.00 88.12 329 ALA A C 1
ATOM 2579 O O . ALA A 1 329 ? -33.994 32.074 0.104 1.00 88.12 329 ALA A O 1
ATOM 2580 N N . SER A 1 330 ? -31.946 31.634 0.925 1.00 88.88 330 SER A N 1
ATOM 2581 C CA . SER A 1 330 ? -32.017 32.583 2.041 1.00 88.88 330 SER A CA 1
ATOM 2582 C C . SER A 1 330 ? -31.331 33.913 1.744 1.00 88.88 330 SER A C 1
ATOM 2584 O O . SER A 1 330 ? -31.853 34.962 2.125 1.00 88.88 330 SER A O 1
ATOM 2586 N N . VAL A 1 331 ? -30.186 33.902 1.055 1.00 90.50 331 VAL A N 1
ATOM 2587 C CA . VAL A 1 331 ? -29.415 35.115 0.742 1.00 90.50 331 VAL A CA 1
ATOM 2588 C C . VAL A 1 331 ? -28.945 35.132 -0.712 1.00 90.50 331 VAL A C 1
ATOM 2590 O O . VAL A 1 331 ? -28.496 34.124 -1.253 1.00 90.50 331 VAL A O 1
ATOM 2593 N N . ALA A 1 332 ? -29.020 36.304 -1.351 1.00 86.81 332 ALA A N 1
ATOM 2594 C CA . ALA A 1 332 ? -28.722 36.465 -2.779 1.00 86.81 332 ALA A CA 1
ATOM 2595 C C . ALA A 1 332 ? -27.237 36.257 -3.138 1.00 86.81 332 ALA A C 1
ATOM 2597 O O . ALA A 1 332 ? -26.933 35.878 -4.267 1.00 86.81 332 ALA A O 1
ATOM 2598 N N . GLU A 1 333 ? -26.319 36.484 -2.193 1.00 88.75 333 GLU A N 1
ATOM 2599 C CA . GLU A 1 333 ? -24.881 36.260 -2.371 1.00 88.75 333 GLU A CA 1
ATOM 2600 C C . GLU A 1 333 ? -24.268 35.550 -1.146 1.00 88.75 333 GLU A C 1
ATOM 2602 O O . GLU A 1 333 ? -24.757 35.746 -0.029 1.00 88.75 333 GLU A O 1
ATOM 2607 N N . PRO A 1 334 ? -23.184 34.766 -1.326 1.00 91.94 334 PRO A N 1
ATOM 2608 C CA . PRO A 1 334 ? -22.398 34.210 -0.226 1.00 91.94 334 PRO A CA 1
ATOM 2609 C C . PRO A 1 334 ? -21.810 35.275 0.703 1.00 91.94 334 PRO A C 1
ATOM 2611 O O . PRO A 1 334 ? -21.388 36.347 0.262 1.00 91.94 334 PRO A O 1
ATOM 2614 N N . GLU A 1 335 ? -21.634 34.930 1.979 1.00 92.06 335 GLU A N 1
ATOM 2615 C CA . GLU A 1 335 ? -20.787 35.713 2.879 1.00 92.06 335 GLU A CA 1
ATOM 2616 C C . GLU A 1 335 ? -19.306 35.495 2.518 1.00 92.06 335 GLU A C 1
ATOM 2618 O O . GLU A 1 335 ? -18.669 34.501 2.880 1.00 92.06 335 GLU A O 1
ATOM 2623 N N . TRP A 1 336 ? -18.755 36.416 1.727 1.00 90.88 336 TRP A N 1
ATOM 2624 C CA . TRP A 1 336 ? -17.422 36.265 1.155 1.00 90.88 336 TRP A CA 1
ATOM 2625 C C . TRP A 1 336 ? -16.307 36.287 2.209 1.00 90.88 336 TRP A C 1
ATOM 2627 O O . TRP A 1 336 ? -16.080 37.285 2.889 1.00 90.88 336 TRP A O 1
ATOM 2637 N N . ARG A 1 337 ? -15.477 35.237 2.230 1.00 86.12 337 ARG A N 1
ATOM 2638 C CA . ARG A 1 337 ? -14.251 35.164 3.058 1.00 86.12 337 ARG A CA 1
ATOM 2639 C C . ARG A 1 337 ? -13.056 35.918 2.464 1.00 86.12 337 ARG A C 1
ATOM 2641 O O . ARG A 1 337 ? -11.925 35.837 2.947 1.00 86.12 337 ARG A O 1
ATOM 2648 N N . THR A 1 338 ? -13.278 36.637 1.370 1.00 86.62 338 THR A N 1
ATOM 2649 C CA . THR A 1 338 ? -12.303 37.507 0.715 1.00 86.62 338 THR A CA 1
ATOM 2650 C C . THR A 1 338 ? -13.002 38.740 0.157 1.00 86.62 338 THR A C 1
ATOM 2652 O O . THR A 1 338 ? -14.218 38.756 0.005 1.00 86.62 338 THR A O 1
ATOM 2655 N N . LYS A 1 339 ? -12.242 39.790 -0.171 1.00 86.62 339 LYS A N 1
ATOM 2656 C CA . LYS A 1 339 ? -12.818 40.998 -0.763 1.00 86.62 339 LYS A CA 1
ATOM 2657 C C . LYS A 1 339 ? -13.262 40.710 -2.196 1.00 86.62 339 LYS A C 1
ATOM 2659 O O . LYS A 1 339 ? -12.446 40.760 -3.120 1.00 86.62 339 LYS A O 1
ATOM 2664 N N . VAL A 1 340 ? -14.555 40.449 -2.344 1.00 92.12 340 VAL A N 1
ATOM 2665 C CA . VAL A 1 340 ? -15.258 40.364 -3.621 1.00 92.12 340 VAL A CA 1
ATOM 2666 C C . VAL A 1 340 ? -15.927 41.701 -3.895 1.00 92.12 340 VAL A C 1
ATOM 2668 O O . VAL A 1 340 ? -16.435 42.371 -2.996 1.00 92.12 340 VAL A O 1
ATOM 2671 N N . SER A 1 341 ? -15.851 42.159 -5.135 1.00 90.88 341 SER A N 1
ATOM 2672 C CA . SER A 1 341 ? -16.557 43.361 -5.572 1.00 90.88 341 SER A CA 1
ATOM 2673 C C . SER A 1 341 ? -16.944 43.213 -7.040 1.00 90.88 341 SER A C 1
ATOM 2675 O O . SER A 1 341 ? -16.192 42.583 -7.788 1.00 90.88 341 SER A O 1
ATOM 2677 N N . PRO A 1 342 ? -18.063 43.799 -7.482 1.00 91.44 342 PRO A N 1
ATOM 2678 C CA . PRO A 1 342 ? -18.358 43.896 -8.903 1.00 91.44 342 PRO A CA 1
ATOM 2679 C C . PRO A 1 342 ? -17.357 44.831 -9.602 1.00 91.44 342 PRO A C 1
ATOM 2681 O O . PRO A 1 342 ? -16.780 45.744 -8.998 1.00 91.44 342 PRO A O 1
ATOM 2684 N N . GLU A 1 343 ? -17.113 44.598 -10.888 1.00 89.81 343 GLU A N 1
ATOM 2685 C CA . GLU A 1 343 ? -16.444 45.563 -11.761 1.00 89.81 343 GLU A CA 1
ATOM 2686 C C . GLU A 1 343 ? -17.331 46.793 -11.987 1.00 89.81 343 GLU A C 1
ATOM 2688 O O . GLU A 1 343 ? -18.560 46.722 -11.980 1.00 89.81 343 GLU A O 1
ATOM 2693 N N . GLY A 1 344 ? -16.692 47.946 -12.205 1.00 85.69 344 GLY A N 1
ATOM 2694 C CA . GLY A 1 344 ? -17.416 49.186 -12.489 1.00 85.69 344 GLY A CA 1
ATOM 2695 C C . GLY A 1 344 ? -18.220 49.099 -13.791 1.00 85.69 344 GLY A C 1
ATOM 2696 O O . GLY A 1 344 ? -17.863 48.352 -14.701 1.00 85.69 344 GLY A O 1
ATOM 2697 N N . GLU A 1 345 ? -19.273 49.908 -13.921 1.00 84.12 345 GLU A N 1
ATOM 2698 C CA . GLU A 1 345 ? -20.223 49.827 -15.044 1.00 84.12 345 GLU A CA 1
ATOM 2699 C C . GLU A 1 345 ? -19.543 49.926 -16.421 1.00 84.12 345 GLU A C 1
ATOM 2701 O O . GLU A 1 345 ? -19.800 49.145 -17.334 1.00 84.12 345 GLU A O 1
ATOM 2706 N N . THR A 1 346 ? -18.551 50.809 -16.543 1.00 81.56 346 THR A N 1
ATOM 2707 C CA . THR A 1 346 ? -17.764 50.992 -17.771 1.00 81.56 346 THR A CA 1
ATOM 2708 C C . THR A 1 346 ? -16.890 49.784 -18.130 1.00 81.56 346 THR A C 1
ATOM 2710 O O . THR A 1 346 ? -16.455 49.654 -19.275 1.00 81.56 346 THR A O 1
ATOM 2713 N N . ARG A 1 347 ? -16.625 48.891 -17.173 1.00 84.50 347 ARG A N 1
ATOM 2714 C CA . ARG A 1 347 ? -15.722 47.738 -17.278 1.00 84.50 347 ARG A CA 1
ATOM 2715 C C . ARG A 1 347 ? -16.446 46.415 -17.498 1.00 84.50 347 ARG A C 1
ATOM 2717 O O . ARG A 1 347 ? -15.825 45.499 -18.025 1.00 84.50 347 ARG A O 1
ATOM 2724 N N . LYS A 1 348 ? -17.743 46.317 -17.195 1.00 87.50 348 LYS A N 1
ATOM 2725 C CA . LYS A 1 348 ? -18.530 45.086 -17.403 1.00 87.50 348 LYS A CA 1
ATOM 2726 C C . LYS A 1 348 ? -18.446 44.555 -18.837 1.00 87.50 348 LYS A C 1
ATOM 2728 O O . LYS A 1 348 ? -18.427 43.345 -19.043 1.00 87.50 348 LYS A O 1
ATOM 2733 N N . ARG A 1 349 ? -18.291 45.448 -19.824 1.00 86.31 349 ARG A N 1
ATOM 2734 C CA . ARG A 1 349 ? -18.122 45.088 -21.243 1.00 86.31 349 ARG A CA 1
ATOM 2735 C C . ARG A 1 349 ? -16.933 44.157 -21.515 1.00 86.31 349 ARG A C 1
ATOM 2737 O O . ARG A 1 349 ? -17.042 43.305 -22.385 1.00 86.31 349 ARG A O 1
ATOM 2744 N N . VAL A 1 350 ? -15.829 44.289 -20.767 1.00 87.56 350 VAL A N 1
ATOM 2745 C CA . VAL A 1 350 ? -14.627 43.445 -20.940 1.00 87.56 350 VAL A CA 1
ATOM 2746 C C . VAL A 1 350 ? -14.666 42.165 -20.101 1.00 87.56 350 VAL A C 1
ATOM 2748 O O . VAL A 1 350 ? -13.735 41.370 -20.145 1.00 87.56 350 VAL A O 1
ATOM 2751 N N . CYS A 1 351 ? -15.734 41.968 -19.328 1.00 90.44 351 CYS A N 1
ATOM 2752 C CA . CYS A 1 351 ? -15.955 40.796 -18.485 1.00 90.44 351 CYS A CA 1
ATOM 2753 C C . CYS A 1 351 ? -17.030 39.870 -19.074 1.00 90.44 351 CYS A C 1
ATOM 2755 O O . CYS A 1 351 ? -17.670 39.127 -18.335 1.00 90.44 351 CYS A O 1
ATOM 2757 N N . ARG A 1 352 ? -17.266 39.937 -20.389 1.00 91.81 352 ARG A N 1
ATOM 2758 C CA . ARG A 1 352 ? -18.207 39.066 -21.097 1.00 91.81 352 ARG A CA 1
ATOM 2759 C C . ARG A 1 352 ? -17.468 37.849 -21.643 1.00 91.81 352 ARG A C 1
ATOM 2761 O O . ARG A 1 352 ? -16.499 38.005 -22.380 1.00 91.81 352 ARG A O 1
ATOM 2768 N N . PHE A 1 353 ? -17.931 36.657 -21.288 1.00 92.75 353 PHE A N 1
ATOM 2769 C CA . PHE A 1 353 ? -17.324 35.392 -21.695 1.00 92.75 353 PHE A CA 1
ATOM 2770 C C . PHE A 1 353 ? -18.394 34.406 -22.148 1.00 92.75 353 PHE A C 1
ATOM 2772 O O . PHE A 1 353 ? -19.502 34.404 -21.610 1.00 92.75 353 PHE A O 1
ATOM 2779 N N . THR A 1 354 ? -18.041 33.558 -23.112 1.00 93.88 354 THR A N 1
ATOM 2780 C CA . THR A 1 354 ? -18.834 32.384 -23.481 1.00 93.88 354 THR A CA 1
ATOM 2781 C C . THR A 1 354 ? -18.795 31.379 -22.339 1.00 93.88 354 THR A C 1
ATOM 2783 O O . THR A 1 354 ? -17.723 30.911 -21.958 1.00 93.88 354 THR A O 1
ATOM 2786 N N . ASP A 1 355 ? -19.957 31.093 -21.772 1.00 92.50 355 ASP A N 1
ATOM 2787 C CA . ASP A 1 355 ? -20.144 30.155 -20.674 1.00 92.50 355 ASP A CA 1
ATOM 2788 C C . ASP A 1 355 ? -20.218 28.700 -21.190 1.00 92.50 355 ASP A C 1
ATOM 2790 O O . ASP A 1 355 ? -20.146 28.448 -22.393 1.00 92.50 355 ASP A O 1
ATOM 2794 N N . LEU A 1 356 ? -20.339 27.722 -20.288 1.00 89.31 356 LEU A N 1
ATOM 2795 C CA . LEU A 1 356 ? -20.309 26.285 -20.599 1.00 89.31 356 LEU A CA 1
ATOM 2796 C C . LEU A 1 356 ? -21.465 25.799 -21.488 1.00 89.31 356 LEU A C 1
ATOM 2798 O O . LEU A 1 356 ? -21.359 24.742 -22.097 1.00 89.31 356 LEU A O 1
ATOM 2802 N N . ASP A 1 357 ? -22.553 26.557 -21.565 1.00 89.69 357 ASP A N 1
ATOM 2803 C CA . ASP A 1 357 ? -23.697 26.304 -22.449 1.00 89.69 357 ASP A CA 1
ATOM 2804 C C . ASP A 1 357 ? -23.608 27.063 -23.783 1.00 89.69 357 ASP A C 1
ATOM 2806 O O . ASP A 1 357 ? -24.533 27.014 -24.589 1.00 89.69 357 ASP A O 1
ATOM 2810 N N . GLY A 1 358 ? -22.498 27.762 -24.034 1.00 89.50 358 GLY A N 1
ATOM 2811 C CA . GLY A 1 358 ? -22.283 28.530 -25.257 1.00 89.50 358 GLY A CA 1
ATOM 2812 C C . GLY A 1 358 ? -22.866 29.945 -25.232 1.00 89.50 358 GLY A C 1
ATOM 2813 O O . GLY A 1 358 ? -22.619 30.711 -26.165 1.00 89.50 358 GLY A O 1
ATOM 2814 N N . GLU A 1 359 ? -23.584 30.349 -24.178 1.00 93.75 359 GLU A N 1
ATOM 2815 C CA . GLU A 1 359 ? -24.122 31.707 -24.076 1.00 93.75 359 GLU A CA 1
ATOM 2816 C C . GLU A 1 359 ? -23.080 32.702 -23.555 1.00 93.75 359 GLU A C 1
ATOM 2818 O O . GLU A 1 359 ? -22.311 32.427 -22.634 1.00 93.75 359 GLU A O 1
ATOM 2823 N N . THR A 1 360 ? -23.068 33.916 -24.112 1.00 93.12 360 THR A N 1
ATOM 2824 C CA . THR A 1 360 ? -22.187 34.983 -23.616 1.00 93.12 360 THR A CA 1
ATOM 2825 C C . THR A 1 360 ? -22.800 35.670 -22.400 1.00 93.12 360 THR A C 1
ATOM 2827 O O . THR A 1 360 ? -23.779 36.409 -22.528 1.00 93.12 360 THR A O 1
ATOM 2830 N N . ARG A 1 361 ? -22.173 35.504 -21.231 1.00 94.38 361 ARG A N 1
ATOM 2831 C CA . ARG A 1 361 ? -22.605 36.105 -19.959 1.00 94.38 361 ARG A CA 1
ATOM 2832 C C . ARG A 1 361 ? -21.542 37.014 -19.357 1.00 94.38 361 ARG A C 1
ATOM 2834 O O . ARG A 1 361 ? -20.370 36.956 -19.723 1.00 94.38 361 ARG A O 1
ATOM 2841 N N . THR A 1 362 ? -21.963 37.874 -18.436 1.00 94.12 362 THR A N 1
ATOM 2842 C CA . THR A 1 362 ? -21.078 38.801 -17.719 1.00 94.12 362 THR A CA 1
ATOM 2843 C C . THR A 1 362 ? -20.568 38.153 -16.426 1.00 94.12 362 THR A C 1
ATOM 2845 O O . THR A 1 362 ? -21.355 37.631 -15.645 1.00 94.12 362 THR A O 1
ATOM 2848 N N . PHE A 1 363 ? -19.253 38.203 -16.208 1.00 95.06 363 PHE A N 1
ATOM 2849 C CA . PHE A 1 363 ? -18.540 37.711 -15.023 1.00 95.06 363 PHE A CA 1
ATOM 2850 C C . PHE A 1 363 ? -17.858 38.897 -14.319 1.00 95.06 363 PHE A C 1
ATOM 2852 O O . PHE A 1 363 ? -16.634 39.064 -14.348 1.00 95.06 363 PHE A O 1
ATOM 2859 N N . ASP A 1 364 ? -18.664 39.813 -13.787 1.00 92.00 364 ASP A N 1
ATOM 2860 C CA . ASP A 1 364 ? -18.215 41.090 -13.229 1.00 92.00 364 ASP A CA 1
ATOM 2861 C C . ASP A 1 364 ? -17.772 41.007 -11.765 1.00 92.00 364 ASP A C 1
ATOM 2863 O O . ASP A 1 364 ? -16.956 41.834 -11.344 1.00 92.00 364 ASP A O 1
ATOM 2867 N N . LEU A 1 365 ? -18.228 40.008 -11.005 1.00 95.38 365 LEU A N 1
ATOM 2868 C CA . LEU A 1 365 ? -17.707 39.760 -9.662 1.00 95.38 365 LEU A CA 1
ATOM 2869 C C . LEU A 1 365 ? -16.239 39.350 -9.742 1.00 95.38 365 LEU A C 1
ATOM 2871 O O . LEU A 1 365 ? -15.852 38.492 -10.541 1.00 95.38 365 LEU A O 1
ATOM 2875 N N . HIS A 1 366 ? -15.406 39.972 -8.906 1.00 94.00 366 HIS A N 1
ATOM 2876 C CA . HIS A 1 366 ? -13.997 39.624 -8.836 1.00 94.00 366 HIS A CA 1
ATOM 2877 C C . HIS A 1 366 ? -13.439 39.571 -7.417 1.00 94.00 366 HIS A C 1
ATOM 2879 O O . HIS A 1 366 ? -13.640 40.483 -6.614 1.00 94.00 366 HIS A O 1
ATOM 2885 N N . ALA A 1 367 ? -12.628 38.544 -7.156 1.00 94.81 367 ALA A N 1
ATOM 2886 C CA . ALA A 1 367 ? -11.735 38.483 -6.002 1.00 94.81 367 ALA A CA 1
ATOM 2887 C C . ALA A 1 367 ? -10.339 38.998 -6.381 1.00 94.81 367 ALA A C 1
ATOM 2889 O O . ALA A 1 367 ? -9.874 38.826 -7.515 1.00 94.81 367 ALA A O 1
ATOM 2890 N N . ARG A 1 368 ? -9.652 39.649 -5.436 1.00 90.56 368 ARG A N 1
ATOM 2891 C CA . ARG A 1 368 ? -8.298 40.194 -5.640 1.00 90.56 368 ARG A CA 1
ATOM 2892 C C . ARG A 1 368 ? -7.249 39.330 -4.950 1.00 90.56 368 ARG A C 1
ATOM 2894 O O . ARG A 1 368 ? -7.451 38.907 -3.817 1.00 90.56 368 ARG A O 1
ATOM 2901 N N . PHE A 1 369 ? -6.098 39.166 -5.595 1.00 88.69 369 PHE A N 1
ATOM 2902 C CA . PHE A 1 369 ? -4.912 38.551 -4.997 1.00 88.69 369 PHE A CA 1
ATOM 2903 C C . PHE A 1 369 ? -3.653 39.373 -5.313 1.00 88.69 369 PHE A C 1
ATOM 2905 O O . PHE A 1 369 ? -3.604 40.097 -6.310 1.00 88.69 369 PHE A O 1
ATOM 2912 N N . THR A 1 370 ? -2.660 39.295 -4.427 1.00 81.50 370 THR A N 1
ATOM 2913 C CA . THR A 1 370 ? -1.387 40.036 -4.473 1.00 81.50 370 THR A CA 1
ATOM 2914 C C . THR A 1 370 ? -0.207 39.061 -4.578 1.00 81.50 370 THR A C 1
ATOM 2916 O O . THR A 1 370 ? -0.364 37.916 -4.159 1.00 81.50 370 THR A O 1
ATOM 2919 N N . PRO A 1 371 ? 0.970 39.462 -5.104 1.00 77.88 371 PRO A N 1
ATOM 2920 C CA . PRO A 1 371 ? 1.382 40.813 -5.519 1.00 77.88 371 PRO A CA 1
ATOM 2921 C C . PRO A 1 371 ? 0.778 41.277 -6.857 1.00 77.88 371 PRO A C 1
ATOM 2923 O O . PRO A 1 371 ? 0.501 40.472 -7.738 1.00 77.88 371 PRO A O 1
ATOM 2926 N N . GLY A 1 372 ? 0.602 42.592 -7.031 1.00 81.25 372 GLY A N 1
ATOM 2927 C CA . GLY A 1 372 ? 0.114 43.194 -8.280 1.00 81.25 372 GLY A CA 1
ATOM 2928 C C . GLY A 1 372 ? -1.414 43.250 -8.425 1.00 81.25 372 GLY A C 1
ATOM 2929 O O . GLY A 1 372 ? -2.163 43.180 -7.452 1.00 81.25 372 GLY A O 1
ATOM 2930 N N . ALA A 1 373 ? -1.890 43.430 -9.661 1.00 85.12 373 ALA A N 1
ATOM 2931 C CA . ALA A 1 373 ? -3.309 43.606 -9.980 1.00 85.12 373 ALA A CA 1
ATOM 2932 C C . ALA A 1 373 ? -4.001 42.283 -10.369 1.00 85.12 373 ALA A C 1
ATOM 2934 O O . ALA A 1 373 ? -4.703 42.232 -11.380 1.00 85.12 373 ALA A O 1
ATOM 2935 N N . GLY A 1 374 ? -3.796 41.226 -9.577 1.00 89.50 374 GLY A N 1
ATOM 2936 C CA . GLY A 1 374 ? -4.399 39.907 -9.788 1.00 89.50 374 GLY A CA 1
ATOM 2937 C C . GLY A 1 374 ? -5.914 39.899 -9.561 1.00 89.50 374 GLY A C 1
ATOM 2938 O O . GLY A 1 374 ? -6.416 40.552 -8.636 1.00 89.50 374 GLY A O 1
ATOM 2939 N N . ARG A 1 375 ? -6.657 39.204 -10.425 1.00 92.56 375 ARG A N 1
ATOM 2940 C CA . ARG A 1 375 ? -8.121 39.095 -10.427 1.00 92.56 375 ARG A CA 1
ATOM 2941 C C . ARG A 1 375 ? -8.566 37.669 -10.738 1.00 92.56 375 ARG A C 1
ATOM 2943 O O . ARG A 1 375 ? -8.053 37.052 -11.669 1.00 92.56 375 ARG A O 1
ATOM 2950 N N . ILE A 1 376 ? -9.545 37.194 -9.974 1.00 96.06 376 ILE A N 1
ATOM 2951 C CA . ILE A 1 376 ? -10.354 36.013 -10.294 1.00 96.06 376 ILE A CA 1
ATOM 2952 C C . ILE A 1 376 ? -11.748 36.529 -10.629 1.00 96.06 376 ILE A C 1
ATOM 2954 O O . ILE A 1 376 ? -12.404 37.036 -9.724 1.00 96.06 376 ILE A O 1
ATOM 2958 N N . HIS A 1 377 ? -12.167 36.454 -11.894 1.00 96.38 377 HIS A N 1
ATOM 2959 C CA . HIS A 1 377 ? -13.507 36.861 -12.328 1.00 96.38 377 HIS A CA 1
ATOM 2960 C C . HIS A 1 377 ? -14.448 35.668 -12.360 1.00 96.38 377 HIS A C 1
ATOM 2962 O O . HIS A 1 377 ? -14.112 34.622 -12.926 1.00 96.38 377 HIS A O 1
ATOM 2968 N N . PHE A 1 378 ? -15.633 35.852 -11.794 1.00 96.75 378 PHE A N 1
ATOM 2969 C CA . PHE A 1 378 ? -16.635 34.808 -11.691 1.00 96.75 378 PHE A CA 1
ATOM 2970 C C . PHE A 1 378 ? -18.061 35.371 -11.745 1.00 96.75 378 PHE A C 1
ATOM 2972 O O . PHE A 1 378 ? -18.271 36.582 -11.696 1.00 96.75 378 PH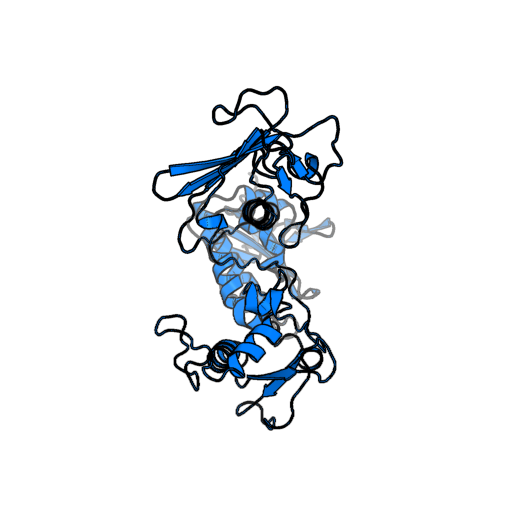E A O 1
ATOM 2979 N N . ARG A 1 379 ? -19.041 34.474 -11.854 1.00 95.56 379 ARG A N 1
ATOM 2980 C CA . ARG A 1 379 ? -20.468 34.764 -11.668 1.00 95.56 379 ARG A CA 1
ATOM 2981 C C . ARG A 1 379 ? -21.087 33.744 -10.718 1.00 95.56 379 ARG A C 1
ATOM 2983 O O . ARG A 1 379 ? -20.595 32.617 -10.627 1.00 95.56 379 ARG A O 1
ATOM 2990 N N . LEU A 1 380 ? -22.176 34.126 -10.062 1.00 95.06 380 LEU A N 1
ATOM 2991 C CA . LEU A 1 380 ? -22.988 33.202 -9.274 1.00 95.06 380 LEU A CA 1
ATOM 2992 C C . LEU A 1 380 ? -23.851 32.324 -10.192 1.00 95.06 380 LEU A C 1
ATOM 2994 O O . LEU A 1 380 ? -24.291 32.768 -11.258 1.00 95.06 380 LEU A O 1
ATOM 2998 N N . VAL A 1 381 ? -24.084 31.085 -9.759 1.00 94.25 381 VAL A N 1
ATOM 2999 C CA . VAL A 1 381 ? -25.020 30.126 -10.365 1.00 94.25 381 VAL A CA 1
ATOM 3000 C C . VAL A 1 381 ? -25.908 29.564 -9.243 1.00 94.25 381 VAL A C 1
ATOM 3002 O O . VAL A 1 381 ? -25.658 28.454 -8.762 1.00 94.25 381 VAL A O 1
ATOM 3005 N N . PRO A 1 382 ? -26.879 30.355 -8.739 1.00 91.12 382 PRO A N 1
ATOM 3006 C CA . PRO A 1 382 ? -27.745 29.971 -7.620 1.00 91.12 382 PRO A CA 1
ATOM 3007 C C . PRO A 1 382 ? -28.418 28.606 -7.796 1.00 91.12 382 PRO A C 1
ATOM 3009 O O . PRO A 1 382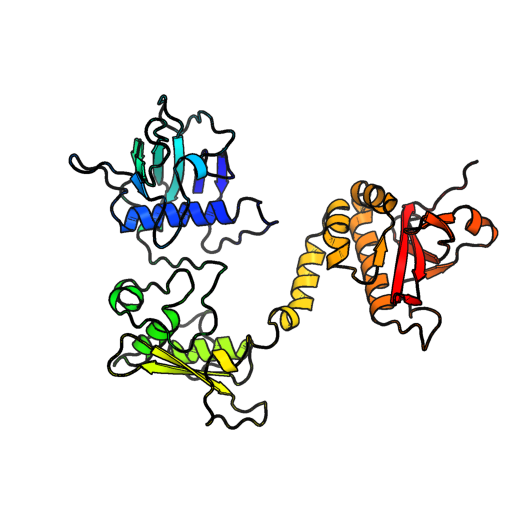 ? -28.459 27.812 -6.861 1.00 91.12 382 PRO A O 1
ATOM 3012 N N . GLU A 1 383 ? -28.887 28.314 -9.008 1.00 90.25 383 GLU A N 1
ATOM 3013 C CA . GLU A 1 383 ? -29.587 27.085 -9.390 1.00 90.25 383 GLU A CA 1
ATOM 3014 C C . GLU A 1 383 ? -28.749 25.812 -9.201 1.00 90.25 383 GLU A C 1
ATOM 3016 O O . GLU A 1 383 ? -29.295 24.737 -8.965 1.00 90.25 383 GLU A O 1
ATOM 3021 N N . GLU A 1 384 ? -27.424 25.937 -9.251 1.00 89.56 384 GLU A N 1
ATOM 3022 C CA . GLU A 1 384 ? -26.474 24.841 -9.053 1.00 89.56 384 GLU A CA 1
ATOM 3023 C C . GLU A 1 384 ? -25.699 24.971 -7.727 1.00 89.56 384 GLU A C 1
ATOM 3025 O O . GLU A 1 384 ? -24.799 24.175 -7.461 1.00 89.56 384 GLU A O 1
ATOM 3030 N N . ARG A 1 385 ? -26.021 25.977 -6.897 1.00 91.69 385 ARG A N 1
ATOM 3031 C CA . ARG A 1 385 ? -25.313 26.305 -5.645 1.00 91.69 385 ARG A CA 1
ATOM 3032 C C . ARG A 1 385 ? -23.789 26.392 -5.833 1.00 91.69 385 ARG A C 1
ATOM 3034 O O . ARG A 1 385 ? -23.007 25.842 -5.060 1.00 91.69 385 ARG A O 1
ATOM 3041 N N . MET A 1 386 ? -23.358 27.080 -6.888 1.00 94.56 386 MET A N 1
ATOM 3042 C CA . MET A 1 386 ? -21.941 27.191 -7.248 1.00 94.56 386 MET A CA 1
ATOM 3043 C C . MET A 1 386 ? -21.592 28.561 -7.827 1.00 94.56 386 MET A C 1
ATOM 3045 O O . MET A 1 386 ? -22.461 29.401 -8.079 1.00 94.56 386 MET A O 1
ATOM 3049 N N . ILE A 1 387 ? -20.303 28.771 -8.097 1.00 95.81 387 ILE A N 1
ATOM 3050 C CA . ILE A 1 387 ? -19.837 29.882 -8.932 1.00 95.81 387 ILE A CA 1
ATOM 3051 C C . ILE A 1 387 ? -19.094 29.364 -10.156 1.00 95.81 387 ILE A C 1
ATOM 3053 O O . ILE A 1 387 ? -18.422 28.333 -10.111 1.00 95.81 387 ILE A O 1
ATOM 3057 N N . ARG A 1 388 ? -19.189 30.109 -11.259 1.00 96.50 388 ARG A N 1
ATOM 3058 C CA . ARG A 1 388 ? -18.433 29.834 -12.486 1.00 96.50 388 ARG A CA 1
ATOM 3059 C C . ARG A 1 388 ? -17.331 30.865 -12.657 1.00 96.50 388 ARG A C 1
ATOM 3061 O O . ARG A 1 388 ? -17.603 32.062 -12.660 1.00 96.50 388 ARG A O 1
ATOM 3068 N N . ILE A 1 389 ? -16.098 30.401 -12.812 1.00 96.94 389 ILE A N 1
ATOM 3069 C CA . ILE A 1 389 ? -14.882 31.202 -12.934 1.00 96.94 389 ILE A CA 1
ATOM 3070 C C . ILE A 1 389 ? -14.494 31.302 -14.405 1.00 96.94 389 ILE A C 1
ATOM 3072 O O . ILE A 1 389 ? -14.247 30.293 -15.064 1.00 96.94 389 ILE A O 1
ATOM 3076 N N . ALA A 1 390 ? -14.397 32.533 -14.903 1.00 95.44 390 ALA A N 1
ATOM 3077 C CA . ALA A 1 390 ? -14.070 32.812 -16.298 1.00 95.44 390 ALA A CA 1
ATOM 3078 C C . ALA A 1 390 ? -12.631 33.286 -16.521 1.00 95.44 390 ALA A C 1
ATOM 3080 O O . ALA A 1 390 ? -12.108 33.172 -17.631 1.00 95.44 390 ALA A O 1
ATOM 3081 N N . HIS A 1 391 ? -11.978 33.847 -15.500 1.00 94.94 391 HIS A N 1
ATOM 3082 C CA . HIS A 1 391 ? -10.625 34.382 -15.654 1.00 94.94 391 HIS A CA 1
ATOM 3083 C C . HIS A 1 391 ? -9.844 34.349 -14.349 1.00 94.94 391 HIS A C 1
ATOM 3085 O O . HIS A 1 391 ? -10.342 34.815 -13.328 1.00 94.94 391 HIS A O 1
ATOM 3091 N N . ILE A 1 392 ? -8.595 33.894 -14.416 1.00 94.50 392 ILE A N 1
ATOM 3092 C CA . ILE A 1 392 ? -7.609 33.969 -13.338 1.00 94.50 392 ILE A CA 1
ATOM 3093 C C . ILE A 1 392 ? -6.342 34.608 -13.901 1.00 94.50 392 ILE A C 1
ATOM 3095 O O . ILE A 1 392 ? -5.744 34.102 -14.845 1.00 94.50 392 ILE A O 1
ATOM 3099 N N . GLY A 1 393 ? -5.912 35.730 -13.329 1.00 91.50 393 GLY A N 1
ATOM 3100 C CA . GLY A 1 393 ? -4.652 36.361 -13.722 1.00 91.50 393 GLY A CA 1
ATOM 3101 C C . GLY A 1 393 ? -4.674 37.871 -13.573 1.00 91.50 393 GLY A C 1
ATOM 3102 O O . GLY A 1 393 ? -5.367 38.417 -12.720 1.00 91.50 393 GLY A O 1
ATOM 3103 N N . SER A 1 394 ? -3.908 38.573 -14.404 1.00 89.31 394 SER A N 1
ATOM 3104 C CA . SER A 1 394 ? -3.877 40.038 -14.411 1.00 89.31 394 SER A CA 1
ATOM 3105 C C . SER A 1 394 ? -5.258 40.631 -14.686 1.00 89.31 394 SER A C 1
ATOM 3107 O O . SER A 1 394 ? -6.050 40.058 -15.436 1.00 89.31 394 SER A O 1
ATOM 3109 N N . LYS A 1 395 ? -5.521 41.824 -14.142 1.00 86.69 395 LYS A N 1
ATOM 3110 C CA . LYS A 1 395 ? -6.679 42.648 -14.507 1.00 86.69 395 LYS A CA 1
ATOM 3111 C C . LYS A 1 395 ? -6.811 42.730 -16.035 1.00 86.69 395 LYS A C 1
ATOM 3113 O O . LYS A 1 395 ? -5.900 43.218 -16.704 1.00 86.69 395 LYS A O 1
ATOM 3118 N N . ILE A 1 396 ? -7.960 42.292 -16.554 1.00 86.12 396 ILE A N 1
ATOM 3119 C CA . ILE A 1 396 ? -8.284 42.310 -17.989 1.00 86.12 396 ILE A CA 1
ATOM 3120 C C . ILE A 1 396 ? -8.162 43.748 -18.485 1.00 86.12 396 ILE A C 1
ATOM 3122 O O . ILE A 1 396 ? -8.734 44.646 -17.865 1.00 86.12 396 ILE A O 1
ATOM 3126 N N . ARG A 1 397 ? -7.414 44.002 -19.555 1.00 79.81 397 ARG A N 1
ATOM 3127 C CA . ARG A 1 397 ? -7.324 45.332 -20.174 1.00 79.81 397 ARG A CA 1
ATOM 3128 C C . ARG A 1 397 ? -8.324 45.397 -21.335 1.00 79.81 397 ARG A C 1
ATOM 3130 O O . ARG A 1 397 ? -8.476 44.384 -22.008 1.00 79.81 397 ARG A O 1
ATOM 3137 N N . PRO A 1 398 ? -9.040 46.518 -21.537 1.00 74.81 398 PRO A N 1
ATOM 3138 C CA . PRO A 1 398 ? -9.796 46.696 -22.771 1.00 74.81 398 PRO A CA 1
ATOM 3139 C C . PRO A 1 398 ? -8.821 46.670 -23.950 1.00 74.81 398 PRO A C 1
ATOM 3141 O O . PRO A 1 398 ? -7.720 47.212 -23.834 1.00 74.81 398 PRO A O 1
ATOM 3144 N N . GLU A 1 399 ? -9.221 46.022 -25.040 1.00 65.44 399 GLU A N 1
ATOM 3145 C CA . GLU A 1 399 ? -8.563 46.202 -26.335 1.00 65.44 399 GLU A CA 1
ATOM 3146 C C . GLU A 1 399 ? -8.647 47.699 -26.674 1.00 65.44 399 GLU A C 1
ATOM 3148 O O . GLU A 1 399 ? -9.705 48.311 -26.487 1.00 65.44 399 GLU A O 1
ATOM 3153 N N . ILE A 1 400 ? -7.497 48.301 -26.993 1.00 44.44 400 ILE A N 1
ATOM 3154 C CA . ILE A 1 400 ? -7.386 49.723 -27.350 1.00 44.44 400 ILE A CA 1
ATOM 3155 C C . ILE A 1 400 ? -7.822 49.891 -28.796 1.00 44.44 400 ILE A C 1
ATOM 3157 O O . ILE A 1 400 ? -7.337 49.086 -29.621 1.00 44.44 400 ILE A O 1
#

InterPro domains:
  IPR027417 P-loop containing nucleoside triphosphate hydrolase [G3DSA:3.40.50.300] (1-110)
  IPR027417 P-loop containing nucleoside triphosphate hydrolase [SSF52540] (2-92)

Sequence (400 aa):
MKLINFKAFRRLELPLGPLTLLTGLNSSGKSSVLQALGLLRQSYETQMLIRTKRAGGGLLLNGDLVALGTAQDVLHEDFGPVEELPAVNEPLVGLVIEEDGEQRTWVAAYDIRHPDRDVMPLAEGSVRSHLAEQPFQYLHADRITPAVTYPRSHQIAIARGFLGVRGEHTVNYLRHHTEQDVPMEVPDGPLRHRGATSSQLLDQTIAWMQELCPGVNIETDPVEGTDSVRLSYGFGGTAGINATRRRRPTHVGFGEPHLNVHLDWIRAARREGVTTGSRIWDSCADLYPHLRFLPRVEGQLSGLNPHWVVPVRRALERLEEAVAAWDPASVAEPEWRTKVSPEGETRKRVCRFTDLDGETRTFDLHARFTPGAGRIHFRLVPEERMIRIAHIGSKIRPEI

Mean predicted aligned error: 15.12 Å

Radius of gyration: 29.0 Å; Cα contacts (8 Å, |Δi|>4): 675; chains: 1; bounding box: 62×80×57 Å

Nearest PDB structures (foldseek):
  2kc8-assembly1_A  TM=6.522E-01  e=2.036E-01  Escherichia coli K-12
  7vww-assembly2_C  TM=3.682E-01  e=8.318E+00  Dioscoreophyllum cumminsii

Secondary structure (DSSP, 8-state):
-EEEEETTEEEEE----SS----SSTTSSHHHHHHHHHHHHHHHHTTTTS--SSS--EEESBSSS-B--SHHHHB-TT----TTS---SS-EEEEEEEETTEEEEEEEE--TT-TT-SEEEEEEE-S--HHHHS------SSPPPP-S-EE--IIIIIIS----TTSTTHHHHHHHHHSSSS--BPPSSTTS-TT-SSSBHHHHHHHHHHHHSTTEEEEEEEETTTTEEEEEEEE-SSSS--TT--B-HHHH-SSTTHHHHHHHHHHHHHHHS--SHHHHHHTHHHH-TTEEE-THHHHHHHT--HHHHHHHHHHHHHHHHHHHT--TTT-SS---SS-EEEPPTTTGGGGEEE-TTS-EEE--EEEEETTTTEEEEEEEEGGGTEEEEEEEEEPPPPP-

pLDDT: mean 85.72, std 12.03, range [38.56, 96.94]